Protein 1VQ0 (pdb70)

Structure (mmCIF, N/CA/C/O backbone):
data_1VQ0
#
_entry.id   1VQ0
#
_cell.length_a   76.213
_cell.length_b   101.673
_cell.length_c   113.686
_cell.angle_alpha   90.00
_cell.angle_beta   90.00
_cell.angle_gamma   90.00
#
_symmetry.space_group_name_H-M   'P 21 21 21'
#
loop_
_entity.id
_entity.type
_entity.pdbx_description
1 polymer '33 kDa chaperonin'
2 non-polymer 'ZINC ION'
3 non-polymer 'CHLORIDE ION'
4 non-polymer 'UNKNOWN LIGAND'
5 non-polymer 1,2-ETHANEDIOL
6 water water
#
loop_
_atom_site.group_PDB
_atom_site.id
_atom_site.type_symbol
_atom_site.label_atom_id
_atom_site.label_alt_id
_atom_site.label_comp_id
_atom_site.label_asym_id
_atom_site.label_entity_id
_atom_site.label_seq_id
_atom_site.pdbx_PDB_ins_code
_atom_site.Cartn_x
_atom_site.Cartn_y
_atom_site.Cartn_z
_atom_site.occupancy
_atom_site.B_iso_or_equiv
_atom_site.auth_seq_id
_atom_site.auth_comp_id
_atom_site.auth_asym_id
_atom_site.auth_atom_id
_atom_site.pdbx_PDB_model_num
ATOM 1 N N . HIS A 1 10 ? 2.822 -1.417 48.994 1.00 58.56 -2 HIS A N 1
ATOM 2 C CA . HIS A 1 10 ? 2.598 -0.195 48.136 1.00 58.50 -2 HIS A CA 1
ATOM 3 C C . HIS A 1 10 ? 3.886 0.383 47.527 1.00 57.73 -2 HIS A C 1
ATOM 4 O O . HIS A 1 10 ? 4.789 0.920 48.230 1.00 57.25 -2 HIS A O 1
ATOM 11 N N . HIS A 1 11 ? 3.932 0.295 46.196 1.00 56.20 -1 HIS A N 1
ATOM 12 C CA . HIS A 1 11 ? 5.092 0.684 45.409 1.00 54.52 -1 HIS A CA 1
ATOM 13 C C . HIS A 1 11 ? 4.871 2.034 44.711 1.00 52.18 -1 HIS A C 1
ATOM 14 O O . HIS A 1 11 ? 5.232 2.243 43.568 1.00 50.49 -1 HIS A O 1
ATOM 21 N N . HIS A 1 12 ? 4.199 2.956 45.377 1.00 57.31 0 HIS A N 1
ATOM 22 C CA . HIS A 1 12 ? 4.052 4.329 44.944 1.00 57.16 0 HIS A CA 1
ATOM 23 C C . HIS A 1 12 ? 3.608 5.106 46.197 1.00 55.92 0 HIS A C 1
ATOM 24 O O . HIS A 1 12 ? 2.602 5.793 46.231 1.00 54.97 0 HIS A O 1
ATOM 31 N N . MET A 1 13 ? 4.452 4.989 47.227 1.00 54.72 1 MET A N 1
ATOM 32 C CA . MET A 1 13 ? 4.193 5.550 48.542 1.00 52.85 1 MET A CA 1
ATOM 33 C C . MET A 1 13 ? 5.255 6.322 49.310 1.00 48.82 1 MET A C 1
ATOM 34 O O . MET A 1 13 ? 6.372 5.843 49.529 1.00 50.24 1 MET A O 1
ATOM 39 N N . ILE A 1 14 ? 4.819 7.501 49.820 1.00 37.87 2 ILE A N 1
ATOM 40 C CA . ILE A 1 14 ? 5.773 8.273 50.612 1.00 35.73 2 ILE A CA 1
ATOM 41 C C . ILE A 1 14 ? 5.307 8.335 52.069 1.00 35.33 2 ILE A C 1
ATOM 42 O O . ILE A 1 14 ? 4.089 8.431 52.353 1.00 34.69 2 ILE A O 1
ATOM 47 N N . TYR A 1 15 ? 6.280 8.279 52.984 1.00 34.59 3 TYR A N 1
ATOM 48 C CA . TYR A 1 15 ? 6.046 8.436 54.439 1.00 33.02 3 TYR A CA 1
ATOM 49 C C . TYR A 1 15 ? 6.828 9.633 54.936 1.00 32.43 3 TYR A C 1
ATOM 50 O O . TYR A 1 15 ? 7.977 9.795 54.558 1.00 30.90 3 TYR A O 1
ATOM 59 N N . TYR A 1 16 ? 6.250 10.441 55.820 1.00 30.90 4 TYR A N 1
ATOM 60 C CA . TYR A 1 16 ? 6.952 11.641 56.248 1.00 31.16 4 TYR A CA 1
ATOM 61 C C . TYR A 1 16 ? 6.528 12.183 57.626 1.00 30.85 4 TYR A C 1
ATOM 62 O O . TYR A 1 16 ? 5.434 11.896 58.146 1.00 30.71 4 TYR A O 1
ATOM 71 N N . GLY A 1 17 ? 7.439 12.950 58.225 1.00 30.95 5 GLY A N 1
ATOM 72 C CA . GLY A 1 17 ? 7.273 13.439 59.603 1.00 30.62 5 GLY A CA 1
ATOM 73 C C . GLY A 1 17 ? 8.510 14.222 59.980 1.00 31.45 5 GLY A C 1
ATOM 74 O O . GLY A 1 17 ? 9.329 14.578 59.122 1.00 29.75 5 GLY A O 1
ATOM 75 N N . THR A 1 18 ? 8.616 14.504 61.273 1.00 31.98 6 THR A N 1
ATOM 76 C CA . THR A 1 18 ? 9.712 15.230 61.877 1.00 32.41 6 THR A CA 1
ATOM 77 C C . THR A 1 18 ? 10.170 14.512 63.125 1.00 33.98 6 THR A C 1
ATOM 78 O O . THR A 1 18 ? 9.396 13.718 63.733 1.00 31.55 6 THR A O 1
ATOM 82 N N . MET A 1 19 ? 11.412 14.839 63.517 1.00 34.20 7 MET A N 1
ATOM 83 C CA . MET A 1 19 ? 12.002 14.343 64.750 1.00 33.66 7 MET A CA 1
ATOM 84 C C . MET A 1 19 ? 12.637 15.469 65.535 1.00 33.51 7 MET A C 1
ATOM 85 O O . MET A 1 19 ? 12.999 16.532 64.967 1.00 31.95 7 MET A O 1
ATOM 90 N N . PHE A 1 20 ? 12.727 15.220 66.847 1.00 32.83 8 PHE A N 1
ATOM 91 C CA . PHE A 1 20 ? 13.468 16.053 67.821 1.00 33.26 8 PHE A CA 1
ATOM 92 C C . PHE A 1 20 ? 12.930 17.468 67.858 1.00 34.84 8 PHE A C 1
ATOM 93 O O . PHE A 1 20 ? 13.578 18.393 67.382 1.00 34.66 8 PHE A O 1
ATOM 101 N N . ASP A 1 21 ? 11.717 17.584 68.417 1.00 36.90 9 ASP A N 1
ATOM 102 C CA . ASP A 1 21 ? 10.946 18.834 68.534 1.00 37.83 9 ASP A CA 1
ATOM 103 C C . ASP A 1 21 ? 10.929 19.591 67.242 1.00 36.21 9 ASP A C 1
ATOM 104 O O . ASP A 1 21 ? 11.200 20.787 67.241 1.00 35.42 9 ASP A O 1
ATOM 109 N N . HIS A 1 22 ? 10.648 18.873 66.149 1.00 35.70 10 HIS A N 1
ATOM 110 C CA . HIS A 1 22 ? 10.464 19.471 64.825 1.00 35.45 10 HIS A CA 1
ATOM 111 C C . HIS A 1 22 ? 11.694 20.137 64.228 1.00 34.36 10 HIS A C 1
ATOM 112 O O . HIS A 1 22 ? 11.565 20.925 63.288 1.00 35.01 10 HIS A O 1
ATOM 119 N N . LYS A 1 23 ? 12.881 19.836 64.750 1.00 33.58 11 LYS A N 1
ATOM 120 C CA . LYS A 1 23 ? 14.137 20.403 64.199 1.00 32.20 11 LYS A CA 1
ATOM 121 C C . LYS A 1 23 ? 14.662 19.641 62.994 1.00 32.45 11 LYS A C 1
ATOM 122 O O . LYS A 1 23 ? 15.483 20.162 62.247 1.00 31.88 11 LYS A O 1
ATOM 128 N N . VAL A 1 24 ? 14.199 18.395 62.824 1.00 33.40 12 VAL A N 1
ATOM 129 C CA . VAL A 1 24 ? 14.550 17.561 61.667 1.00 33.66 12 VAL A CA 1
ATOM 130 C C . VAL A 1 24 ? 13.258 17.065 61.029 1.00 33.26 12 VAL A C 1
ATOM 131 O O . VAL A 1 24 ? 12.304 16.739 61.713 1.00 34.32 12 VAL A O 1
ATOM 135 N N . ARG A 1 25 ? 13.257 17.025 59.715 1.00 32.38 13 ARG A N 1
ATOM 136 C CA . ARG A 1 25 ? 12.174 16.471 58.912 1.00 32.98 13 ARG A CA 1
ATOM 137 C C . ARG A 1 25 ? 12.715 15.310 58.074 1.00 32.40 13 ARG A C 1
ATOM 138 O O . ARG A 1 25 ? 13.888 15.269 57.737 1.00 30.32 13 ARG A O 1
ATOM 146 N N . PHE A 1 26 ? 11.852 14.330 57.812 1.00 32.61 14 PHE A N 1
ATOM 147 C CA . PHE A 1 26 ? 12.240 13.183 57.007 1.00 31.54 14 PHE A CA 1
ATOM 148 C C . PHE A 1 26 ? 11.107 12.802 56.061 1.00 32.63 14 PHE A C 1
ATOM 149 O O . PHE A 1 26 ? 9.918 13.052 56.361 1.00 33.83 14 PHE A O 1
ATOM 157 N N . SER A 1 27 ? 11.507 12.069 55.021 1.00 30.86 15 SER A N 1
ATOM 158 C CA . SER A 1 27 ? 10.748 11.662 53.842 1.00 32.35 15 SER A CA 1
ATOM 159 C C . SER A 1 27 ? 11.348 10.313 53.489 1.00 31.32 15 SER A C 1
ATOM 160 O O . SER A 1 27 ? 12.577 10.201 53.457 1.00 28.75 15 SER A O 1
ATOM 163 N N . ILE A 1 28 ? 10.529 9.314 53.184 1.00 31.58 16 ILE A N 1
ATOM 164 C CA . ILE A 1 28 ? 11.024 8.035 52.628 1.00 31.50 16 ILE A CA 1
ATOM 165 C C . ILE A 1 28 ? 9.968 7.487 51.659 1.00 30.93 16 ILE A C 1
ATOM 166 O O . ILE A 1 28 ? 8.759 7.558 51.902 1.00 29.45 16 ILE A O 1
ATOM 171 N N . VAL A 1 29 ? 10.426 6.993 50.535 1.00 30.92 17 VAL A N 1
ATOM 172 C CA . VAL A 1 29 ? 9.512 6.748 49.392 1.00 30.74 17 VAL A CA 1
ATOM 173 C C . VAL A 1 29 ? 9.864 5.408 48.764 1.00 30.53 17 VAL A C 1
ATOM 174 O O . VAL A 1 29 ? 11.032 5.046 48.668 1.00 29.91 17 VAL A O 1
ATOM 178 N N . ARG A 1 30 ? 8.833 4.650 48.444 1.00 29.71 18 ARG A N 1
ATOM 179 C CA . ARG A 1 30 ? 8.956 3.476 47.600 1.00 31.61 18 ARG A CA 1
ATOM 180 C C . ARG A 1 30 ? 8.077 3.725 46.380 1.00 30.12 18 ARG A C 1
ATOM 181 O O . ARG A 1 30 ? 6.846 3.852 46.494 1.00 27.54 18 ARG A O 1
ATOM 189 N N . MET A 1 31 ? 8.695 3.750 45.227 1.00 27.48 19 MET A N 1
ATOM 190 C CA . MET A 1 31 ? 7.980 4.144 44.051 1.00 30.03 19 MET A CA 1
ATOM 191 C C . MET A 1 31 ? 8.415 3.472 42.736 1.00 30.98 19 MET A C 1
ATOM 192 O O . MET A 1 31 ? 8.441 4.124 41.684 1.00 30.43 19 MET A O 1
ATOM 197 N N . ARG A 1 32 ? 8.689 2.176 42.800 1.00 33.28 20 ARG A N 1
ATOM 198 C CA . ARG A 1 32 ? 8.992 1.415 41.603 1.00 36.02 20 ARG A CA 1
ATOM 199 C C . ARG A 1 32 ? 7.942 1.543 40.504 1.00 35.92 20 ARG A C 1
ATOM 200 O O . ARG A 1 32 ? 8.310 1.657 39.314 1.00 37.26 20 ARG A O 1
ATOM 208 N N . GLU A 1 33 ? 6.671 1.576 40.881 1.00 34.18 21 GLU A N 1
ATOM 209 C CA . GLU A 1 33 ? 5.595 1.702 39.900 1.00 34.70 21 GLU A CA 1
ATOM 210 C C . GLU A 1 33 ? 5.672 3.003 39.100 1.00 32.67 21 GLU A C 1
ATOM 211 O O . GLU A 1 33 ? 5.453 3.023 37.902 1.00 33.00 21 GLU A O 1
ATOM 217 N N . VAL A 1 34 ? 6.030 4.082 39.784 1.00 30.41 22 VAL A N 1
ATOM 218 C CA . VAL A 1 34 ? 6.158 5.376 39.183 1.00 29.80 22 VAL A CA 1
ATOM 219 C C . VAL A 1 34 ? 7.334 5.399 38.177 1.00 30.54 22 VAL A C 1
ATOM 220 O O . VAL A 1 34 ? 7.189 5.857 37.048 1.00 31.61 22 VAL A O 1
ATOM 224 N N . VAL A 1 35 ? 8.484 4.880 38.615 1.00 30.36 23 VAL A N 1
ATOM 225 C CA . VAL A 1 35 ? 9.666 4.834 37.786 1.00 30.63 23 VAL A CA 1
ATOM 226 C C . VAL A 1 35 ? 9.457 3.815 36.637 1.00 30.06 23 VAL A C 1
ATOM 227 O O . VAL A 1 35 ? 9.918 4.032 35.500 1.00 29.95 23 VAL A O 1
ATOM 231 N N . GLU A 1 36 ? 8.744 2.723 36.922 1.00 30.06 24 GLU A N 1
ATOM 232 C CA . GLU A 1 36 ? 8.398 1.792 35.825 1.00 30.82 24 GLU A CA 1
ATOM 233 C C . GLU A 1 36 ? 7.569 2.470 34.720 1.00 30.88 24 GLU A C 1
ATOM 234 O O . GLU A 1 36 ? 7.803 2.244 33.552 1.00 31.49 24 GLU A O 1
ATOM 240 N N . GLU A 1 37 ? 6.604 3.291 35.098 1.00 31.26 25 GLU A N 1
ATOM 241 C CA . GLU A 1 37 ? 5.754 3.986 34.121 1.00 31.37 25 GLU A CA 1
ATOM 242 C C . GLU A 1 37 ? 6.538 5.005 33.270 1.00 30.60 25 GLU A C 1
ATOM 243 O O . GLU A 1 37 ? 6.315 5.122 32.090 1.00 31.24 25 GLU A O 1
ATOM 249 N N . ALA A 1 38 ? 7.470 5.728 33.887 1.00 30.89 26 ALA A N 1
ATOM 250 C CA . ALA A 1 38 ? 8.343 6.653 33.179 1.00 30.67 26 ALA A CA 1
ATOM 251 C C . ALA A 1 38 ? 9.145 5.890 32.121 1.00 31.62 26 ALA A C 1
ATOM 252 O O . ALA A 1 38 ? 9.319 6.385 30.992 1.00 32.86 26 ALA A O 1
ATOM 254 N N . ARG A 1 39 ? 9.643 4.713 32.518 1.00 30.16 27 ARG A N 1
ATOM 255 C CA . ARG A 1 39 ? 10.439 3.859 31.662 1.00 29.98 27 ARG A CA 1
ATOM 256 C C . ARG A 1 39 ? 9.628 3.382 30.445 1.00 30.45 27 ARG A C 1
ATOM 257 O O . ARG A 1 39 ? 10.118 3.415 29.339 1.00 30.24 27 ARG A O 1
ATOM 265 N N . ASN A 1 40 ? 8.385 2.937 30.658 1.00 30.19 28 ASN A N 1
ATOM 266 C CA . ASN A 1 40 ? 7.546 2.553 29.553 1.00 31.06 28 ASN A CA 1
ATOM 267 C C . ASN A 1 40 ? 7.047 3.699 28.675 1.00 31.25 28 ASN A C 1
ATOM 268 O O . ASN A 1 40 ? 7.051 3.585 27.460 1.00 32.61 28 ASN A O 1
ATOM 273 N N . ARG A 1 41 ? 6.609 4.798 29.272 1.00 30.89 29 ARG A N 1
ATOM 274 C CA . ARG A 1 41 ? 6.121 5.952 28.482 1.00 30.89 29 ARG A CA 1
ATOM 275 C C . ARG A 1 41 ? 7.202 6.464 27.535 1.00 30.98 29 ARG A C 1
ATOM 276 O O . ARG A 1 41 ? 6.996 6.624 26.328 1.00 31.57 29 ARG A O 1
ATOM 284 N N . HIS A 1 42 ? 8.398 6.616 28.086 1.00 31.19 30 HIS A N 1
ATOM 285 C CA . HIS A 1 42 ? 9.561 7.134 27.360 1.00 29.90 30 HIS A CA 1
ATOM 286 C C . HIS A 1 42 ? 10.433 6.089 26.703 1.00 30.25 30 HIS A C 1
ATOM 287 O O . HIS A 1 42 ? 11.396 6.456 26.077 1.00 30.65 30 HIS A O 1
ATOM 294 N N . ALA A 1 43 ? 10.117 4.810 26.878 1.00 30.20 31 ALA A N 1
ATOM 295 C CA . ALA A 1 43 ? 10.917 3.722 26.335 1.00 30.14 31 ALA A CA 1
ATOM 296 C C . ALA A 1 43 ? 12.393 3.919 26.698 1.00 30.15 31 ALA A C 1
ATOM 297 O O . ALA A 1 43 ? 13.288 3.865 25.832 1.00 29.98 31 ALA A O 1
ATOM 299 N N . LEU A 1 44 ? 12.623 4.147 27.994 1.00 30.12 32 LEU A N 1
ATOM 300 C CA . LEU A 1 44 ? 13.960 4.408 28.531 1.00 30.41 32 LEU A CA 1
ATOM 301 C C . LEU A 1 44 ? 14.858 3.188 28.443 1.00 30.56 32 LEU A C 1
ATOM 302 O O . LEU A 1 44 ? 14.443 2.082 28.681 1.00 33.00 32 LEU A O 1
ATOM 307 N N . SER A 1 45 ? 16.122 3.420 28.138 1.00 30.15 33 SER A N 1
ATOM 308 C CA . SER A 1 45 ? 17.163 2.423 28.281 1.00 28.17 33 SER A CA 1
ATOM 309 C C . SER A 1 45 ? 17.346 2.126 29.759 1.00 28.51 33 SER A C 1
ATOM 310 O O . SER A 1 45 ? 16.833 2.855 30.631 1.00 28.12 33 SER A O 1
ATOM 313 N N . TYR A 1 46 ? 18.103 1.087 30.070 1.00 29.06 34 TYR A N 1
ATOM 314 C CA . TYR A 1 46 ? 18.422 0.789 31.471 1.00 29.51 34 TYR A CA 1
ATOM 315 C C . TYR A 1 46 ? 19.110 1.983 32.161 1.00 30.15 34 TYR A C 1
ATOM 316 O O . TYR A 1 46 ? 18.732 2.422 33.218 1.00 29.79 34 TYR A O 1
ATOM 325 N N . LEU A 1 47 ? 20.114 2.534 31.518 1.00 31.03 35 LEU A N 1
ATOM 326 C CA . LEU A 1 47 ? 20.823 3.610 32.141 1.00 31.98 35 LEU A CA 1
ATOM 327 C C . LEU A 1 47 ? 19.927 4.865 32.371 1.00 31.75 35 LEU A C 1
ATOM 328 O O . LEU A 1 47 ? 19.993 5.490 33.395 1.00 31.71 35 LEU A O 1
ATOM 333 N N . ALA A 1 48 ? 19.118 5.218 31.366 1.00 31.38 36 ALA A N 1
ATOM 334 C CA . ALA A 1 48 ? 18.244 6.379 31.423 1.00 29.23 36 ALA A CA 1
ATOM 335 C C . ALA A 1 48 ? 17.133 6.156 32.437 1.00 30.24 36 ALA A C 1
ATOM 336 O O . ALA A 1 48 ? 16.696 7.096 33.075 1.00 31.80 36 ALA A O 1
ATOM 338 N N . THR A 1 49 ? 16.749 4.910 32.623 1.00 30.68 37 THR A N 1
ATOM 339 C CA . THR A 1 49 ? 15.820 4.531 33.719 1.00 31.23 37 THR A CA 1
ATOM 340 C C . THR A 1 49 ? 16.422 4.906 35.086 1.00 32.77 37 THR A C 1
ATOM 341 O O . THR A 1 49 ? 15.768 5.490 35.940 1.00 31.81 37 THR A O 1
ATOM 345 N N . VAL A 1 50 ? 17.705 4.602 35.285 1.00 34.26 38 VAL A N 1
ATOM 346 C CA . VAL A 1 50 ? 18.304 4.816 36.594 1.00 34.10 38 VAL A CA 1
ATOM 347 C C . VAL A 1 50 ? 18.514 6.331 36.817 1.00 34.68 38 VAL A C 1
ATOM 348 O O . VAL A 1 50 ? 18.271 6.850 37.892 1.00 35.79 38 VAL A O 1
ATOM 352 N N . VAL A 1 51 ? 18.964 7.032 35.775 1.00 34.66 39 VAL A N 1
ATOM 353 C CA . VAL A 1 51 ? 19.247 8.465 35.885 1.00 33.36 39 VAL A CA 1
ATOM 354 C C . VAL A 1 51 ? 17.965 9.269 36.158 1.00 33.01 39 VAL A C 1
ATOM 355 O O . VAL A 1 51 ? 17.881 10.028 37.119 1.00 33.84 39 VAL A O 1
ATOM 359 N N . LEU A 1 52 ? 16.978 9.102 35.289 1.00 32.80 40 LEU A N 1
ATOM 360 C CA . LEU A 1 52 ? 15.669 9.700 35.499 1.00 32.07 40 LEU A CA 1
ATOM 361 C C . LEU A 1 52 ? 14.979 9.242 36.797 1.00 32.64 40 LEU A C 1
ATOM 362 O O . LEU A 1 52 ? 14.372 10.039 37.467 1.00 33.62 40 LEU A O 1
ATOM 367 N N . GLY A 1 53 ? 15.070 7.952 37.114 1.00 32.36 41 GLY A N 1
ATOM 368 C CA . GLY A 1 53 ? 14.467 7.407 38.312 1.00 31.00 41 GLY A CA 1
ATOM 369 C C . GLY A 1 53 ? 15.004 8.087 39.567 1.00 31.62 41 GLY A C 1
ATOM 370 O O . GLY A 1 53 ? 14.259 8.467 40.456 1.00 33.63 41 GLY A O 1
ATOM 371 N N . ARG A 1 54 ? 16.300 8.274 39.630 1.00 30.83 42 ARG A N 1
ATOM 372 C CA . ARG A 1 54 ? 16.878 8.899 40.772 1.00 31.57 42 ARG A CA 1
ATOM 373 C C . ARG A 1 54 ? 16.387 10.328 40.933 1.00 32.50 42 ARG A C 1
ATOM 374 O O . ARG A 1 54 ? 16.132 10.787 42.074 1.00 32.97 42 ARG A O 1
ATOM 382 N N . ALA A 1 55 ? 16.253 11.002 39.789 1.00 32.03 43 ALA A N 1
ATOM 383 C CA . ALA A 1 55 ? 15.804 12.363 39.740 1.00 31.96 43 ALA A CA 1
ATOM 384 C C . ALA A 1 55 ? 14.314 12.488 40.168 1.00 33.08 43 ALA A C 1
ATOM 385 O O . ALA A 1 55 ? 14.005 13.356 41.007 1.00 31.51 43 ALA A O 1
ATOM 387 N N . LEU A 1 56 ? 13.459 11.578 39.638 1.00 30.65 44 LEU A N 1
ATOM 388 C CA . LEU A 1 56 ? 12.052 11.442 40.043 1.00 31.16 44 LEU A CA 1
ATOM 389 C C . LEU A 1 56 ? 11.927 11.151 41.540 1.00 31.56 44 LEU A C 1
ATOM 390 O O . LEU A 1 56 ? 11.102 11.722 42.204 1.00 30.41 44 LEU A O 1
ATOM 395 N N . ILE A 1 57 ? 12.753 10.256 42.058 1.00 30.78 45 ILE A N 1
ATOM 396 C CA . ILE A 1 57 ? 12.745 9.970 43.514 1.00 30.88 45 ILE A CA 1
ATOM 397 C C . ILE A 1 57 ? 13.056 11.269 44.294 1.00 32.26 45 ILE A C 1
ATOM 398 O O . ILE A 1 57 ? 12.323 11.645 45.193 1.00 31.77 45 ILE A O 1
ATOM 403 N N . GLY A 1 58 ? 14.139 11.934 43.907 1.00 33.43 46 GLY A N 1
ATOM 404 C CA . GLY A 1 58 ? 14.518 13.254 44.439 1.00 32.90 46 GLY A CA 1
ATOM 405 C C . GLY A 1 58 ? 13.351 14.203 44.519 1.00 33.82 46 GLY A C 1
ATOM 406 O O . GLY A 1 58 ? 13.015 14.671 45.589 1.00 33.95 46 GLY A O 1
ATOM 407 N N . ALA A 1 59 ? 12.741 14.489 43.376 1.00 35.07 47 ALA A N 1
ATOM 408 C CA . ALA A 1 59 ? 11.531 15.307 43.313 1.00 34.49 47 ALA A CA 1
ATOM 409 C C . ALA A 1 59 ? 10.373 14.830 44.276 1.00 34.80 47 ALA A C 1
ATOM 410 O O . ALA A 1 59 ? 9.740 15.645 44.970 1.00 36.42 47 ALA A O 1
ATOM 412 N N . ALA A 1 60 ? 10.121 13.526 44.300 1.00 32.03 48 ALA A N 1
ATOM 413 C CA . ALA A 1 60 ? 9.113 12.941 45.174 1.00 32.10 48 ALA A CA 1
ATOM 414 C C . ALA A 1 60 ? 9.397 13.169 46.631 1.00 32.01 48 ALA A C 1
ATOM 415 O O . ALA A 1 60 ? 8.496 13.428 47.392 1.00 30.03 48 ALA A O 1
ATOM 417 N N . LEU A 1 61 ? 10.663 13.044 47.010 1.00 31.97 49 LEU A N 1
ATOM 418 C CA . LEU A 1 61 ? 11.035 13.158 48.420 1.00 32.10 49 LEU A CA 1
ATOM 419 C C . LEU A 1 61 ? 10.741 14.516 49.038 1.00 31.61 49 LEU A C 1
ATOM 420 O O . LEU A 1 61 ? 10.541 14.613 50.268 1.00 32.56 49 LEU A O 1
ATOM 425 N N . VAL A 1 62 ? 10.708 15.570 48.207 1.00 31.80 50 VAL A N 1
ATOM 426 C CA . VAL A 1 62 ? 10.480 16.949 48.707 1.00 30.70 50 VAL A CA 1
ATOM 427 C C . VAL A 1 62 ? 8.995 17.286 48.663 1.00 31.35 50 VAL A C 1
ATOM 428 O O . VAL A 1 62 ? 8.602 18.275 49.251 1.00 32.62 50 VAL A O 1
ATOM 432 N N . THR A 1 63 ? 8.148 16.453 48.030 1.00 31.97 51 THR A N 1
ATOM 433 C CA . THR A 1 63 ? 6.680 16.795 47.944 1.00 30.92 51 THR A CA 1
ATOM 434 C C . THR A 1 63 ? 5.977 17.204 49.231 1.00 31.02 51 THR A C 1
ATOM 435 O O . THR A 1 63 ? 5.124 18.086 49.169 1.00 31.30 51 THR A O 1
ATOM 439 N N . PRO A 1 64 ? 6.257 16.560 50.371 1.00 30.95 52 PRO A N 1
ATOM 440 C CA . PRO A 1 64 ? 5.509 16.900 51.633 1.00 31.85 52 PRO A CA 1
ATOM 441 C C . PRO A 1 64 ? 5.746 18.311 52.088 1.00 30.63 52 PRO A C 1
ATOM 442 O O . PRO A 1 64 ? 5.028 18.801 52.922 1.00 29.53 52 PRO A O 1
ATOM 446 N N . TRP A 1 65 ? 6.761 18.954 51.505 1.00 31.01 53 TRP A N 1
ATOM 447 C CA . TRP A 1 65 ? 7.273 20.232 52.001 1.00 31.98 53 TRP A CA 1
ATOM 448 C C . TRP A 1 65 ? 7.062 21.347 51.026 1.00 32.64 53 TRP A C 1
ATOM 449 O O . TRP A 1 65 ? 7.428 22.470 51.293 1.00 32.27 53 TRP A O 1
ATOM 460 N N . LEU A 1 66 ? 6.400 21.064 49.913 1.00 34.39 54 LEU A N 1
ATOM 461 C CA . LEU A 1 66 ? 6.064 22.138 48.948 1.00 34.62 54 LEU A CA 1
ATOM 462 C C . LEU A 1 66 ? 4.947 23.083 49.443 1.00 34.99 54 LEU A C 1
ATOM 463 O O . LEU A 1 66 ? 4.143 22.705 50.295 1.00 34.78 54 LEU A O 1
ATOM 468 N N . ALA A 1 67 ? 4.932 24.331 48.942 1.00 34.04 55 ALA A N 1
ATOM 469 C CA . ALA A 1 67 ? 3.816 25.213 49.203 1.00 34.22 55 ALA A CA 1
ATOM 470 C C . ALA A 1 67 ? 2.548 24.711 48.487 1.00 35.51 55 ALA A C 1
ATOM 471 O O . ALA A 1 67 ? 2.591 23.770 47.742 1.00 33.63 55 ALA A O 1
ATOM 473 N N . GLU A 1 68 ? 1.398 25.327 48.743 1.00 38.41 56 GLU A N 1
ATOM 474 C CA . GLU A 1 68 ? 0.124 24.896 48.127 1.00 40.34 56 GLU A CA 1
ATOM 475 C C . GLU A 1 68 ? 0.161 25.219 46.628 1.00 39.76 56 GLU A C 1
ATOM 476 O O . GLU A 1 68 ? 0.468 26.323 46.247 1.00 40.29 56 GLU A O 1
ATOM 482 N N . LYS A 1 69 ? -0.146 24.265 45.776 1.00 40.52 57 LYS A N 1
ATOM 483 C CA . LYS A 1 69 ? -0.098 24.480 44.317 1.00 41.40 57 LYS A CA 1
ATOM 484 C C . LYS A 1 69 ? 1.311 24.727 43.774 1.00 40.35 57 LYS A C 1
ATOM 485 O O . LYS A 1 69 ? 1.472 25.224 42.660 1.00 44.05 57 LYS A O 1
ATOM 491 N N . GLU A 1 70 ? 2.346 24.346 44.507 1.00 37.00 58 GLU A N 1
ATOM 492 C CA . GLU A 1 70 ? 3.691 24.454 43.937 1.00 34.54 58 GLU A CA 1
ATOM 493 C C . GLU A 1 70 ? 4.004 23.374 42.918 1.00 33.29 58 GLU A C 1
ATOM 494 O O . GLU A 1 70 ? 3.660 22.206 43.110 1.00 30.78 58 GLU A O 1
ATOM 500 N N . ARG A 1 71 ? 4.657 23.751 41.824 1.00 33.09 59 ARG A N 1
ATOM 501 C CA . ARG A 1 71 ? 5.476 22.805 41.062 1.00 33.83 59 ARG A CA 1
ATOM 502 C C . ARG A 1 71 ? 6.963 23.063 41.333 1.00 32.76 59 ARG A C 1
ATOM 503 O O . ARG A 1 71 ? 7.441 24.175 41.167 1.00 32.10 59 ARG A O 1
ATOM 511 N N . TRP A 1 72 ? 7.673 21.992 41.694 1.00 33.08 60 TRP A N 1
ATOM 512 C CA . TRP A 1 72 ? 9.076 21.978 42.042 1.00 30.48 60 TRP A CA 1
ATOM 513 C C . TRP A 1 72 ? 9.778 21.181 40.986 1.00 30.47 60 TRP A C 1
ATOM 514 O O . TRP A 1 72 ? 9.435 20.040 40.794 1.00 31.90 60 TRP A O 1
ATOM 525 N N . THR A 1 73 ? 10.754 21.779 40.277 1.00 30.10 61 THR A N 1
ATOM 526 C CA . THR A 1 73 ? 11.437 21.110 39.164 1.00 30.23 61 THR A CA 1
ATOM 527 C C . THR A 1 73 ? 12.954 21.028 39.393 1.00 32.19 61 THR A C 1
ATOM 528 O O . THR A 1 73 ? 13.647 22.058 39.581 1.00 31.29 61 THR A O 1
ATOM 532 N N . LEU A 1 74 ? 13.478 19.804 39.305 1.00 32.89 62 LEU A N 1
ATOM 533 C CA . LEU A 1 74 ? 14.936 19.547 39.260 1.00 32.51 62 LEU A CA 1
ATOM 534 C C . LEU A 1 74 ? 15.370 19.435 37.818 1.00 33.36 62 LEU A C 1
ATOM 535 O O . LEU A 1 74 ? 14.910 18.595 37.105 1.00 32.34 62 LEU A O 1
ATOM 540 N N . ASP A 1 75 ? 16.269 20.318 37.427 1.00 32.92 63 ASP A N 1
ATOM 541 C CA . ASP A 1 75 ? 16.823 20.385 36.096 1.00 31.93 63 ASP A CA 1
ATOM 542 C C . ASP A 1 75 ? 18.386 20.291 36.184 1.00 31.06 63 ASP A C 1
ATOM 543 O O . ASP A 1 75 ? 19.069 21.222 36.581 1.00 29.91 63 ASP A O 1
ATOM 548 N N . ILE A 1 76 ? 18.885 19.106 35.915 1.00 30.50 64 ILE A N 1
ATOM 549 C CA . ILE A 1 76 ? 20.295 18.812 35.816 1.00 31.48 64 ILE A CA 1
ATOM 550 C C . ILE A 1 76 ? 20.741 18.827 34.322 1.00 31.81 64 ILE A C 1
ATOM 551 O O . ILE A 1 76 ? 20.199 18.174 33.477 1.00 29.01 64 ILE A O 1
ATOM 556 N N . GLU A 1 77 ? 21.700 19.676 34.042 1.00 31.42 65 GLU A N 1
ATOM 557 C CA . GLU A 1 77 ? 22.192 19.808 32.688 1.00 32.45 65 GLU A CA 1
ATOM 558 C C . GLU A 1 77 ? 23.728 19.638 32.654 1.00 30.99 65 GLU A C 1
ATOM 559 O O . GLU A 1 77 ? 24.453 20.227 33.449 1.00 31.02 65 GLU A O 1
ATOM 565 N N . GLY A 1 78 ? 24.214 18.786 31.768 1.00 31.76 66 GLY A N 1
ATOM 566 C CA . GLY A 1 78 ? 25.666 18.514 31.690 1.00 31.57 66 GLY A CA 1
ATOM 567 C C . GLY A 1 78 ? 26.132 18.057 30.364 1.00 32.64 66 GLY A C 1
ATOM 568 O O . GLY A 1 78 ? 25.335 17.981 29.439 1.00 33.82 66 GLY A O 1
ATOM 569 N N . ASN A 1 79 ? 27.461 17.854 30.238 1.00 32.50 67 ASN A N 1
ATOM 570 C CA . ASN A 1 79 ? 28.058 17.502 28.966 1.00 32.07 67 ASN A CA 1
ATOM 571 C C . ASN A 1 79 ? 28.214 15.971 28.691 1.00 31.46 67 ASN A C 1
ATOM 572 O O . ASN A 1 79 ? 28.791 15.604 27.705 1.00 31.45 67 ASN A O 1
ATOM 577 N N . GLY A 1 80 ? 27.740 15.114 29.580 1.00 31.09 68 GLY A N 1
ATOM 578 C CA . GLY A 1 80 ? 27.668 13.711 29.290 1.00 31.68 68 GLY A CA 1
ATOM 579 C C . GLY A 1 80 ? 26.605 13.407 28.249 1.00 31.08 68 GLY A C 1
ATOM 580 O O . GLY A 1 80 ? 25.856 14.293 27.883 1.00 29.30 68 GLY A O 1
ATOM 581 N N . PRO A 1 81 ? 26.547 12.151 27.803 1.00 31.12 69 PRO A N 1
ATOM 582 C CA . PRO A 1 81 ? 25.724 11.761 26.647 1.00 31.60 69 PRO A CA 1
ATOM 583 C C . PRO A 1 81 ? 24.221 11.750 26.904 1.00 32.62 69 PRO A C 1
ATOM 584 O O . PRO A 1 81 ? 23.457 11.741 25.933 1.00 31.31 69 PRO A O 1
ATOM 588 N N . ILE A 1 82 ? 23.788 11.735 28.188 1.00 31.93 70 ILE A N 1
ATOM 589 C CA . ILE A 1 82 ? 22.372 11.986 28.496 1.00 32.94 70 ILE A CA 1
ATOM 590 C C . ILE A 1 82 ? 21.884 13.456 28.353 1.00 33.38 70 ILE A C 1
ATOM 591 O O . ILE A 1 82 ? 20.713 13.671 28.081 1.00 32.61 70 ILE A O 1
ATOM 596 N N . ARG A 1 83 ? 22.801 14.410 28.570 1.00 34.14 71 ARG A N 1
ATOM 597 C CA . ARG A 1 83 ? 22.667 15.845 28.288 1.00 35.23 71 ARG A CA 1
ATOM 598 C C . ARG A 1 83 ? 21.846 16.626 29.296 1.00 36.71 71 ARG A C 1
ATOM 599 O O . ARG A 1 83 ? 22.279 17.667 29.807 1.00 36.48 71 ARG A O 1
ATOM 607 N N . ARG A 1 84 ? 20.646 16.126 29.567 1.00 36.72 72 ARG A N 1
ATOM 608 C CA . ARG A 1 84 ? 19.702 16.794 30.444 1.00 37.09 72 ARG A CA 1
ATOM 609 C C . ARG A 1 84 ? 18.749 15.815 31.129 1.00 35.59 72 ARG A C 1
ATOM 610 O O . ARG A 1 84 ? 18.288 14.862 30.513 1.00 33.65 72 ARG A O 1
ATOM 618 N N . VAL A 1 85 ? 18.512 16.080 32.415 1.00 34.54 73 VAL A N 1
ATOM 619 C CA . VAL A 1 85 ? 17.616 15.318 33.258 1.00 34.17 73 VAL A CA 1
ATOM 620 C C . VAL A 1 85 ? 16.718 16.278 34.022 1.00 35.19 73 VAL A C 1
ATOM 621 O O . VAL A 1 85 ? 17.213 17.124 34.788 1.00 33.75 73 VAL A O 1
ATOM 625 N N . VAL A 1 86 ? 15.401 16.114 33.839 1.00 34.29 74 VAL A N 1
ATOM 626 C CA . VAL A 1 86 ? 14.396 17.025 34.382 1.00 33.83 74 VAL A CA 1
ATOM 627 C C . VAL A 1 86 ? 13.311 16.226 35.143 1.00 34.00 74 VAL A C 1
ATOM 628 O O . VAL A 1 86 ? 12.711 15.281 34.614 1.00 33.56 74 VAL A O 1
ATOM 632 N N . ALA A 1 87 ? 13.114 16.550 36.405 1.00 32.84 75 ALA A N 1
ATOM 633 C CA . ALA A 1 87 ? 12.069 15.909 37.166 1.00 31.59 75 ALA A CA 1
ATOM 634 C C . ALA A 1 87 ? 11.280 16.919 37.916 1.00 32.54 75 ALA A C 1
ATOM 635 O O . ALA A 1 87 ? 11.861 17.711 38.654 1.00 34.38 75 ALA A O 1
ATOM 637 N N . GLN A 1 88 ? 9.955 16.903 37.698 1.00 33.43 76 GLN A N 1
ATOM 638 C CA . GLN A 1 88 ? 9.036 17.802 38.390 1.00 32.98 76 GLN A CA 1
ATOM 639 C C . GLN A 1 88 ? 8.116 17.041 39.347 1.00 33.03 76 GLN A C 1
ATOM 640 O O . GLN A 1 88 ? 7.620 16.000 38.999 1.00 33.91 76 GLN A O 1
ATOM 646 N N . SER A 1 89 ? 7.943 17.571 40.546 1.00 33.18 77 SER A N 1
ATOM 647 C CA . SER A 1 89 ? 6.946 17.154 41.523 1.00 32.24 77 SER A CA 1
ATOM 648 C C . SER A 1 89 ? 5.997 18.305 41.926 1.00 33.05 77 SER A C 1
ATOM 649 O O . SER A 1 89 ? 6.275 19.478 41.687 1.00 33.50 77 SER A O 1
ATOM 652 N N . THR A 1 90 ? 4.857 17.939 42.510 1.00 33.43 78 THR A N 1
ATOM 653 C CA . THR A 1 90 ? 3.829 18.883 42.870 1.00 33.32 78 THR A CA 1
ATOM 654 C C . THR A 1 90 ? 3.345 18.718 44.303 1.00 33.14 78 THR A C 1
ATOM 655 O O . THR A 1 90 ? 3.568 17.689 44.954 1.00 33.08 78 THR A O 1
ATOM 659 N N . SER A 1 91 ? 2.614 19.727 44.757 1.00 33.17 79 SER A N 1
ATOM 660 C CA . SER A 1 91 ? 2.011 19.665 46.069 1.00 36.20 79 SER A CA 1
ATOM 661 C C . SER A 1 91 ? 0.930 18.546 46.169 1.00 37.08 79 SER A C 1
ATOM 662 O O . SER A 1 91 ? 0.651 18.077 47.265 1.00 36.98 79 SER A O 1
ATOM 665 N N . GLU A 1 92 ? 0.399 18.089 45.023 1.00 37.52 80 GLU A N 1
ATOM 666 C CA . GLU A 1 92 ? -0.582 16.990 44.966 1.00 39.25 80 GLU A CA 1
ATOM 667 C C . GLU A 1 92 ? 0.086 15.610 44.878 1.00 37.35 80 GLU A C 1
ATOM 668 O O . GLU A 1 92 ? -0.546 14.625 44.489 1.00 36.65 80 GLU A O 1
ATOM 674 N N . PHE A 1 93 ? 1.376 15.560 45.208 1.00 36.35 81 PHE A N 1
ATOM 675 C CA . PHE A 1 93 ? 2.129 14.324 45.328 1.00 34.21 81 PHE A CA 1
ATOM 676 C C . PHE A 1 93 ? 2.245 13.581 43.986 1.00 34.00 81 PHE A C 1
ATOM 677 O O . PHE A 1 93 ? 2.345 12.337 43.940 1.00 33.88 81 PHE A O 1
ATOM 685 N N . THR A 1 94 ? 2.236 14.329 42.873 1.00 33.64 82 THR A N 1
ATOM 686 C CA . THR A 1 94 ? 2.502 13.719 41.585 1.00 32.26 82 THR A CA 1
ATOM 687 C C . THR A 1 94 ? 3.881 14.098 41.041 1.00 33.77 82 THR A C 1
ATOM 688 O O . THR A 1 94 ? 4.507 15.043 41.495 1.00 35.68 82 THR A O 1
ATOM 692 N N . VAL A 1 95 ? 4.343 13.331 40.068 1.00 32.18 83 VAL A N 1
ATOM 693 C CA . VAL A 1 95 ? 5.603 13.605 39.412 1.00 33.41 83 VAL A CA 1
ATOM 694 C C . VAL A 1 95 ? 5.510 13.415 37.885 1.00 32.51 83 VAL A C 1
ATOM 695 O O . VAL A 1 95 ? 4.642 12.743 37.377 1.00 28.90 83 VAL A O 1
ATOM 699 N N . ARG A 1 96 ? 6.448 14.025 37.197 1.00 31.62 84 ARG A N 1
ATOM 700 C CA . ARG A 1 96 ? 6.677 13.737 35.809 1.00 32.07 84 ARG A CA 1
ATOM 701 C C . ARG A 1 96 ? 8.103 14.171 35.496 1.00 31.46 84 ARG A C 1
ATOM 702 O O . ARG A 1 96 ? 8.715 14.881 36.267 1.00 32.11 84 ARG A O 1
ATOM 710 N N . GLY A 1 97 ? 8.600 13.754 34.357 1.00 29.02 85 GLY A N 1
ATOM 711 C CA . GLY A 1 97 ? 10.023 13.865 34.064 1.00 30.32 85 GLY A CA 1
ATOM 712 C C . GLY A 1 97 ? 10.428 13.343 32.702 1.00 30.03 85 GLY A C 1
ATOM 713 O O . GLY A 1 97 ? 9.637 12.695 32.030 1.00 32.06 85 GLY A O 1
ATOM 714 N N . TYR A 1 98 ? 11.648 13.657 32.289 1.00 31.15 86 TYR A N 1
ATOM 715 C CA . TYR A 1 98 ? 12.182 13.277 30.973 1.00 31.35 86 TYR A CA 1
ATOM 716 C C . TYR A 1 98 ? 13.713 13.490 30.947 1.00 32.34 86 TYR A C 1
ATOM 717 O O . TYR A 1 98 ? 14.276 14.197 31.806 1.00 32.28 86 TYR A O 1
ATOM 726 N N . VAL A 1 99 ? 14.367 12.859 29.970 1.00 30.96 87 VAL A N 1
ATOM 727 C CA . VAL A 1 99 ? 15.790 13.050 29.737 1.00 30.52 87 VAL A CA 1
ATOM 728 C C . VAL A 1 99 ? 15.944 13.428 28.297 1.00 31.75 87 VAL A C 1
ATOM 729 O O . VAL A 1 99 ? 15.082 13.103 27.481 1.00 31.89 87 VAL A O 1
ATOM 733 N N . ALA A 1 100 ? 17.039 14.121 27.971 1.00 32.24 88 ALA A N 1
ATOM 734 C CA . ALA A 1 100 ? 17.251 14.558 26.590 1.00 33.07 88 ALA A CA 1
ATOM 735 C C . ALA A 1 100 ? 17.553 13.371 25.671 1.00 33.37 88 ALA A C 1
ATOM 736 O O . ALA A 1 100 ? 17.092 13.356 24.522 1.00 33.61 88 ALA A O 1
ATOM 738 N N . ASN A 1 101 ? 18.231 12.348 26.218 1.00 32.51 89 ASN A N 1
ATOM 739 C CA . ASN A 1 101 ? 18.637 11.172 25.477 1.00 32.84 89 ASN A CA 1
ATOM 740 C C . ASN A 1 101 ? 18.167 9.878 26.119 1.00 31.89 89 ASN A C 1
ATOM 741 O O . ASN A 1 101 ? 18.912 9.249 26.839 1.00 29.93 89 ASN A O 1
ATOM 746 N N . PRO A 1 102 ? 16.917 9.495 25.845 1.00 31.74 90 PRO A N 1
ATOM 747 C CA . PRO A 1 102 ? 16.311 8.316 26.452 1.00 32.36 90 PRO A CA 1
ATOM 748 C C . PRO A 1 102 ? 16.987 6.974 26.145 1.00 31.44 90 PRO A C 1
ATOM 749 O O . PRO A 1 102 ? 16.751 6.017 26.859 1.00 31.61 90 PRO A O 1
ATOM 753 N N . LYS A 1 103 ? 17.773 6.903 25.071 1.00 30.62 91 LYS A N 1
ATOM 754 C CA . LYS A 1 103 ? 18.426 5.655 24.626 1.00 31.26 91 LYS A CA 1
ATOM 755 C C . LYS A 1 103 ? 19.904 5.560 25.060 1.00 31.69 91 LYS A C 1
ATOM 756 O O . LYS A 1 103 ? 20.618 4.676 24.629 1.00 32.73 91 LYS A O 1
ATOM 762 N N . VAL A 1 104 ? 20.357 6.488 25.886 1.00 31.93 92 VAL A N 1
ATOM 763 C CA . VAL A 1 104 ? 21.755 6.534 26.279 1.00 32.30 92 VAL A CA 1
ATOM 764 C C . VAL A 1 104 ? 22.216 5.192 26.891 1.00 31.84 92 VAL A C 1
ATOM 765 O O . VAL A 1 104 ? 21.495 4.572 27.698 1.00 30.52 92 VAL A O 1
ATOM 769 N N . GLU A 1 105 ? 23.415 4.765 26.485 1.00 31.65 93 GLU A N 1
ATOM 770 C CA . GLU A 1 105 ? 24.096 3.603 27.034 1.00 32.85 93 GLU A CA 1
ATOM 771 C C . GLU A 1 105 ? 25.550 3.961 27.306 1.00 32.21 93 GLU A C 1
ATOM 772 O O . GLU A 1 105 ? 26.149 4.741 26.592 1.00 32.90 93 GLU A O 1
ATOM 778 N N . LEU A 1 106 ? 26.131 3.322 28.298 1.00 31.37 94 LEU A N 1
ATOM 779 C CA . LEU A 1 106 ? 27.548 3.492 28.653 1.00 29.54 94 LEU A CA 1
ATOM 780 C C . LEU A 1 106 ? 27.990 2.175 29.313 1.00 29.04 94 LEU A C 1
ATOM 781 O O . LEU A 1 106 ? 27.127 1.417 29.792 1.00 28.95 94 LEU A O 1
ATOM 786 N N . PRO A 1 107 ? 29.290 1.889 29.366 1.00 27.08 95 PRO A N 1
ATOM 787 C CA . PRO A 1 107 ? 29.778 0.788 30.180 1.00 25.85 95 PRO A CA 1
ATOM 788 C C . PRO A 1 107 ? 29.391 1.011 31.645 1.00 25.11 95 PRO A C 1
ATOM 789 O O . PRO A 1 107 ? 29.150 2.150 32.083 1.00 24.39 95 PRO A O 1
ATOM 793 N N . LEU A 1 108 ? 29.295 -0.063 32.387 1.00 24.92 96 LEU A N 1
ATOM 794 C CA . LEU A 1 108 ? 29.165 0.068 33.834 1.00 25.08 96 LEU A CA 1
ATOM 795 C C . LEU A 1 108 ? 30.396 0.782 34.390 1.00 25.90 96 LEU A C 1
ATOM 796 O O . LEU A 1 108 ? 31.482 0.702 33.815 1.00 25.95 96 LEU A O 1
ATOM 801 N N . ASN A 1 109 ? 30.239 1.462 35.526 1.00 27.22 97 ASN A N 1
ATOM 802 C CA . ASN A 1 109 ? 31.418 2.007 36.233 1.00 27.93 97 ASN A CA 1
ATOM 803 C C . ASN A 1 109 ? 32.256 0.860 36.813 1.00 27.79 97 ASN A C 1
ATOM 804 O O . ASN A 1 109 ? 31.861 -0.298 36.695 1.00 27.61 97 ASN A O 1
ATOM 809 N N . GLU A 1 110 ? 33.383 1.194 37.423 1.00 28.01 98 GLU A N 1
ATOM 810 C CA . GLU A 1 110 ? 34.337 0.246 37.898 1.00 29.20 98 GLU A CA 1
ATOM 811 C C . GLU A 1 110 ? 33.750 -0.704 38.936 1.00 29.69 98 GLU A C 1
ATOM 812 O O . GLU A 1 110 ? 34.125 -1.844 38.981 1.00 28.59 98 GLU A O 1
ATOM 818 N N . LYS A 1 111 ? 32.822 -0.216 39.754 1.00 32.10 99 LYS A N 1
ATOM 819 C CA . LYS A 1 111 ? 32.134 -1.016 40.795 1.00 33.80 99 LYS A CA 1
ATOM 820 C C . LYS A 1 111 ? 30.913 -1.801 40.243 1.00 33.85 99 LYS A C 1
ATOM 821 O O . LYS A 1 111 ? 30.225 -2.482 40.984 1.00 35.17 99 LYS A O 1
ATOM 827 N N . GLY A 1 112 ? 30.673 -1.704 38.939 1.00 32.99 100 GLY A N 1
ATOM 828 C CA . GLY A 1 112 ? 29.679 -2.513 38.270 1.00 31.53 100 GLY A CA 1
ATOM 829 C C . GLY A 1 112 ? 28.284 -1.967 38.319 1.00 31.75 100 GLY A C 1
ATOM 830 O O . GLY A 1 112 ? 27.344 -2.679 38.010 1.00 31.82 100 GLY A O 1
ATOM 831 N N . LYS A 1 113 ? 28.164 -0.692 38.700 1.00 31.67 101 LYS A N 1
ATOM 832 C CA . LYS A 1 113 ? 26.926 0.030 38.759 1.00 31.81 101 LYS A CA 1
ATOM 833 C C . LYS A 1 113 ? 26.668 0.812 37.422 1.00 32.30 101 LYS A C 1
ATOM 834 O O . LYS A 1 113 ? 27.599 1.065 36.662 1.00 29.81 101 LYS A O 1
ATOM 840 N N . PHE A 1 114 ? 25.408 1.170 37.156 1.00 31.80 102 PHE A N 1
ATOM 841 C CA . PHE A 1 114 ? 25.104 2.142 36.100 1.00 32.61 102 PHE A CA 1
ATOM 842 C C . PHE A 1 114 ? 25.823 3.491 36.344 1.00 31.84 102 PHE A C 1
ATOM 843 O O . PHE A 1 114 ? 25.858 4.029 37.472 1.00 31.72 102 PHE A O 1
ATOM 851 N N . ASP A 1 115 ? 26.427 4.000 35.273 1.00 29.78 103 ASP A N 1
ATOM 852 C CA . ASP A 1 115 ? 27.292 5.175 35.330 1.00 30.78 103 ASP A CA 1
ATOM 853 C C . ASP A 1 115 ? 26.501 6.443 35.178 1.00 30.30 103 ASP A C 1
ATOM 854 O O . ASP A 1 115 ? 26.574 7.154 34.168 1.00 28.96 103 ASP A O 1
ATOM 859 N N . VAL A 1 116 ? 25.726 6.725 36.224 1.00 30.89 104 VAL A N 1
ATOM 860 C CA . VAL A 1 116 ? 24.922 7.952 36.287 1.00 30.54 104 VAL A CA 1
ATOM 861 C C . VAL A 1 116 ? 25.793 9.200 36.125 1.00 30.53 104 VAL A C 1
ATOM 862 O O . VAL A 1 116 ? 25.505 10.065 35.284 1.00 31.33 104 VAL A O 1
ATOM 866 N N . ALA A 1 117 ? 26.909 9.267 36.872 1.00 30.87 105 ALA A N 1
ATOM 867 C CA . ALA A 1 117 ? 27.821 10.408 36.841 1.00 29.47 105 ALA A CA 1
ATOM 868 C C . ALA A 1 117 ? 28.370 10.603 35.413 1.00 30.20 105 ALA A C 1
ATOM 869 O O . ALA A 1 117 ? 28.419 11.707 34.884 1.00 32.10 105 ALA A O 1
ATOM 871 N N . GLY A 1 118 ? 28.773 9.515 34.788 1.00 30.58 106 GLY A N 1
ATOM 872 C CA . GLY A 1 118 ? 29.266 9.546 33.409 1.00 30.31 106 GLY A CA 1
ATOM 873 C C . GLY A 1 118 ? 28.157 9.976 32.457 1.00 31.01 106 GLY A C 1
ATOM 874 O O . GLY A 1 118 ? 28.369 10.727 31.521 1.00 32.84 106 GLY A O 1
ATOM 875 N N . ALA A 1 119 ? 26.934 9.500 32.689 1.00 31.57 107 ALA A N 1
ATOM 876 C CA . ALA A 1 119 ? 25.848 9.883 31.775 1.00 31.10 107 ALA A CA 1
ATOM 877 C C . ALA A 1 119 ? 25.643 11.397 31.805 1.00 30.94 107 ALA A C 1
ATOM 878 O O . ALA A 1 119 ? 25.370 12.014 30.802 1.00 28.64 107 ALA A O 1
ATOM 880 N N . ILE A 1 120 ? 25.732 11.993 33.005 1.00 31.45 108 ILE A N 1
ATOM 881 C CA . ILE A 1 120 ? 25.482 13.438 33.167 1.00 29.64 108 ILE A CA 1
ATOM 882 C C . ILE A 1 120 ? 26.693 14.292 32.792 1.00 30.26 108 ILE A C 1
ATOM 883 O O . ILE A 1 120 ? 26.573 15.371 32.183 1.00 30.08 108 ILE A O 1
ATOM 888 N N . GLY A 1 121 ? 27.860 13.829 33.178 1.00 31.45 109 GLY A N 1
ATOM 889 C CA . GLY A 1 121 ? 29.078 14.588 32.929 1.00 32.14 109 GLY A CA 1
ATOM 890 C C . GLY A 1 121 ? 29.177 15.841 33.785 1.00 32.11 109 GLY A C 1
ATOM 891 O O . GLY A 1 121 ? 28.557 15.937 34.858 1.00 34.79 109 GLY A O 1
ATOM 892 N N . GLN A 1 122 ? 29.939 16.782 33.282 1.00 32.40 110 GLN A N 1
ATOM 893 C CA . GLN A 1 122 ? 30.238 18.061 33.907 1.00 33.57 110 GLN A CA 1
ATOM 894 C C . GLN A 1 122 ? 29.066 18.970 33.673 1.00 32.24 110 GLN A C 1
ATOM 895 O O . GLN A 1 122 ? 28.633 19.131 32.536 1.00 32.30 110 GLN A O 1
ATOM 901 N N . GLY A 1 123 ? 28.601 19.613 34.722 1.00 29.79 111 GLY A N 1
ATOM 902 C CA . GLY A 1 123 ? 27.471 20.487 34.604 1.00 32.08 111 GLY A CA 1
ATOM 903 C C . GLY A 1 123 ? 26.904 21.012 35.903 1.00 32.17 111 GLY A C 1
ATOM 904 O O . GLY A 1 123 ? 27.615 21.165 36.889 1.00 31.70 111 GLY A O 1
ATOM 905 N N . VAL A 1 124 ? 25.612 21.318 35.869 1.00 32.21 112 VAL A N 1
ATOM 906 C CA . VAL A 1 124 ? 24.964 22.122 36.911 1.00 32.45 112 VAL A CA 1
ATOM 907 C C . VAL A 1 124 ? 23.609 21.498 37.325 1.00 32.62 112 VAL A C 1
ATOM 908 O O . VAL A 1 124 ? 22.994 20.722 36.597 1.00 33.05 112 VAL A O 1
ATOM 912 N N . LEU A 1 125 ? 23.168 21.875 38.513 1.00 32.50 113 LEU A N 1
ATOM 913 C CA . LEU A 1 125 ? 21.856 21.520 38.984 1.00 33.10 113 LEU A CA 1
ATOM 914 C C . LEU A 1 125 ? 21.047 22.785 39.292 1.00 32.64 113 LEU A C 1
ATOM 915 O O . LEU A 1 125 ? 21.528 23.669 39.942 1.00 32.15 113 LEU A O 1
ATOM 920 N N . ARG A 1 126 ? 19.837 22.825 38.745 1.00 34.50 114 ARG A N 1
ATOM 921 C CA . ARG A 1 126 ? 18.827 23.861 38.915 1.00 34.57 114 ARG A CA 1
ATOM 922 C C . ARG A 1 126 ? 17.605 23.328 39.634 1.00 33.67 114 ARG A C 1
ATOM 923 O O . ARG A 1 126 ? 17.189 22.226 39.372 1.00 33.08 114 ARG A O 1
ATOM 931 N N . VAL A 1 127 ? 17.067 24.143 40.536 1.00 32.35 115 VAL A N 1
ATOM 932 C CA . VAL A 1 127 ? 15.757 23.931 41.156 1.00 32.40 115 VAL A CA 1
ATOM 933 C C . VAL A 1 127 ? 14.874 25.144 40.892 1.00 32.29 115 VAL A C 1
ATOM 934 O O . VAL A 1 127 ? 15.221 26.287 41.249 1.00 31.74 115 VAL A O 1
ATOM 938 N N . VAL A 1 128 ? 13.760 24.865 40.220 1.00 32.96 116 VAL A N 1
ATOM 939 C CA . VAL A 1 128 ? 12.700 25.847 39.888 1.00 32.73 116 VAL A CA 1
ATOM 940 C C . VAL A 1 128 ? 11.536 25.655 40.843 1.00 32.78 116 VAL A C 1
ATOM 941 O O . VAL A 1 128 ? 11.010 24.558 40.980 1.00 31.89 116 VAL A O 1
ATOM 945 N N . ARG A 1 129 ? 11.189 26.723 41.545 1.00 33.04 117 ARG A N 1
ATOM 946 C CA . ARG A 1 129 ? 10.072 26.714 42.463 1.00 33.24 117 ARG A CA 1
ATOM 947 C C . ARG A 1 129 ? 8.974 27.619 41.911 1.00 33.67 117 ARG A C 1
ATOM 948 O O . ARG A 1 129 ? 9.071 28.827 41.886 1.00 30.82 117 ARG A O 1
ATOM 956 N N . ASP A 1 130 ? 7.940 26.988 41.433 1.00 35.09 118 ASP A N 1
ATOM 957 C CA . ASP A 1 130 ? 6.850 27.690 40.777 1.00 38.36 118 ASP A CA 1
ATOM 958 C C . ASP A 1 130 ? 5.639 27.740 41.773 1.00 38.46 118 ASP A C 1
ATOM 959 O O . ASP A 1 130 ? 4.915 26.771 41.962 1.00 38.03 118 ASP A O 1
ATOM 964 N N . LEU A 1 131 ? 5.508 28.877 42.436 1.00 40.47 119 LEU A N 1
ATOM 965 C CA . LEU A 1 131 ? 4.638 29.050 43.601 1.00 43.89 119 LEU A CA 1
ATOM 966 C C . LEU A 1 131 ? 3.528 30.057 43.319 1.00 43.98 119 LEU A C 1
ATOM 967 O O . LEU A 1 131 ? 3.111 30.760 44.216 1.00 44.94 119 LEU A O 1
ATOM 972 N N . GLY A 1 132 ? 3.086 30.174 42.075 1.00 44.55 120 GLY A N 1
ATOM 973 C CA . GLY A 1 132 ? 2.017 31.140 41.760 1.00 44.72 120 GLY A CA 1
ATOM 974 C C . GLY A 1 132 ? 2.377 32.625 41.749 1.00 44.74 120 GLY A C 1
ATOM 975 O O . GLY A 1 132 ? 1.477 33.492 41.862 1.00 45.27 120 GLY A O 1
ATOM 976 N N . LEU A 1 133 ? 3.671 32.946 41.617 1.00 42.70 121 LEU A N 1
ATOM 977 C CA . LEU A 1 133 ? 4.083 34.336 41.364 1.00 40.99 121 LEU A CA 1
ATOM 978 C C . LEU A 1 133 ? 4.286 34.471 39.869 1.00 39.04 121 LEU A C 1
ATOM 979 O O . LEU A 1 133 ? 4.191 33.478 39.180 1.00 39.18 121 LEU A O 1
ATOM 984 N N . LYS A 1 134 ? 4.556 35.673 39.360 1.00 38.36 122 LYS A N 1
ATOM 985 C CA . LYS A 1 134 ? 4.602 35.920 37.886 1.00 38.00 122 LYS A CA 1
ATOM 986 C C . LYS A 1 134 ? 5.626 35.068 37.170 1.00 36.97 122 LYS A C 1
ATOM 987 O O . LYS A 1 134 ? 5.425 34.665 36.061 1.00 38.67 122 LYS A O 1
ATOM 993 N N . THR A 1 135 ? 6.761 34.830 37.812 1.00 35.61 123 THR A N 1
ATOM 994 C CA . THR A 1 135 ? 7.779 33.896 37.333 1.00 33.50 123 THR A CA 1
ATOM 995 C C . THR A 1 135 ? 8.265 33.175 38.554 1.00 32.75 123 THR A C 1
ATOM 996 O O . THR A 1 135 ? 8.036 33.654 39.656 1.00 33.61 123 THR A O 1
ATOM 1000 N N . PRO A 1 136 ? 8.895 32.013 38.372 1.00 32.83 124 PRO A N 1
ATOM 1001 C CA . PRO A 1 136 ? 9.323 31.149 39.472 1.00 32.23 124 PRO A CA 1
ATOM 1002 C C . PRO A 1 136 ? 10.654 31.573 40.097 1.00 31.76 124 PRO A C 1
ATOM 1003 O O . PRO A 1 136 ? 11.371 32.398 39.528 1.00 30.54 124 PRO A O 1
ATOM 1007 N N . PHE A 1 137 ? 10.918 31.064 41.297 1.00 31.03 125 PHE A N 1
ATOM 1008 C CA . PHE A 1 137 ? 12.243 31.093 41.889 1.00 30.89 125 PHE A CA 1
ATOM 1009 C C . PHE A 1 137 ? 13.101 30.054 41.212 1.00 31.41 125 PHE A C 1
ATOM 1010 O O . PHE A 1 137 ? 12.646 28.931 40.913 1.00 33.06 125 PHE A O 1
ATOM 1018 N N . VAL A 1 138 ? 14.311 30.445 40.881 1.00 31.76 126 VAL A N 1
ATOM 1019 C CA . VAL A 1 138 ? 15.267 29.497 40.280 1.00 33.15 126 VAL A CA 1
ATOM 1020 C C . VAL A 1 138 ? 16.623 29.632 40.981 1.00 34.59 126 VAL A C 1
ATOM 1021 O O . VAL A 1 138 ? 17.129 30.739 41.192 1.00 33.98 126 VAL A O 1
ATOM 1025 N N . SER A 1 139 ? 17.220 28.493 41.298 1.00 35.00 127 SER A N 1
ATOM 1026 C CA . SER A 1 139 ? 18.490 28.473 41.954 1.00 35.92 127 SER A CA 1
ATOM 1027 C C . SER A 1 139 ? 19.347 27.440 41.270 1.00 34.26 127 SER A C 1
ATOM 1028 O O . SER A 1 139 ? 18.904 26.346 41.051 1.00 36.75 127 SER A O 1
ATOM 1031 N N . GLN A 1 140 ? 20.574 27.825 40.895 1.00 33.44 128 GLN A N 1
ATOM 1032 C CA . GLN A 1 140 ? 21.551 26.996 40.185 1.00 31.02 128 GLN A CA 1
ATOM 1033 C C . GLN A 1 140 ? 22.868 26.845 40.943 1.00 31.58 128 GLN A C 1
ATOM 1034 O O . GLN A 1 140 ? 23.439 27.791 41.438 1.00 30.78 128 GLN A O 1
ATOM 1040 N N . VAL A 1 141 ? 23.315 25.604 41.063 1.00 31.55 129 VAL A N 1
ATOM 1041 C CA . VAL A 1 141 ? 24.561 25.278 41.739 1.00 31.20 129 VAL A CA 1
ATOM 1042 C C . VAL A 1 141 ? 25.382 24.332 40.846 1.00 29.95 129 VAL A C 1
ATOM 1043 O O . VAL A 1 141 ? 24.804 23.586 40.074 1.00 28.51 129 VAL A O 1
ATOM 1047 N N . PRO A 1 142 ? 26.704 24.326 40.987 1.00 28.56 130 PRO A N 1
ATOM 1048 C CA . PRO A 1 142 ? 27.498 23.381 40.283 1.00 29.37 130 PRO A CA 1
ATOM 1049 C C . PRO A 1 142 ? 27.270 21.985 40.839 1.00 29.97 130 PRO A C 1
ATOM 1050 O O . PRO A 1 142 ? 26.890 21.859 41.996 1.00 29.33 130 PRO A O 1
ATOM 1054 N N . LEU A 1 143 ? 27.420 20.964 39.981 1.00 30.82 131 LEU A N 1
ATOM 1055 C CA . LEU A 1 143 ? 27.243 19.582 40.444 1.00 31.62 131 LEU A CA 1
ATOM 1056 C C . LEU A 1 143 ? 28.412 19.282 41.356 1.00 31.99 131 LEU A C 1
ATOM 1057 O O . LEU A 1 143 ? 29.476 19.818 41.191 1.00 30.91 131 LEU A O 1
ATOM 1062 N N . VAL A 1 144 ? 28.151 18.476 42.357 1.00 36.29 132 VAL A N 1
ATOM 1063 C CA . VAL A 1 144 ? 29.122 17.986 43.272 1.00 38.30 132 VAL A CA 1
ATOM 1064 C C . VAL A 1 144 ? 29.743 16.652 42.810 1.00 38.75 132 VAL A C 1
ATOM 1065 O O . VAL A 1 144 ? 30.925 16.437 42.994 1.00 41.32 132 VAL A O 1
ATOM 1069 N N . SER A 1 145 ? 28.912 15.713 42.369 1.00 38.86 133 SER A N 1
ATOM 1070 C CA . SER A 1 145 ? 29.361 14.356 41.959 1.00 38.91 133 SER A CA 1
ATOM 1071 C C . SER A 1 145 ? 28.610 13.818 40.761 1.00 38.75 133 SER A C 1
ATOM 1072 O O . SER A 1 145 ? 29.123 12.944 40.094 1.00 41.64 133 SER A O 1
ATOM 1075 N N . GLY A 1 146 ? 27.406 14.289 40.494 1.00 36.07 134 GLY A N 1
ATOM 1076 C CA . GLY A 1 146 ? 26.647 13.769 39.324 1.00 36.08 134 GLY A CA 1
ATOM 1077 C C . GLY A 1 146 ? 25.900 12.461 39.557 1.00 35.59 134 GLY A C 1
ATOM 1078 O O . GLY A 1 146 ? 25.386 11.907 38.612 1.00 36.20 134 GLY A O 1
ATOM 1079 N N . GLU A 1 147 ? 25.836 12.002 40.821 1.00 34.36 135 GLU A N 1
ATOM 1080 C CA . GLU A 1 147 ? 25.061 10.878 41.268 1.00 35.69 135 GLU A CA 1
ATOM 1081 C C . GLU A 1 147 ? 23.640 11.277 41.630 1.00 35.51 135 GLU A C 1
ATOM 1082 O O . GLU A 1 147 ? 22.859 10.416 41.995 1.00 35.87 135 GLU A O 1
ATOM 1088 N N . ILE A 1 148 ? 23.344 12.582 41.638 1.00 35.12 136 ILE A N 1
ATOM 1089 C CA . ILE A 1 148 ? 22.001 13.153 41.936 1.00 34.37 136 ILE A CA 1
ATOM 1090 C C . ILE A 1 148 ? 21.691 13.344 43.442 1.00 35.00 136 ILE A C 1
ATOM 1091 O O . ILE A 1 148 ? 21.386 14.451 43.861 1.00 34.68 136 ILE A O 1
ATOM 1096 N N . ALA A 1 149 ? 21.765 12.281 44.245 1.00 33.79 137 ALA A N 1
ATOM 1097 C CA . ALA A 1 149 ? 21.460 12.383 45.674 1.00 34.14 137 ALA A CA 1
ATOM 1098 C C . ALA A 1 149 ? 22.272 13.517 46.259 1.00 33.61 137 ALA A C 1
ATOM 1099 O O . ALA A 1 149 ? 21.724 14.515 46.763 1.00 34.31 137 ALA A O 1
ATOM 1101 N N . GLU A 1 150 ? 23.573 13.381 46.111 1.00 33.91 138 GLU A N 1
ATOM 1102 C CA . GLU A 1 150 ? 24.511 14.313 46.772 1.00 35.85 138 GLU A CA 1
ATOM 1103 C C . GLU A 1 150 ? 24.447 15.733 46.210 1.00 32.96 138 GLU A C 1
ATOM 1104 O O . GLU A 1 150 ? 24.681 16.685 46.928 1.00 33.11 138 GLU A O 1
ATOM 1110 N N . ASP A 1 151 ? 24.255 15.815 44.897 1.00 32.54 139 ASP A N 1
ATOM 1111 C CA . ASP A 1 151 ? 24.051 17.072 44.211 1.00 32.51 139 ASP A CA 1
ATOM 1112 C C . ASP A 1 151 ? 22.839 17.835 44.805 1.00 32.37 139 ASP A C 1
ATOM 1113 O O . ASP A 1 151 ? 22.949 19.011 45.066 1.00 30.66 139 ASP A O 1
ATOM 1118 N N . LEU A 1 152 ? 21.762 17.112 45.090 1.00 33.04 140 LEU A N 1
ATOM 1119 C CA . LEU A 1 152 ? 20.530 17.667 45.642 1.00 33.98 140 LEU A CA 1
ATOM 1120 C C . LEU A 1 152 ? 20.703 18.038 47.078 1.00 33.19 140 LEU A C 1
ATOM 1121 O O . LEU A 1 152 ? 20.268 19.104 47.496 1.00 34.21 140 LEU A O 1
ATOM 1126 N N . ALA A 1 153 ? 21.394 17.190 47.827 1.00 32.79 141 ALA A N 1
ATOM 1127 C CA . ALA A 1 153 ? 21.790 17.557 49.220 1.00 34.50 141 ALA A CA 1
ATOM 1128 C C . ALA A 1 153 ? 22.582 18.864 49.285 1.00 35.45 141 ALA A C 1
ATOM 1129 O O . ALA A 1 153 ? 22.316 19.681 50.102 1.00 35.76 141 ALA A O 1
ATOM 1131 N N . TYR A 1 154 ? 23.506 19.069 48.341 1.00 36.43 142 TYR A N 1
ATOM 1132 C CA . TYR A 1 154 ? 24.289 20.304 48.272 1.00 36.17 142 TYR A CA 1
ATOM 1133 C C . TYR A 1 154 ? 23.460 21.539 47.889 1.00 35.69 142 TYR A C 1
ATOM 1134 O O . TYR A 1 154 ? 23.658 22.621 48.446 1.00 38.01 142 TYR A O 1
ATOM 1143 N N . TYR A 1 155 ? 22.546 21.385 46.953 1.00 34.48 143 TYR A N 1
ATOM 1144 C CA . TYR A 1 155 ? 21.558 22.429 46.653 1.00 33.60 143 TYR A CA 1
ATOM 1145 C C . TYR A 1 155 ? 20.888 22.862 47.995 1.00 34.80 143 TYR A C 1
ATOM 1146 O O . TYR A 1 155 ? 20.899 24.072 48.401 1.00 36.52 143 TYR A O 1
ATOM 1155 N N . PHE A 1 156 ? 20.378 21.877 48.729 1.00 32.26 144 PHE A N 1
ATOM 1156 C CA . PHE A 1 156 ? 19.657 22.223 49.965 1.00 32.75 144 PHE A CA 1
ATOM 1157 C C . PHE A 1 156 ? 20.563 22.936 50.974 1.00 32.29 144 PHE A C 1
ATOM 1158 O O . PHE A 1 156 ? 20.199 24.024 51.454 1.00 33.17 144 PHE A O 1
ATOM 1166 N N . ALA A 1 157 ? 21.750 22.375 51.253 1.00 31.80 145 ALA A N 1
ATOM 1167 C CA . ALA A 1 157 ? 22.698 23.003 52.176 1.00 33.17 145 ALA A CA 1
ATOM 1168 C C . ALA A 1 157 ? 23.050 24.470 51.767 1.00 35.52 145 ALA A C 1
ATOM 1169 O O . ALA A 1 157 ? 23.014 25.390 52.584 1.00 37.17 145 ALA A O 1
ATOM 1171 N N . VAL A 1 158 ? 23.304 24.700 50.498 1.00 37.76 146 VAL A N 1
ATOM 1172 C CA . VAL A 1 158 ? 23.812 25.990 50.081 1.00 39.67 146 VAL A CA 1
ATOM 1173 C C . VAL A 1 158 ? 22.706 26.970 49.710 1.00 40.09 146 VAL A C 1
ATOM 1174 O O . VAL A 1 158 ? 22.777 28.071 50.183 1.00 40.90 146 VAL A O 1
ATOM 1178 N N . SER A 1 159 ? 21.728 26.620 48.849 1.00 38.96 147 SER A N 1
ATOM 1179 C CA . SER A 1 159 ? 20.697 27.585 48.501 1.00 38.75 147 SER A CA 1
ATOM 1180 C C . SER A 1 159 ? 19.604 27.744 49.549 1.00 37.94 147 SER A C 1
ATOM 1181 O O . SER A 1 159 ? 19.052 28.815 49.705 1.00 39.57 147 SER A O 1
ATOM 1184 N N . GLU A 1 160 ? 19.225 26.681 50.217 1.00 36.86 148 GLU A N 1
ATOM 1185 C CA . GLU A 1 160 ? 18.111 26.786 51.164 1.00 35.18 148 GLU A CA 1
ATOM 1186 C C . GLU A 1 160 ? 18.550 26.798 52.606 1.00 34.10 148 GLU A C 1
ATOM 1187 O O . GLU A 1 160 ? 17.716 26.921 53.508 1.00 32.75 148 GLU A O 1
ATOM 1193 N N . GLN A 1 161 ? 19.847 26.627 52.816 1.00 33.12 149 GLN A N 1
ATOM 1194 C CA . GLN A 1 161 ? 20.438 26.563 54.141 1.00 34.12 149 GLN A CA 1
ATOM 1195 C C . GLN A 1 161 ? 19.814 25.491 55.012 1.00 32.89 149 GLN A C 1
ATOM 1196 O O . GLN A 1 161 ? 19.611 25.680 56.196 1.00 33.91 149 GLN A O 1
ATOM 1202 N N . ILE A 1 162 ? 19.544 24.351 54.390 1.00 32.26 150 ILE A N 1
ATOM 1203 C CA . ILE A 1 162 ? 18.942 23.203 55.033 1.00 31.60 150 ILE A CA 1
ATOM 1204 C C . ILE A 1 162 ? 19.931 22.063 54.855 1.00 32.93 150 ILE A C 1
ATOM 1205 O O . ILE A 1 162 ? 19.987 21.407 53.749 1.00 33.84 150 ILE A O 1
ATOM 1210 N N . PRO A 1 163 ? 20.732 21.816 55.889 1.00 32.27 151 PRO A N 1
ATOM 1211 C CA . PRO A 1 163 ? 21.612 20.666 55.837 1.00 33.67 151 PRO A CA 1
ATOM 1212 C C . PRO A 1 163 ? 20.781 19.403 55.598 1.00 33.46 151 PRO A C 1
ATOM 1213 O O . PRO A 1 163 ? 19.732 19.198 56.244 1.00 35.42 151 PRO A O 1
ATOM 1217 N N . SER A 1 164 ? 21.266 18.555 54.715 1.00 32.49 152 SER A N 1
ATOM 1218 C CA . SER A 1 164 ? 20.480 17.492 54.146 1.00 34.22 152 SER A CA 1
ATOM 1219 C C . SER A 1 164 ? 21.308 16.263 53.857 1.00 35.08 152 SER A C 1
ATOM 1220 O O . S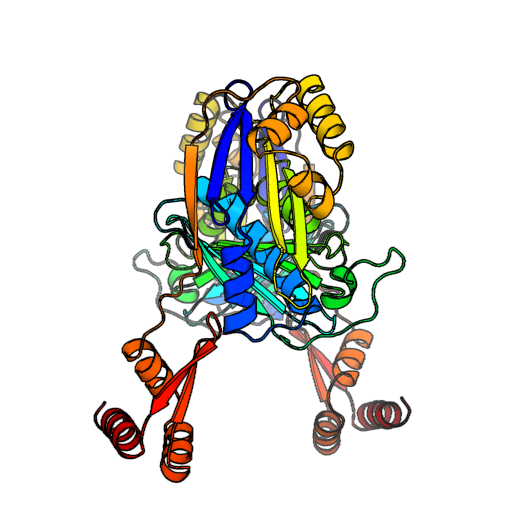ER A 1 164 ? 22.514 16.341 53.572 1.00 34.22 152 SER A O 1
ATOM 1223 N N . ALA A 1 165 ? 20.608 15.122 53.880 1.00 36.45 153 ALA A N 1
ATOM 1224 C CA . ALA A 1 165 ? 21.104 13.833 53.379 1.00 35.11 153 ALA A CA 1
ATOM 1225 C C . ALA A 1 165 ? 20.009 13.216 52.562 1.00 35.04 153 ALA A C 1
ATOM 1226 O O . ALA A 1 165 ? 18.860 13.127 53.023 1.00 36.15 153 ALA A O 1
ATOM 1228 N N . PHE A 1 166 ? 20.349 12.853 51.334 1.00 34.67 154 PHE A N 1
ATOM 1229 C CA . PHE A 1 166 ? 19.485 12.061 50.434 1.00 35.62 154 PHE A CA 1
ATOM 1230 C C . PHE A 1 166 ? 20.161 10.732 50.122 1.00 35.88 154 PHE A C 1
ATOM 1231 O O . PHE A 1 166 ? 21.355 10.677 49.859 1.00 36.84 154 PHE A O 1
ATOM 1239 N N . SER A 1 167 ? 19.425 9.641 50.235 1.00 36.61 155 SER A N 1
ATOM 1240 C CA . SER A 1 167 ? 19.902 8.358 49.731 1.00 35.03 155 SER A CA 1
ATOM 1241 C C . SER A 1 167 ? 18.891 7.790 48.790 1.00 34.56 155 SER A C 1
ATOM 1242 O O . SER A 1 167 ? 17.738 7.663 49.154 1.00 32.89 155 SER A O 1
ATOM 1245 N N . ILE A 1 168 ? 19.350 7.451 47.573 1.00 35.80 156 ILE A N 1
ATOM 1246 C CA . ILE A 1 168 ? 18.480 7.156 46.427 1.00 35.93 156 ILE A CA 1
ATOM 1247 C C . ILE A 1 168 ? 19.034 5.994 45.618 1.00 36.98 156 ILE A C 1
ATOM 1248 O O . ILE A 1 168 ? 20.239 5.922 45.382 1.00 38.46 156 ILE A O 1
ATOM 1253 N N . GLY A 1 169 ? 18.153 5.095 45.174 1.00 36.45 157 GLY A N 1
ATOM 1254 C CA . GLY A 1 169 ? 18.565 3.880 44.449 1.00 34.12 157 GLY A CA 1
ATOM 1255 C C . GLY A 1 169 ? 17.460 3.416 43.525 1.00 34.61 157 GLY A C 1
ATOM 1256 O O . GLY A 1 169 ? 16.262 3.492 43.859 1.00 33.80 157 GLY A O 1
ATOM 1257 N N . VAL A 1 170 ? 17.851 2.973 42.335 1.00 34.62 158 VAL A N 1
ATOM 1258 C CA . VAL A 1 170 ? 16.946 2.373 41.368 1.00 34.87 158 VAL A CA 1
ATOM 1259 C C . VAL A 1 170 ? 17.580 1.045 40.884 1.00 34.89 158 VAL A C 1
ATOM 1260 O O . VAL A 1 170 ? 18.669 1.061 40.374 1.00 35.30 158 VAL A O 1
ATOM 1264 N N . LEU A 1 171 ? 16.889 -0.069 41.101 1.00 34.55 159 LEU A N 1
ATOM 1265 C CA . LEU A 1 171 ? 17.243 -1.394 40.551 1.00 34.30 159 LEU A CA 1
ATOM 1266 C C . LEU A 1 171 ? 16.221 -1.784 39.473 1.00 34.93 159 LEU A C 1
ATOM 1267 O O . LEU A 1 171 ? 15.019 -1.884 39.694 1.00 33.39 159 LEU A O 1
ATOM 1272 N N . VAL A 1 172 ? 16.764 -1.985 38.290 1.00 35.86 160 VAL A N 1
ATOM 1273 C CA . VAL A 1 172 ? 16.045 -2.310 37.077 1.00 36.64 160 VAL A CA 1
ATOM 1274 C C . VAL A 1 172 ? 16.722 -3.557 36.383 1.00 38.26 160 VAL A C 1
ATOM 1275 O O . VAL A 1 172 ? 17.954 -3.643 36.340 1.00 38.48 160 VAL A O 1
ATOM 1279 N N . ASP A 1 173 ? 15.922 -4.507 35.875 1.00 39.43 161 ASP A N 1
ATOM 1280 C CA . ASP A 1 173 ? 16.404 -5.599 34.966 1.00 39.25 161 ASP A CA 1
ATOM 1281 C C . ASP A 1 173 ? 15.434 -5.776 33.812 1.00 38.46 161 ASP A C 1
ATOM 1282 O O . ASP A 1 173 ? 14.649 -4.871 33.559 1.00 37.94 161 ASP A O 1
ATOM 1287 N N . SER A 1 174 ? 15.462 -6.941 33.139 1.00 38.62 162 SER A N 1
ATOM 1288 C CA . SER A 1 174 ? 14.750 -7.151 31.879 1.00 37.86 162 SER A CA 1
ATOM 1289 C C . SER A 1 174 ? 13.250 -7.298 32.057 1.00 38.82 162 SER A C 1
ATOM 1290 O O . SER A 1 174 ? 12.499 -7.167 31.104 1.00 38.71 162 SER A O 1
ATOM 1293 N N . ASP A 1 175 ? 12.816 -7.595 33.281 1.00 39.82 163 ASP A N 1
ATOM 1294 C CA . ASP A 1 175 ? 11.391 -7.550 33.653 1.00 40.42 163 ASP A CA 1
ATOM 1295 C C . ASP A 1 175 ? 10.976 -6.156 34.152 1.00 39.84 163 ASP A C 1
ATOM 1296 O O . ASP A 1 175 ? 9.825 -5.955 34.532 1.00 41.32 163 ASP A O 1
ATOM 1301 N N . GLY A 1 176 ? 11.927 -5.229 34.221 1.00 38.26 164 GLY A N 1
ATOM 1302 C CA . GLY A 1 176 ? 11.627 -3.829 34.528 1.00 37.10 164 GLY A CA 1
ATOM 1303 C C . GLY A 1 176 ? 12.157 -3.417 35.888 1.00 35.33 164 GLY A C 1
ATOM 1304 O O . GLY A 1 176 ? 13.048 -4.080 36.465 1.00 34.05 164 GLY A O 1
ATOM 1305 N N . VAL A 1 177 ? 11.589 -2.313 36.381 1.00 33.33 165 VAL A N 1
ATOM 1306 C CA . VAL A 1 177 ? 12.027 -1.719 37.610 1.00 32.38 165 VAL A CA 1
ATOM 1307 C C . VAL A 1 177 ? 11.613 -2.572 38.799 1.00 31.88 165 VAL A C 1
ATOM 1308 O O . VAL A 1 177 ? 10.427 -2.866 38.981 1.00 32.22 165 VAL A O 1
ATOM 1312 N N . LYS A 1 178 ? 12.607 -2.910 39.609 1.00 32.14 166 LYS A N 1
ATOM 1313 C CA . LYS A 1 178 ? 12.438 -3.727 40.808 1.00 33.42 166 LYS A CA 1
ATOM 1314 C C . LYS A 1 178 ? 12.430 -2.933 42.123 1.00 33.23 166 LYS A C 1
ATOM 1315 O O . LYS A 1 178 ? 11.702 -3.251 43.063 1.00 34.19 166 LYS A O 1
ATOM 1321 N N . ILE A 1 179 ? 13.231 -1.905 42.186 1.00 33.52 167 ILE A N 1
ATOM 1322 C CA . ILE A 1 179 ? 13.257 -0.996 43.332 1.00 34.66 167 ILE A CA 1
ATOM 1323 C C . ILE A 1 179 ? 13.528 0.384 42.755 1.00 33.91 167 ILE A C 1
ATOM 1324 O O . ILE A 1 179 ? 14.372 0.517 41.915 1.00 34.37 167 ILE A O 1
ATOM 1329 N N . ALA A 1 180 ? 12.793 1.375 43.232 1.00 33.83 168 ALA A N 1
ATOM 1330 C CA . ALA A 1 180 ? 12.986 2.767 42.944 1.00 33.45 168 ALA A CA 1
ATOM 1331 C C . ALA A 1 180 ? 12.513 3.528 44.205 1.00 35.35 168 ALA A C 1
ATOM 1332 O O . ALA A 1 180 ? 11.318 3.813 44.387 1.00 34.66 168 ALA A O 1
ATOM 1334 N N . GLY A 1 181 ? 13.455 3.789 45.104 1.00 35.31 169 GLY A N 1
ATOM 1335 C CA . GLY A 1 181 ? 13.136 4.386 46.377 1.00 35.47 169 GLY A CA 1
ATOM 1336 C C . GLY A 1 181 ? 14.258 5.186 46.971 1.00 34.74 169 GLY A C 1
ATOM 1337 O O . GLY A 1 181 ? 15.356 5.269 46.430 1.00 33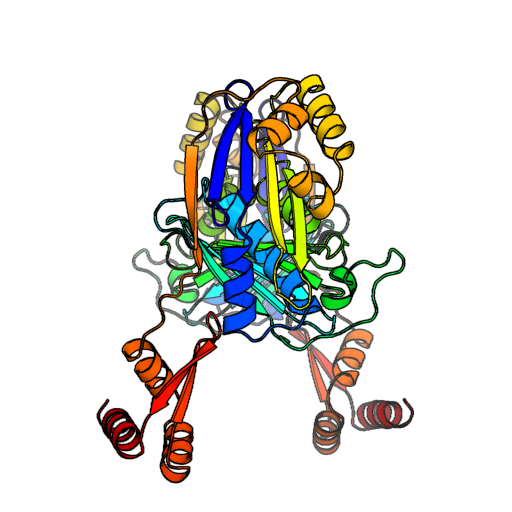.80 169 GLY A O 1
ATOM 1338 N N . GLY A 1 182 ? 13.951 5.844 48.080 1.00 34.04 170 GLY A N 1
ATOM 1339 C CA . GLY A 1 182 ? 15.001 6.530 48.800 1.00 33.57 170 GLY A CA 1
ATOM 1340 C C . GLY A 1 182 ? 14.507 7.295 49.988 1.00 33.19 170 GLY A C 1
ATOM 1341 O O . GLY A 1 182 ? 13.325 7.245 50.344 1.00 32.23 170 GLY A O 1
ATOM 1342 N N . PHE A 1 183 ? 15.421 7.997 50.629 1.00 33.40 171 PHE A N 1
ATOM 1343 C CA . PHE A 1 183 ? 14.991 8.864 51.732 1.00 34.05 171 PHE A CA 1
ATOM 1344 C C . PHE A 1 183 ? 15.735 10.167 51.720 1.00 34.18 171 PHE A C 1
ATOM 1345 O O . PHE A 1 183 ? 16.787 10.288 51.063 1.00 33.66 171 PHE A O 1
ATOM 1353 N N . ALA A 1 184 ? 15.174 11.119 52.459 1.00 35.28 172 ALA A N 1
ATOM 1354 C CA . ALA A 1 184 ? 15.738 12.449 52.711 1.00 36.28 172 ALA A CA 1
ATOM 1355 C C . ALA A 1 184 ? 15.625 12.768 54.194 1.00 37.28 172 ALA A C 1
ATOM 1356 O O . ALA A 1 184 ? 14.558 12.603 54.800 1.00 38.48 172 ALA A O 1
ATOM 1358 N N . VAL A 1 185 ? 16.742 13.198 54.788 1.00 37.21 173 VAL A N 1
ATOM 1359 C CA . VAL A 1 185 ? 16.755 13.733 56.167 1.00 35.84 173 VAL A CA 1
ATOM 1360 C C . VAL A 1 185 ? 17.370 15.146 56.110 1.00 35.11 173 VAL A C 1
ATOM 1361 O O . VAL A 1 185 ? 18.439 15.323 55.516 1.00 36.89 173 VAL A O 1
ATOM 1365 N N . GLN A 1 186 ? 16.660 16.120 56.710 1.00 33.43 174 GLN A N 1
ATOM 1366 C CA . GLN A 1 186 ? 16.959 17.553 56.623 1.00 32.56 174 GLN A CA 1
ATOM 1367 C C . GLN A 1 186 ? 16.825 18.258 57.940 1.00 33.90 174 GLN A C 1
ATOM 1368 O O . GLN A 1 186 ? 15.854 18.066 58.698 1.00 33.43 174 GLN A O 1
ATOM 1374 N N . ILE A 1 187 ? 17.822 19.079 58.229 1.00 34.47 175 ILE A N 1
ATOM 1375 C CA . ILE A 1 187 ? 17.840 19.845 59.459 1.00 34.68 175 ILE A CA 1
ATOM 1376 C C . ILE A 1 187 ? 17.234 21.201 59.191 1.00 34.54 175 ILE A C 1
ATOM 1377 O O . ILE A 1 187 ? 17.843 22.053 58.552 1.00 35.90 175 ILE A O 1
ATOM 1382 N N . ILE A 1 188 ? 16.006 21.383 59.653 1.00 33.10 176 ILE A N 1
ATOM 1383 C CA . ILE A 1 188 ? 15.302 22.626 59.375 1.00 33.48 176 ILE A CA 1
ATOM 1384 C C . ILE A 1 188 ? 15.490 23.630 60.512 1.00 33.21 176 ILE A C 1
ATOM 1385 O O . ILE A 1 188 ? 15.105 24.775 60.372 1.00 32.92 176 ILE A O 1
ATOM 1390 N N . ASP A 1 189 ? 16.105 23.195 61.608 1.00 33.37 177 ASP A N 1
ATOM 1391 C CA . ASP A 1 189 ? 16.430 24.092 62.729 1.00 33.55 177 ASP A CA 1
ATOM 1392 C C . ASP A 1 189 ? 17.831 23.745 63.247 1.00 34.80 177 ASP A C 1
ATOM 1393 O O . ASP A 1 189 ? 18.042 22.857 64.111 1.00 35.12 177 ASP A O 1
ATOM 1398 N N . ARG A 1 190 ? 18.789 24.490 62.718 1.00 35.88 178 ARG A N 1
ATOM 1399 C CA . ARG A 1 190 ? 20.193 24.277 63.014 1.00 36.21 178 ARG A CA 1
ATOM 1400 C C . ARG A 1 190 ? 20.649 24.502 64.452 1.00 37.67 178 ARG A C 1
ATOM 1401 O O . ARG A 1 190 ? 21.829 24.319 64.734 1.00 38.82 178 ARG A O 1
ATOM 1409 N N . THR A 1 191 ? 19.754 24.892 65.364 1.00 38.44 179 THR A N 1
ATOM 1410 C CA . THR A 1 191 ? 20.064 24.819 66.798 1.00 38.45 179 THR A CA 1
ATOM 1411 C C . THR A 1 191 ? 20.025 23.382 67.367 1.00 38.96 179 THR A C 1
ATOM 1412 O O . THR A 1 191 ? 20.327 23.171 68.541 1.00 38.97 179 THR A O 1
ATOM 1416 N N . LEU A 1 192 ? 19.674 22.406 66.542 1.00 39.48 180 LEU A N 1
ATOM 1417 C CA . LEU A 1 192 ? 19.676 20.997 66.931 1.00 39.71 180 LEU A CA 1
ATOM 1418 C C . LEU A 1 192 ? 21.020 20.530 67.512 1.00 41.82 180 LEU A C 1
ATOM 1419 O O . LEU A 1 192 ? 22.062 20.638 66.867 1.00 42.75 180 LEU A O 1
ATOM 1424 N N . GLU A 1 193 ? 20.978 19.933 68.703 1.00 44.32 181 GLU A N 1
ATOM 1425 C CA . GLU A 1 193 ? 22.175 19.444 69.410 1.00 45.57 181 GLU A CA 1
ATOM 1426 C C . GLU A 1 193 ? 23.134 18.666 68.503 1.00 45.42 181 GLU A C 1
ATOM 1427 O O . GLU A 1 193 ? 22.683 17.816 67.732 1.00 45.14 181 GLU A O 1
ATOM 1433 N N . GLN A 1 194 ? 24.436 18.977 68.620 1.00 45.55 182 GLN A N 1
ATOM 1434 C CA . GLN A 1 194 ? 25.503 18.431 67.744 1.00 46.33 182 GLN A CA 1
ATOM 1435 C C . GLN A 1 194 ? 25.632 16.913 67.805 1.00 45.88 182 GLN A C 1
ATOM 1436 O O . GLN A 1 194 ? 25.984 16.278 66.794 1.00 45.34 182 GLN A O 1
ATOM 1442 N N . GLU A 1 195 ? 25.324 16.345 68.970 1.00 45.36 183 GLU A N 1
ATOM 1443 C CA . GLU A 1 195 ? 25.303 14.889 69.163 1.00 45.62 183 GLU A CA 1
ATOM 1444 C C . GLU A 1 195 ? 24.166 14.170 68.405 1.00 44.72 183 GLU A C 1
ATOM 1445 O O . GLU A 1 195 ? 24.376 13.058 67.905 1.00 45.05 183 GLU A O 1
ATOM 1447 N N . LYS A 1 196 ? 22.978 14.784 68.327 1.00 43.14 184 LYS A N 1
ATOM 1448 C CA . LYS A 1 196 ? 21.931 14.276 67.428 1.00 42.36 184 LYS A CA 1
ATOM 1449 C C . LYS A 1 196 ? 22.408 14.393 65.958 1.00 41.36 184 LYS A C 1
ATOM 1450 O O . LYS A 1 196 ? 22.240 13.453 65.189 1.00 39.86 184 LYS A O 1
ATOM 1456 N N . VAL A 1 197 ? 23.008 15.532 65.602 1.00 40.50 185 VAL A N 1
ATOM 1457 C CA . VAL A 1 197 ? 23.540 15.755 64.247 1.00 41.45 185 VAL A CA 1
ATOM 1458 C C . VAL A 1 197 ? 24.526 14.619 63.904 1.00 41.57 185 VAL A C 1
ATOM 1459 O O . VAL A 1 197 ? 24.392 13.940 62.870 1.00 38.30 185 VAL A O 1
ATOM 1463 N N . GLU A 1 198 ? 25.469 14.392 64.829 1.00 42.43 186 GLU A N 1
ATOM 1464 C CA . GLU A 1 198 ? 26.550 13.398 64.669 1.00 43.37 186 GLU A CA 1
ATOM 1465 C C . GLU A 1 198 ? 26.047 11.966 64.547 1.00 42.97 186 GLU A C 1
ATOM 1466 O O . GLU A 1 198 ? 26.552 11.197 63.729 1.00 43.31 186 GLU A O 1
ATOM 1472 N N . MET A 1 199 ? 25.068 11.625 65.385 1.00 42.81 187 MET A N 1
ATOM 1473 C CA . MET A 1 199 ? 24.448 10.294 65.406 1.00 42.28 187 MET A CA 1
ATOM 1474 C C . MET A 1 199 ? 23.649 10.000 64.137 1.00 42.55 187 MET A C 1
ATOM 1475 O O . MET A 1 199 ? 23.753 8.910 63.570 1.00 42.30 187 MET A O 1
ATOM 1480 N N . ILE A 1 200 ? 22.838 10.969 63.717 1.00 42.93 188 ILE A N 1
ATOM 1481 C CA . ILE A 1 200 ? 22.127 10.909 62.440 1.00 43.19 188 ILE A CA 1
ATOM 1482 C C . ILE A 1 200 ? 23.103 10.667 61.276 1.00 42.97 188 ILE A C 1
ATOM 1483 O O . ILE A 1 200 ? 22.948 9.719 60.525 1.00 42.06 188 ILE A O 1
ATOM 1488 N N . GLU A 1 201 ? 24.094 11.543 61.150 1.00 43.39 189 GLU A N 1
ATOM 1489 C CA . GLU A 1 201 ? 25.169 11.410 60.168 1.00 43.84 189 GLU A CA 1
ATOM 1490 C C . GLU A 1 201 ? 25.764 10.004 60.176 1.00 42.64 189 GLU A C 1
ATOM 1491 O O . GLU A 1 201 ? 25.863 9.366 59.140 1.00 42.35 189 GLU A O 1
ATOM 1497 N N . LYS A 1 202 ? 26.167 9.537 61.360 1.00 41.61 190 LYS A N 1
ATOM 1498 C CA . LYS A 1 202 ? 26.809 8.224 61.512 1.00 40.32 190 LYS A CA 1
ATOM 1499 C C . LYS A 1 202 ? 25.907 7.072 61.108 1.00 39.34 190 LYS A C 1
ATOM 1500 O O . LYS A 1 202 ? 26.345 6.153 60.419 1.00 39.50 190 LYS A O 1
ATOM 1506 N N . ASN A 1 203 ? 24.658 7.128 61.575 1.00 38.49 191 ASN A N 1
ATOM 1507 C CA . ASN A 1 203 ? 23.631 6.147 61.252 1.00 37.66 191 ASN A CA 1
ATOM 1508 C C . ASN A 1 203 ? 23.326 6.062 59.746 1.00 37.30 191 ASN A C 1
ATOM 1509 O O . ASN A 1 203 ? 23.227 4.969 59.190 1.00 37.53 191 ASN A O 1
ATOM 1514 N N . ILE A 1 204 ? 23.196 7.197 59.079 1.00 37.88 192 ILE A N 1
ATOM 1515 C CA . ILE A 1 204 ? 22.967 7.185 57.634 1.00 38.96 192 ILE A CA 1
ATOM 1516 C C . ILE A 1 204 ? 24.202 6.635 56.878 1.00 41.29 192 ILE A C 1
ATOM 1517 O O . ILE A 1 204 ? 24.082 5.781 55.985 1.00 41.83 192 ILE A O 1
ATOM 1522 N N . LYS A 1 205 ? 25.379 7.137 57.224 1.00 43.17 193 LYS A N 1
ATOM 1523 C CA . LYS A 1 205 ? 26.619 6.685 56.584 1.00 45.52 193 LYS A CA 1
ATOM 1524 C C . LYS A 1 205 ? 26.782 5.164 56.717 1.00 44.56 193 LYS A C 1
ATOM 1525 O O . LYS A 1 205 ? 27.344 4.513 55.833 1.00 45.15 193 LYS A O 1
ATOM 1531 N N . ASN A 1 206 ? 26.291 4.607 57.816 1.00 43.41 194 ASN A N 1
ATOM 1532 C CA . ASN A 1 206 ? 26.398 3.186 58.037 1.00 42.74 194 ASN A CA 1
ATOM 1533 C C . ASN A 1 206 ? 25.432 2.341 57.228 1.00 42.05 194 ASN A C 1
ATOM 1534 O O . ASN A 1 206 ? 25.572 1.125 57.198 1.00 41.18 194 ASN A O 1
ATOM 1539 N N . LEU A 1 207 ? 24.419 2.959 56.622 1.00 41.44 195 LEU A N 1
ATOM 1540 C CA . LEU A 1 207 ? 23.379 2.182 55.932 1.00 40.46 195 LEU A CA 1
ATOM 1541 C C . LEU A 1 207 ? 23.934 1.571 54.649 1.00 40.26 195 LEU A C 1
ATOM 1542 O O . LEU A 1 207 ? 24.845 2.132 54.031 1.00 41.21 195 LEU A O 1
ATOM 1547 N N . PRO A 1 208 ? 23.382 0.427 54.239 1.00 39.22 196 PRO A N 1
ATOM 1548 C CA . PRO A 1 208 ? 23.606 -0.057 52.879 1.00 38.03 196 PRO A CA 1
ATOM 1549 C C . PRO A 1 208 ? 22.960 0.850 51.855 1.00 38.13 196 PRO A C 1
ATOM 1550 O O . PRO A 1 208 ? 22.045 1.634 52.168 1.00 38.45 196 PRO A O 1
ATOM 1554 N N . SER A 1 209 ? 23.400 0.739 50.618 1.00 38.18 197 SER A N 1
ATOM 1555 C CA . SER A 1 209 ? 22.745 1.481 49.536 1.00 38.99 197 SER A CA 1
ATOM 1556 C C . SER A 1 209 ? 21.255 1.044 49.442 1.00 38.93 197 SER A C 1
ATOM 1557 O O . SER A 1 209 ? 20.864 -0.010 49.952 1.00 38.30 197 SER A O 1
ATOM 1560 N N . ILE A 1 210 ? 20.452 1.866 48.786 1.00 39.61 198 ILE A N 1
ATOM 1561 C CA . ILE A 1 210 ? 18.989 1.670 48.782 1.00 40.57 198 ILE A CA 1
ATOM 1562 C C . ILE A 1 210 ? 18.586 0.286 48.182 1.00 41.63 198 ILE A C 1
ATOM 1563 O O . ILE A 1 210 ? 17.757 -0.442 48.770 1.00 40.43 198 ILE A O 1
ATOM 1568 N N . SER A 1 211 ? 19.212 -0.050 47.043 1.00 43.25 199 SER A N 1
ATOM 1569 C CA . SER A 1 211 ? 19.005 -1.326 46.298 1.00 44.83 199 SER A CA 1
ATOM 1570 C C . SER A 1 211 ? 19.113 -2.531 47.180 1.00 44.13 199 SER A C 1
ATOM 1571 O O . SER A 1 211 ? 18.319 -3.458 47.071 1.00 45.11 199 SER A O 1
ATOM 1574 N N . LYS A 1 212 ? 20.094 -2.492 48.062 1.00 43.27 200 LYS A N 1
ATOM 1575 C CA . LYS A 1 212 ? 20.246 -3.511 49.077 1.00 43.58 200 LYS A CA 1
ATOM 1576 C C . LYS A 1 212 ? 19.286 -3.299 50.302 1.00 43.13 200 LYS A C 1
ATOM 1577 O O . LYS A 1 212 ? 18.537 -4.214 50.658 1.00 43.03 200 LYS A O 1
ATOM 1583 N N . LEU A 1 213 ? 19.299 -2.100 50.906 1.00 42.66 201 LEU A N 1
ATOM 1584 C CA . LEU A 1 213 ? 18.535 -1.805 52.137 1.00 42.23 201 LEU A CA 1
ATOM 1585 C C . LEU A 1 213 ? 17.006 -2.048 51.971 1.00 41.99 201 LEU A C 1
ATOM 1586 O O . LEU A 1 213 ? 16.327 -2.587 52.849 1.00 40.98 201 LEU A O 1
ATOM 1591 N N . PHE A 1 214 ? 16.469 -1.628 50.836 1.00 42.68 202 PHE A N 1
ATOM 1592 C CA . PHE A 1 214 ? 15.025 -1.722 50.611 1.00 42.93 202 PHE A CA 1
ATOM 1593 C C . PHE A 1 214 ? 14.551 -3.161 50.349 1.00 44.94 202 PHE A C 1
ATOM 1594 O O . PHE A 1 214 ? 13.354 -3.445 50.505 1.00 45.76 202 PHE A O 1
ATOM 1602 N N . GLN A 1 215 ? 15.473 -4.066 49.979 1.00 46.68 203 GLN A N 1
ATOM 1603 C CA . GLN A 1 215 ? 15.190 -5.528 49.981 1.00 48.06 203 GLN A CA 1
ATOM 1604 C C . GLN A 1 215 ? 15.182 -6.171 51.388 1.00 48.21 203 GLN A C 1
ATOM 1605 O O . GLN A 1 215 ? 14.743 -7.299 51.558 1.00 47.97 203 GLN A O 1
ATOM 1611 N N . GLU A 1 216 ? 15.682 -5.445 52.383 1.00 48.88 204 GLU A N 1
ATOM 1612 C CA . GLU A 1 216 ? 15.928 -5.994 53.728 1.00 48.97 204 GLU A CA 1
ATOM 1613 C C . GLU A 1 216 ? 15.120 -5.315 54.812 1.00 47.58 204 GLU A C 1
ATOM 1614 O O . GLU A 1 216 ? 15.002 -5.877 55.893 1.00 47.89 204 GLU A O 1
ATOM 1620 N N . ALA A 1 217 ? 14.654 -4.081 54.578 1.00 45.59 205 ALA A N 1
ATOM 1621 C CA . ALA A 1 217 ? 14.001 -3.315 55.646 1.00 43.88 205 ALA A CA 1
ATOM 1622 C C . ALA A 1 217 ? 12.767 -2.553 55.178 1.00 42.57 205 ALA A C 1
ATOM 1623 O O . ALA A 1 217 ? 12.779 -1.946 54.108 1.00 41.37 205 ALA A O 1
ATOM 1625 N N . GLU A 1 218 ? 11.717 -2.590 55.991 1.00 41.06 206 GLU A N 1
ATOM 1626 C CA . GLU A 1 218 ? 10.542 -1.779 55.769 1.00 41.29 206 GLU A CA 1
ATOM 1627 C C . GLU A 1 218 ? 10.922 -0.308 55.955 1.00 39.63 206 GLU A C 1
ATOM 1628 O O . GLU A 1 218 ? 11.888 -0.019 56.649 1.00 39.13 206 GLU A O 1
ATOM 1634 N N . PRO A 1 219 ? 10.210 0.618 55.314 1.00 38.54 207 PRO A N 1
ATOM 1635 C CA . PRO A 1 219 ? 10.505 2.046 55.449 1.00 37.90 207 PRO A CA 1
ATOM 1636 C C . PRO A 1 219 ? 10.595 2.558 56.894 1.00 37.00 207 PRO A C 1
ATOM 1637 O O . PRO A 1 219 ? 11.472 3.340 57.215 1.00 36.37 207 PRO A O 1
ATOM 1641 N N . LEU A 1 220 ? 9.722 2.089 57.769 1.00 36.25 208 LEU A N 1
ATOM 1642 C CA . LEU A 1 220 ? 9.724 2.601 59.144 1.00 37.14 208 LEU A CA 1
ATOM 1643 C C . LEU A 1 220 ? 10.902 2.097 59.970 1.00 36.22 208 LEU A C 1
ATOM 1644 O O . LEU A 1 220 ? 11.331 2.759 60.918 1.00 34.43 208 LEU A O 1
ATOM 1649 N N . ASP A 1 221 ? 11.357 0.886 59.648 1.00 36.25 209 ASP A N 1
ATOM 1650 C CA . ASP A 1 221 ? 12.505 0.275 60.297 1.00 35.88 209 ASP A CA 1
ATOM 1651 C C . ASP A 1 221 ? 13.762 0.973 59.771 1.00 35.44 209 ASP A C 1
ATOM 1652 O O . ASP A 1 221 ? 14.648 1.318 60.543 1.00 36.43 209 ASP A O 1
ATOM 1657 N N . VAL A 1 222 ? 13.818 1.235 58.472 1.00 33.41 210 VAL A N 1
ATOM 1658 C CA . VAL A 1 222 ? 14.905 2.084 57.952 1.00 33.77 210 VAL A CA 1
ATOM 1659 C C . VAL A 1 222 ? 15.022 3.426 58.720 1.00 33.07 210 VAL A C 1
ATOM 1660 O O . VAL A 1 222 ? 16.102 3.890 59.017 1.00 33.81 210 VAL A O 1
ATOM 1664 N N . LEU A 1 223 ? 13.899 4.061 59.008 1.00 32.47 211 LEU A N 1
ATOM 1665 C CA . LEU A 1 223 ? 13.925 5.342 59.716 1.00 31.78 211 LEU A CA 1
ATOM 1666 C C . LEU A 1 223 ? 14.391 5.155 61.198 1.00 32.83 211 LEU A C 1
ATOM 1667 O O . LEU A 1 223 ? 15.059 6.043 61.777 1.00 31.70 211 LEU A O 1
ATOM 1672 N N . GLU A 1 224 ? 13.998 4.021 61.802 1.00 32.74 212 GLU A N 1
ATOM 1673 C CA . GLU A 1 224 ? 14.436 3.693 63.174 1.00 33.69 212 GLU A CA 1
ATOM 1674 C C . GLU A 1 224 ? 15.950 3.610 63.245 1.00 34.38 212 GLU A C 1
ATOM 1675 O O . GLU A 1 224 ? 16.571 4.172 64.136 1.00 34.82 212 GLU A O 1
ATOM 1681 N N . ARG A 1 225 ? 16.512 2.920 62.268 1.00 36.84 213 ARG A N 1
ATOM 1682 C CA . ARG A 1 225 ? 17.958 2.876 62.071 1.00 37.88 213 ARG A CA 1
ATOM 1683 C C . ARG A 1 225 ? 18.617 4.247 61.924 1.00 36.89 213 ARG A C 1
ATOM 1684 O O . ARG A 1 225 ? 19.642 4.482 62.565 1.00 37.38 213 ARG A O 1
ATOM 1692 N N . ILE A 1 226 ? 18.060 5.139 61.091 1.00 34.29 214 ILE A N 1
ATOM 1693 C CA . ILE A 1 226 ? 18.577 6.518 61.032 1.00 33.49 214 ILE A CA 1
ATOM 1694 C C . ILE A 1 226 ? 18.583 7.295 62.387 1.00 33.82 214 ILE A C 1
ATOM 1695 O O . ILE A 1 226 ? 19.581 7.941 62.741 1.00 34.60 214 ILE A O 1
ATOM 1700 N N . PHE A 1 227 ? 17.473 7.259 63.119 1.00 32.71 215 PHE A N 1
ATOM 1701 C CA . PHE A 1 227 ? 17.289 8.168 64.239 1.00 32.98 215 PHE A CA 1
ATOM 1702 C C . PHE A 1 227 ? 17.690 7.584 65.555 1.00 33.24 215 PHE A C 1
ATOM 1703 O O . PHE A 1 227 ? 17.637 8.281 66.574 1.00 34.22 215 PHE A O 1
ATOM 1711 N N . GLY A 1 228 ? 18.072 6.304 65.546 1.00 33.92 216 GLY A N 1
ATOM 1712 C CA . GLY A 1 228 ? 18.530 5.611 66.785 1.00 34.42 216 GLY A CA 1
ATOM 1713 C C . GLY A 1 228 ? 17.410 5.127 67.682 1.00 34.51 216 GLY A C 1
ATOM 1714 O O . GLY A 1 228 ? 17.650 4.345 68.536 1.00 35.53 216 GLY A O 1
ATOM 1715 N N . GLU A 1 229 ? 16.196 5.612 67.444 1.00 35.37 217 GLU A N 1
ATOM 1716 C CA . GLU A 1 229 ? 14.956 5.186 68.073 1.00 35.18 217 GLU A CA 1
ATOM 1717 C C . GLU A 1 229 ? 13.864 5.140 66.986 1.00 34.84 217 GLU A C 1
ATOM 1718 O O . GLU A 1 229 ? 14.058 5.672 65.897 1.00 35.53 217 GLU A O 1
ATOM 1724 N N . LYS A 1 230 ? 12.727 4.528 67.280 1.00 34.14 218 LYS A N 1
ATOM 1725 C CA . LYS A 1 230 ? 11.572 4.558 66.393 1.00 34.44 218 LYS A CA 1
ATOM 1726 C C . LYS A 1 230 ? 11.041 5.986 66.214 1.00 34.16 218 LYS A C 1
ATOM 1727 O O . LYS A 1 230 ? 11.116 6.822 67.106 1.00 33.33 218 LYS A O 1
ATOM 1733 N N . VAL A 1 231 ? 10.505 6.267 65.036 1.00 34.30 219 VAL A N 1
ATOM 1734 C CA . VAL A 1 231 ? 9.941 7.595 64.807 1.00 34.21 219 VAL A CA 1
ATOM 1735 C C . VAL A 1 231 ? 8.584 7.669 65.503 1.00 33.82 219 VAL A C 1
ATOM 1736 O O . VAL A 1 231 ? 8.085 6.671 65.985 1.00 31.35 219 VAL A O 1
ATOM 1740 N N . GLY A 1 232 ? 8.032 8.866 65.543 1.00 33.99 220 GLY A N 1
ATOM 1741 C CA . GLY A 1 232 ? 6.752 9.111 66.131 1.00 34.98 220 GLY A CA 1
ATOM 1742 C C . GLY A 1 232 ? 5.682 9.157 65.065 1.00 35.68 220 GLY A C 1
ATOM 1743 O O . GLY A 1 232 ? 5.538 8.212 64.285 1.00 35.94 220 GLY A O 1
ATOM 1744 N N . PHE A 1 233 ? 4.945 10.266 65.039 1.00 36.23 221 PHE A N 1
ATOM 1745 C CA . PHE A 1 233 ? 3.884 10.488 64.063 1.00 37.61 221 PHE A CA 1
ATOM 1746 C C . PHE A 1 233 ? 4.449 10.523 62.654 1.00 37.13 221 PHE A C 1
ATOM 1747 O O . PHE A 1 233 ? 5.451 11.183 62.393 1.00 38.12 221 PHE A O 1
ATOM 1755 N N . VAL A 1 234 ? 3.792 9.772 61.779 1.00 36.64 222 VAL A N 1
ATOM 1756 C CA . VAL A 1 234 ? 4.120 9.653 60.373 1.00 35.41 222 VAL A CA 1
ATOM 1757 C C . VAL A 1 234 ? 2.878 9.821 59.519 1.00 34.00 222 VAL A C 1
ATOM 1758 O O . VAL A 1 234 ? 1.842 9.198 59.764 1.00 33.82 222 VAL A O 1
ATOM 1762 N N . GLU A 1 235 ? 3.004 10.634 58.478 1.00 33.06 223 GLU A N 1
ATOM 1763 C CA . GLU A 1 235 ? 1.997 10.766 57.427 1.00 31.99 223 GLU A CA 1
ATOM 1764 C C . GLU A 1 235 ? 2.439 10.045 56.131 1.00 30.94 223 GLU A C 1
ATOM 1765 O O . GLU A 1 235 ? 3.619 9.872 55.858 1.00 29.01 223 GLU A O 1
ATOM 1771 N N . THR A 1 236 ? 1.455 9.621 55.354 1.00 31.22 224 THR A N 1
ATOM 1772 C CA . THR A 1 236 ? 1.664 8.919 54.089 1.00 33.08 224 THR A CA 1
ATOM 1773 C C . THR A 1 236 ? 0.926 9.563 52.921 1.00 32.61 224 THR A C 1
ATOM 1774 O O . THR A 1 236 ? -0.098 10.204 53.082 1.00 32.80 224 THR A O 1
ATOM 1778 N N . ALA A 1 237 ? 1.455 9.416 51.729 1.00 32.79 225 ALA A N 1
ATOM 1779 C CA . ALA A 1 237 ? 0.685 9.795 50.560 1.00 33.17 225 ALA A CA 1
ATOM 1780 C C . ALA A 1 237 ? 1.069 8.911 49.373 1.00 34.41 225 ALA A C 1
ATOM 1781 O O . ALA A 1 237 ? 2.122 8.313 49.330 1.00 35.50 225 ALA A O 1
ATOM 1783 N N . GLU A 1 238 ? 0.217 8.901 48.378 1.00 36.56 226 GLU A N 1
ATOM 1784 C CA . GLU A 1 238 ? 0.448 8.144 47.145 1.00 37.31 226 GLU A CA 1
ATOM 1785 C C . GLU A 1 238 ? 1.138 9.035 46.139 1.00 35.81 226 GLU A C 1
ATOM 1786 O O . GLU A 1 238 ? 0.681 10.144 45.858 1.00 36.37 226 GLU A O 1
ATOM 1792 N N . ILE A 1 239 ? 2.265 8.570 45.619 1.00 34.66 227 ILE A N 1
ATOM 1793 C CA . ILE A 1 239 ? 3.004 9.300 44.537 1.00 35.07 227 ILE A CA 1
ATOM 1794 C C . ILE A 1 239 ? 2.508 8.742 43.220 1.00 35.07 227 ILE A C 1
ATOM 1795 O O . ILE A 1 239 ? 2.443 7.506 43.082 1.00 36.58 227 ILE A O 1
ATOM 1800 N N . LYS A 1 240 ? 2.097 9.609 42.293 1.00 34.10 228 LYS A N 1
ATOM 1801 C CA . LYS A 1 240 ? 1.618 9.126 40.988 1.00 33.96 228 LYS A CA 1
ATOM 1802 C C . LYS A 1 240 ? 2.315 9.859 39.884 1.00 33.12 228 LYS A C 1
ATOM 1803 O O . LYS A 1 240 ? 2.563 11.057 40.010 1.00 31.68 228 LYS A O 1
ATOM 1809 N N . TYR A 1 241 ? 2.636 9.136 38.795 1.00 30.86 229 TYR A N 1
ATOM 1810 C CA . TYR A 1 241 ? 3.080 9.787 37.586 1.00 30.30 229 TYR A CA 1
ATOM 1811 C C . TYR A 1 241 ? 1.870 10.549 37.037 1.00 31.95 229 TYR A C 1
ATOM 1812 O O . TYR A 1 241 ? 0.794 9.972 36.857 1.00 32.80 229 TYR A O 1
ATOM 1821 N N . LYS A 1 242 ? 2.032 11.838 36.758 1.00 32.25 230 LYS A N 1
ATOM 1822 C CA . LYS A 1 242 ? 0.948 12.581 36.145 1.00 32.44 230 LYS A CA 1
ATOM 1823 C C . LYS A 1 242 ? 1.435 13.768 35.331 1.00 31.73 230 LYS A C 1
ATOM 1824 O O . LYS A 1 242 ? 2.321 14.473 35.743 1.00 32.31 230 LYS A O 1
ATOM 1830 N N . CYS A 1 243 ? 0.799 13.964 34.174 1.00 30.38 231 CYS A N 1
ATOM 1831 C CA . CYS A 1 243 ? 1.006 15.083 33.284 1.00 30.43 231 CYS A CA 1
ATOM 1832 C C . CYS A 1 243 ? -0.347 15.830 33.076 1.00 31.29 231 CYS A C 1
ATOM 1833 O O . CYS A 1 243 ? -1.372 15.284 33.334 1.00 31.01 231 CYS A O 1
ATOM 1836 N N . ASP A 1 244 ? -0.294 17.096 32.660 1.00 32.71 232 ASP A N 1
ATOM 1837 C CA . ASP A 1 244 ? -1.447 17.937 32.447 1.00 34.99 232 ASP A CA 1
ATOM 1838 C C . ASP A 1 244 ? -1.617 18.216 30.947 1.00 35.97 232 ASP A C 1
ATOM 1839 O O . ASP A 1 244 ? -2.425 19.037 30.561 1.00 37.50 232 ASP A O 1
ATOM 1844 N N . CYS A 1 245 ? -0.847 17.571 30.086 1.00 37.61 233 CYS A N 1
ATOM 1845 C CA . CYS A 1 245 ? -1.109 17.754 28.666 1.00 38.41 233 CYS A CA 1
ATOM 1846 C C . CYS A 1 245 ? -2.474 17.157 28.288 1.00 39.51 233 CYS A C 1
ATOM 1847 O O . CYS A 1 245 ? -3.033 16.299 28.966 1.00 38.91 233 CYS A O 1
ATOM 1850 N N . ASN A 1 246 ? -3.008 17.689 27.199 1.00 40.21 234 ASN A N 1
ATOM 1851 C CA . ASN A 1 246 ? -4.234 17.230 26.595 1.00 40.27 234 ASN A CA 1
ATOM 1852 C C . ASN A 1 246 ? -4.249 17.781 25.171 1.00 40.02 234 ASN A C 1
ATOM 1853 O O . ASN A 1 246 ? -3.339 18.515 24.753 1.00 40.84 234 ASN A O 1
ATOM 1858 N N . ARG A 1 247 ? -5.260 17.401 24.421 1.00 38.94 235 ARG A N 1
ATOM 1859 C CA . ARG A 1 247 ? -5.309 17.762 23.000 1.00 39.55 235 ARG A CA 1
ATOM 1860 C C . ARG A 1 247 ? -5.516 19.240 22.760 1.00 39.24 235 ARG A C 1
ATOM 1861 O O . ARG A 1 247 ? -4.978 19.787 21.819 1.00 39.59 235 ARG A O 1
ATOM 1869 N N . GLU A 1 248 ? -6.309 19.885 23.601 1.00 39.94 236 GLU A N 1
ATOM 1870 C CA . GLU A 1 248 ? -6.475 21.331 23.495 1.00 40.61 236 GLU A CA 1
ATOM 1871 C C . GLU A 1 248 ? -5.110 22.039 23.575 1.00 40.75 236 GLU A C 1
ATOM 1872 O O . GLU A 1 248 ? -4.827 22.952 22.808 1.00 40.34 236 GLU A O 1
ATOM 1878 N N . LYS A 1 249 ? -4.249 21.564 24.467 1.00 41.79 237 LYS A N 1
ATOM 1879 C CA . LYS A 1 249 ? -2.910 22.133 24.645 1.00 42.40 237 LYS A CA 1
ATOM 1880 C C . LYS A 1 249 ? -2.024 21.855 23.443 1.00 42.71 237 LYS A C 1
ATOM 1881 O O . LYS A 1 249 ? -1.227 22.704 23.030 1.00 42.47 237 LYS A O 1
ATOM 1887 N N . ALA A 1 250 ? -2.174 20.669 22.868 1.00 42.75 238 ALA A N 1
ATOM 1888 C CA . ALA A 1 250 ? -1.388 20.312 21.690 1.00 42.59 238 ALA A CA 1
ATOM 1889 C C . ALA A 1 250 ? -1.781 21.191 20.504 1.00 42.15 238 ALA A C 1
ATOM 1890 O O . ALA A 1 250 ? -0.925 21.630 19.763 1.00 42.88 238 ALA A O 1
ATOM 1892 N N . LYS A 1 251 ? -3.075 21.440 20.346 1.00 42.21 239 LYS A N 1
ATOM 1893 C CA . LYS A 1 251 ? -3.576 22.287 19.281 1.00 43.27 239 LYS A CA 1
ATOM 1894 C C . LYS A 1 251 ? -3.029 23.725 19.447 1.00 43.46 239 LYS A C 1
ATOM 1895 O O . LYS A 1 251 ? -2.595 24.338 18.476 1.00 43.20 239 LYS A O 1
ATOM 1897 N N . ASN A 1 252 ? -3.015 24.222 20.680 1.00 43.65 240 ASN A N 1
ATOM 1898 C CA . ASN A 1 252 ? -2.420 25.526 21.005 1.00 44.19 240 ASN A CA 1
ATOM 1899 C C . ASN A 1 252 ? -0.914 25.568 20.732 1.00 44.88 240 ASN A C 1
ATOM 1900 O O . ASN A 1 252 ? -0.366 26.590 20.259 1.00 43.63 240 ASN A O 1
ATOM 1905 N N . ALA A 1 253 ? -0.240 24.451 21.003 1.00 45.36 241 ALA A N 1
ATOM 1906 C CA . ALA A 1 253 ? 1.192 24.372 20.716 1.00 45.93 241 ALA A CA 1
ATOM 1907 C C . ALA A 1 253 ? 1.416 24.581 19.215 1.00 46.40 241 ALA A C 1
ATOM 1908 O O . ALA A 1 253 ? 2.385 25.195 18.805 1.00 47.11 241 ALA A O 1
ATOM 1910 N N . LEU A 1 254 ? 0.511 24.077 18.389 1.00 46.46 242 LEU A N 1
ATOM 1911 C CA . LEU A 1 254 ? 0.663 24.247 16.955 1.00 46.35 242 LEU A CA 1
ATOM 1912 C C . LEU A 1 254 ? 0.288 25.635 16.494 1.00 46.99 242 LEU A C 1
ATOM 1913 O O . LEU A 1 254 ? 0.816 26.114 15.496 1.00 47.07 242 LEU A O 1
ATOM 1918 N N . LEU A 1 255 ? -0.638 26.273 17.203 1.00 48.04 243 LEU A N 1
ATOM 1919 C CA . LEU A 1 255 ? -1.069 27.636 16.871 1.00 48.89 243 LEU A CA 1
ATOM 1920 C C . LEU A 1 255 ? 0.021 28.719 17.051 1.00 49.57 243 LEU A C 1
ATOM 1921 O O . LEU A 1 255 ? -0.006 29.756 16.371 1.00 49.38 243 LEU A O 1
ATOM 1926 N N . VAL A 1 256 ? 0.968 28.451 17.947 1.00 50.53 244 VAL A N 1
ATOM 1927 C CA . VAL A 1 256 ? 2.112 29.323 18.193 1.00 51.47 244 VAL A CA 1
ATOM 1928 C C . VAL A 1 256 ? 3.209 29.190 17.128 1.00 51.57 244 VAL A C 1
ATOM 1929 O O . VAL A 1 256 ? 4.131 30.012 17.085 1.00 51.62 244 VAL A O 1
ATOM 1933 N N . LEU A 1 257 ? 3.129 28.154 16.292 1.00 51.56 245 LEU A N 1
ATOM 1934 C CA . LEU A 1 257 ? 4.112 27.953 15.239 1.00 51.54 245 LEU A CA 1
ATOM 1935 C C . LEU A 1 257 ? 3.868 28.908 14.083 1.00 52.39 245 LEU A C 1
ATOM 1936 O O . LEU A 1 257 ? 2.735 29.321 13.833 1.00 52.41 245 LEU A O 1
ATOM 1941 N N . ASP A 1 258 ? 4.940 29.245 13.373 1.00 53.29 246 ASP A N 1
ATOM 1942 C CA . ASP A 1 258 ? 4.836 30.047 12.150 1.00 54.11 246 ASP A CA 1
ATOM 1943 C C . ASP A 1 258 ? 3.886 29.415 11.152 1.00 54.06 246 ASP A C 1
ATOM 1944 O O . ASP A 1 258 ? 3.789 28.202 11.076 1.00 54.33 246 ASP A O 1
ATOM 1949 N N . LYS A 1 259 ? 3.190 30.257 10.400 1.00 54.46 247 LYS A N 1
ATOM 1950 C CA . LYS A 1 259 ? 2.306 29.822 9.314 1.00 54.56 247 LYS A CA 1
ATOM 1951 C C . LYS A 1 259 ? 3.009 28.789 8.417 1.00 55.50 247 LYS A C 1
ATOM 1952 O O . LYS A 1 259 ? 2.411 27.777 8.048 1.00 55.47 247 LYS A O 1
ATOM 1955 N N . LYS A 1 260 ? 4.277 29.061 8.092 1.00 56.21 248 LYS A N 1
ATOM 1956 C CA . LYS A 1 260 ? 5.093 28.220 7.199 1.00 56.34 248 LYS A CA 1
ATOM 1957 C C . LYS A 1 260 ? 5.297 26.788 7.691 1.00 56.31 248 LYS A C 1
ATOM 1958 O O . LYS A 1 260 ? 5.250 25.849 6.889 1.00 56.13 248 LYS A O 1
ATOM 1960 N N . GLU A 1 261 ? 5.556 26.628 8.989 1.00 56.27 249 GLU A N 1
ATOM 1961 C CA . GLU A 1 261 ? 5.641 25.280 9.615 1.00 56.39 249 GLU A CA 1
ATOM 1962 C C . GLU A 1 261 ? 4.345 24.471 9.451 1.00 55.36 249 GLU A C 1
ATOM 1963 O O . GLU A 1 261 ? 4.383 23.288 9.089 1.00 55.33 249 GLU A O 1
ATOM 1969 N N . LEU A 1 262 ? 3.217 25.136 9.712 1.00 54.03 250 LEU A N 1
ATOM 1970 C CA . LEU A 1 262 ? 1.884 24.538 9.613 1.00 52.70 250 LEU A CA 1
ATOM 1971 C C . LEU A 1 262 ? 1.512 24.211 8.175 1.00 51.91 250 LEU A C 1
ATOM 1972 O O . LEU A 1 262 ? 0.769 23.261 7.932 1.00 51.64 250 LEU A O 1
ATOM 1977 N N . GLU A 1 263 ? 2.026 25.001 7.231 1.00 50.99 251 GLU A N 1
ATOM 1978 C CA . GLU A 1 263 ? 1.845 24.737 5.788 1.00 50.58 251 GLU A CA 1
ATOM 1979 C C . GLU A 1 263 ? 2.567 23.460 5.355 1.00 49.50 251 GLU A C 1
ATOM 1980 O O . GLU A 1 263 ? 2.043 22.665 4.562 1.00 49.00 251 GLU A O 1
ATOM 1986 N N . ASP A 1 264 ? 3.788 23.304 5.865 1.00 48.48 252 ASP A N 1
ATOM 1987 C CA . ASP A 1 264 ? 4.647 22.166 5.542 1.00 48.01 252 ASP A CA 1
ATOM 1988 C C . ASP A 1 264 ? 4.093 20.854 6.065 1.00 47.29 252 ASP A C 1
ATOM 1989 O O . ASP A 1 264 ? 4.182 19.845 5.367 1.00 46.41 252 ASP A O 1
ATOM 1994 N N . MET A 1 265 ? 3.549 20.878 7.292 1.00 46.65 253 MET A N 1
ATOM 1995 C CA . MET A 1 265 ? 2.792 19.750 7.842 1.00 46.46 253 MET A CA 1
ATOM 1996 C C . MET A 1 265 ? 1.555 19.451 7.006 1.00 46.72 253 MET A C 1
ATOM 1997 O O . MET A 1 265 ? 1.224 18.292 6.810 1.00 46.09 253 MET A O 1
ATOM 2002 N N . ARG A 1 266 ? 0.873 20.505 6.545 1.00 47.55 254 ARG A N 1
ATOM 2003 C CA . ARG A 1 266 ? -0.367 20.370 5.765 1.00 48.41 254 ARG A CA 1
ATOM 2004 C C . ARG A 1 266 ? -0.113 19.655 4.429 1.00 49.44 254 ARG A C 1
ATOM 2005 O O . ARG A 1 266 ? -0.922 18.832 3.992 1.00 49.46 254 ARG A O 1
ATOM 2008 N N . LYS A 1 267 ? 1.012 19.961 3.787 1.00 50.67 255 LYS A N 1
ATOM 2009 C CA . LYS A 1 267 ? 1.393 19.239 2.569 1.00 51.79 255 LYS A CA 1
ATOM 2010 C C . LYS A 1 267 ? 1.991 17.865 2.895 1.00 51.84 255 LYS A C 1
ATOM 2011 O O . LYS A 1 267 ? 1.949 16.952 2.078 1.00 52.25 255 LYS A O 1
ATOM 2017 N N . GLU A 1 268 ? 2.511 17.715 4.106 1.00 52.16 256 GLU A N 1
ATOM 2018 C CA . GLU A 1 268 ? 3.011 16.425 4.575 1.00 52.31 256 GLU A CA 1
ATOM 2019 C C . GLU A 1 268 ? 1.854 15.458 4.846 1.00 51.95 256 GLU A C 1
ATOM 2020 O O . GLU A 1 268 ? 2.068 14.247 4.988 1.00 51.98 256 GLU A O 1
ATOM 2026 N N . GLY A 1 269 ? 0.637 15.999 4.925 1.00 51.44 257 GLY A N 1
ATOM 2027 C CA . GLY A 1 269 ? -0.565 15.207 5.199 1.00 50.88 257 GLY A CA 1
ATOM 2028 C C . GLY A 1 269 ? -0.951 15.147 6.670 1.00 50.60 257 GLY A C 1
ATOM 2029 O O . GLY A 1 269 ? -2.076 14.777 6.992 1.00 50.11 257 GLY A O 1
ATOM 2030 N N . LYS A 1 270 ? -0.024 15.509 7.563 1.00 50.84 258 LYS A N 1
ATOM 2031 C CA . LYS A 1 270 ? -0.266 15.448 9.018 1.00 50.97 258 LYS A CA 1
ATOM 2032 C C . LYS A 1 270 ? 0.711 16.264 9.894 1.00 50.91 258 LYS A C 1
ATOM 2033 O O . LYS A 1 270 ? 1.833 16.596 9.481 1.00 51.57 258 LYS A O 1
ATOM 2039 N N . GLY A 1 271 ? 0.267 16.549 11.120 1.00 50.07 259 GLY A N 1
ATOM 2040 C CA . GLY A 1 271 ? 1.084 17.206 12.129 1.00 49.81 259 GLY A CA 1
ATOM 2041 C C . GLY A 1 271 ? 1.084 16.423 13.442 1.00 49.49 259 GLY A C 1
ATOM 2042 O O . GLY A 1 271 ? 0.038 15.900 13.884 1.00 49.14 259 GLY A O 1
ATOM 2043 N N . GLU A 1 272 ? 2.259 16.336 14.066 1.00 48.31 260 GLU A N 1
ATOM 2044 C CA . GLU A 1 272 ? 2.386 15.668 15.349 1.00 48.04 260 GLU A CA 1
ATOM 2045 C C . GLU A 1 272 ? 3.011 16.559 16.410 1.00 47.40 260 GLU A C 1
ATOM 2046 O O . GLU A 1 272 ? 3.956 17.263 16.146 1.00 47.46 260 GLU A O 1
ATOM 2052 N N . VAL A 1 273 ? 2.409 16.527 17.590 1.00 46.32 261 VAL A N 1
ATOM 2053 C CA . VAL A 1 273 ? 2.940 17.089 18.810 1.00 46.12 261 VAL A CA 1
ATOM 2054 C C . VAL A 1 273 ? 3.112 15.938 19.811 1.00 43.70 261 VAL A C 1
ATOM 2055 O O . VAL A 1 273 ? 2.206 15.180 20.062 1.00 42.90 261 VAL A O 1
ATOM 2059 N N . VAL A 1 274 ? 4.311 15.827 20.356 1.00 42.35 262 VAL A N 1
ATOM 2060 C CA . VAL A 1 274 ? 4.652 14.825 21.351 1.00 40.82 262 VAL A CA 1
ATOM 2061 C C . VAL A 1 274 ? 4.979 15.604 22.635 1.00 40.11 262 VAL A C 1
ATOM 2062 O O . VAL A 1 274 ? 5.837 16.453 22.646 1.00 40.07 262 VAL A O 1
ATOM 2066 N N . CYS A 1 275 ? 4.255 15.319 23.701 1.00 40.21 263 CYS A N 1
ATOM 2067 C CA . CYS A 1 275 ? 4.501 15.905 25.011 1.00 38.69 263 CYS A CA 1
ATOM 2068 C C . CYS A 1 275 ? 5.820 15.359 25.553 1.00 38.30 263 CYS A C 1
ATOM 2069 O O . CYS A 1 275 ? 6.044 14.137 25.621 1.00 38.08 263 CYS A O 1
ATOM 2072 N N . LYS A 1 276 ? 6.713 16.274 25.897 1.00 37.36 264 LYS A N 1
ATOM 2073 C CA . LYS A 1 276 ? 8.062 15.884 26.325 1.00 36.84 264 LYS A CA 1
ATOM 2074 C C . LYS A 1 276 ? 8.005 15.226 27.711 1.00 35.28 264 LYS A C 1
ATOM 2075 O O . LYS A 1 276 ? 8.896 14.464 28.063 1.00 34.80 264 LYS A O 1
ATOM 2081 N N . TRP A 1 277 ? 6.980 15.549 28.499 1.00 34.10 265 TRP A N 1
ATOM 2082 C CA . TRP A 1 277 ? 6.886 15.014 29.864 1.00 34.78 265 TRP A CA 1
ATOM 2083 C C . TRP A 1 277 ? 6.390 13.565 29.983 1.00 35.79 265 TRP A C 1
ATOM 2084 O O . TRP A 1 277 ? 6.828 12.789 30.865 1.00 37.18 265 TRP A O 1
ATOM 2095 N N . CYS A 1 278 ? 5.471 13.184 29.112 1.00 35.95 266 CYS A N 1
ATOM 2096 C CA . CYS A 1 278 ? 4.887 11.851 29.202 1.00 36.57 266 CYS A CA 1
ATOM 2097 C C . CYS A 1 278 ? 4.915 11.099 27.850 1.00 36.70 266 CYS A C 1
ATOM 2098 O O . CYS A 1 278 ? 4.465 9.952 27.772 1.00 37.28 266 CYS A O 1
ATOM 2101 N N . ASN A 1 279 ? 5.480 11.727 26.816 1.00 36.05 267 ASN A N 1
ATOM 2102 C CA . ASN A 1 279 ? 5.630 11.094 25.515 1.00 36.24 267 ASN A CA 1
ATOM 2103 C C . ASN A 1 279 ? 4.267 10.700 24.877 1.00 37.28 267 ASN A C 1
ATOM 2104 O O . ASN A 1 279 ? 4.200 9.824 24.046 1.00 37.31 267 ASN A O 1
ATOM 2109 N N . THR A 1 280 ? 3.189 11.348 25.283 1.00 38.23 268 THR A N 1
ATOM 2110 C CA . THR A 1 280 ? 1.940 11.277 24.546 1.00 38.80 268 THR A CA 1
ATOM 2111 C C . THR A 1 280 ? 2.051 12.082 23.243 1.00 39.16 268 THR A C 1
ATOM 2112 O O . THR A 1 280 ? 2.477 13.250 23.242 1.00 39.28 268 THR A O 1
ATOM 2116 N N . ARG A 1 281 ? 1.659 11.406 22.165 1.00 38.90 269 ARG A N 1
ATOM 2117 C CA . ARG A 1 281 ? 1.611 11.919 20.801 1.00 38.71 269 ARG A CA 1
ATOM 2118 C C . ARG A 1 281 ? 0.185 12.324 20.412 1.00 38.54 269 ARG A C 1
ATOM 2119 O O . ARG A 1 281 ? -0.772 11.619 20.682 1.00 38.96 269 ARG A O 1
ATOM 2127 N N . TYR A 1 282 ? 0.104 13.458 19.736 1.00 38.29 270 TYR A N 1
ATOM 2128 C CA . TYR A 1 282 ? -1.116 14.067 19.293 1.00 37.80 270 TYR A CA 1
ATOM 2129 C C . TYR A 1 282 ? -0.992 14.266 17.786 1.00 37.76 270 TYR A C 1
ATOM 2130 O O . TYR A 1 282 ? -0.119 15.001 17.323 1.00 37.83 270 TYR A O 1
ATOM 2139 N N . VAL A 1 283 ? -1.870 13.605 17.036 1.00 36.72 271 VAL A N 1
ATOM 2140 C CA . VAL A 1 283 ? -1.824 13.604 15.567 1.00 35.45 271 VAL A CA 1
ATOM 2141 C C . VAL A 1 283 ? -2.997 14.412 15.040 1.00 36.72 271 VAL A C 1
ATOM 2142 O O . VAL A 1 283 ? -4.122 14.248 15.476 1.00 35.90 271 VAL A O 1
ATOM 2146 N N . PHE A 1 284 ? -2.705 15.273 14.071 1.00 38.27 272 PHE A N 1
ATOM 2147 C CA . PHE A 1 284 ? -3.664 16.230 13.499 1.00 38.45 272 PHE A CA 1
ATOM 2148 C C . PHE A 1 284 ? -3.771 16.030 11.991 1.00 39.15 272 PHE A C 1
ATOM 2149 O O . PHE A 1 284 ? -2.754 15.928 11.293 1.00 39.94 272 PHE A O 1
ATOM 2157 N N . SER A 1 285 ? -4.999 15.978 11.484 1.00 39.53 273 SER A N 1
ATOM 2158 C CA . SER A 1 285 ? -5.214 15.722 10.057 1.00 39.66 273 SER A CA 1
ATOM 2159 C C . SER A 1 285 ? -4.970 16.968 9.208 1.00 40.40 273 SER A C 1
ATOM 2160 O O . SER A 1 285 ? -4.733 18.065 9.742 1.00 38.99 273 SER A O 1
ATOM 2163 N N . GLU A 1 286 ? -5.014 16.772 7.882 1.00 41.09 274 GLU A N 1
ATOM 2164 C CA . GLU A 1 286 ? -4.895 17.862 6.929 1.00 42.37 274 GLU A CA 1
ATOM 2165 C C . GLU A 1 286 ? -5.986 18.892 7.173 1.00 43.02 274 GLU A C 1
ATOM 2166 O O . GLU A 1 286 ? -5.718 20.077 7.199 1.00 43.41 274 GLU A O 1
ATOM 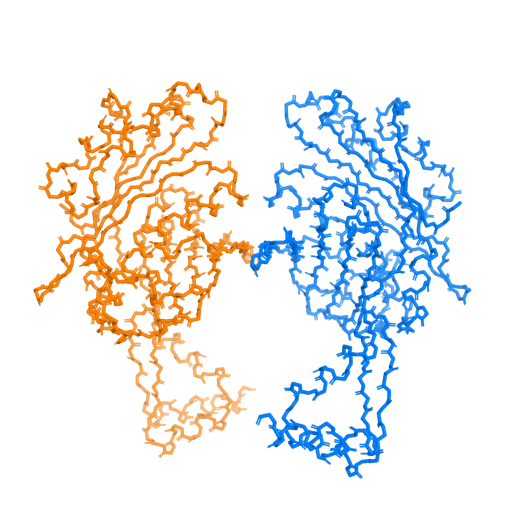2172 N N . GLU A 1 287 ? -7.217 18.433 7.350 1.00 44.11 275 GLU A N 1
ATOM 2173 C CA . GLU A 1 287 ? -8.344 19.333 7.578 1.00 44.84 275 GLU A CA 1
ATOM 2174 C C . GLU A 1 287 ? -8.144 20.144 8.858 1.00 45.04 275 GLU A C 1
ATOM 2175 O O . GLU A 1 287 ? -8.390 21.347 8.860 1.00 44.96 275 GLU A O 1
ATOM 2177 N N . GLU A 1 288 ? -7.690 19.489 9.930 1.00 45.20 276 GLU A N 1
ATOM 2178 C CA . GLU A 1 288 ? -7.446 20.172 11.209 1.00 45.25 276 GLU A CA 1
ATOM 2179 C C . GLU A 1 288 ? -6.358 21.234 11.059 1.00 44.86 276 GLU A C 1
ATOM 2180 O O . GLU A 1 288 ? -6.443 22.291 11.673 1.00 44.36 276 GLU A O 1
ATOM 2186 N N . LEU A 1 289 ? -5.347 20.942 10.243 1.00 44.95 277 LEU A N 1
ATOM 2187 C CA . LEU A 1 289 ? -4.271 21.910 9.944 1.00 45.24 277 LEU A CA 1
ATOM 2188 C C . LEU A 1 289 ? -4.781 23.065 9.067 1.00 45.28 277 LEU A C 1
ATOM 2189 O O . LEU A 1 289 ? -4.403 24.220 9.261 1.00 44.82 277 LEU A O 1
ATOM 2194 N N . GLU A 1 290 ? -5.635 22.750 8.105 1.00 46.01 278 GLU A N 1
ATOM 2195 C CA . GLU A 1 290 ? -6.306 23.786 7.341 1.00 46.69 278 GLU A CA 1
ATOM 2196 C C . GLU A 1 290 ? -7.077 24.691 8.306 1.00 46.90 278 GLU A C 1
ATOM 2197 O O . GLU A 1 290 ? -7.002 25.908 8.211 1.00 46.68 278 GLU A O 1
ATOM 2203 N N . GLU A 1 291 ? -7.784 24.083 9.253 1.00 47.41 279 GLU A N 1
ATOM 2204 C CA . GLU A 1 291 ? -8.587 24.824 10.232 1.00 48.31 279 GLU A CA 1
ATOM 2205 C C . GLU A 1 291 ? -7.723 25.818 10.998 1.00 48.30 279 GLU A C 1
ATOM 2206 O O . GLU A 1 291 ? -8.068 26.985 11.105 1.00 48.16 279 GLU A O 1
ATOM 2212 N N . LEU A 1 292 ? -6.608 25.332 11.542 1.00 48.70 280 LEU A N 1
ATOM 2213 C CA . LEU A 1 292 ? -5.683 26.177 12.302 1.00 48.82 280 LEU A CA 1
ATOM 2214 C C . LEU A 1 292 ? -5.089 27.320 11.444 1.00 50.05 280 LEU A C 1
ATOM 2215 O O . LEU A 1 292 ? -5.051 28.476 11.884 1.00 48.95 280 LEU A O 1
ATOM 2220 N N . LEU A 1 293 ? -4.684 26.991 10.213 1.00 51.87 281 LEU A N 1
ATOM 2221 C CA . LEU A 1 293 ? -4.194 27.979 9.230 1.00 53.72 281 LEU A CA 1
ATOM 2222 C C . LEU A 1 293 ? -5.229 29.068 8.896 1.00 55.11 281 LEU A C 1
ATOM 2223 O O . LEU A 1 293 ? -4.917 30.260 8.918 1.00 55.02 281 LEU A O 1
ATOM 2228 N N . LYS A 1 294 ? -6.447 28.638 8.571 1.00 56.80 282 LYS A N 1
ATOM 2229 C CA . LYS A 1 294 ? -7.590 29.539 8.416 1.00 58.27 282 LYS A CA 1
ATOM 2230 C C . LYS A 1 294 ? -7.678 30.477 9.637 1.00 58.98 282 LYS A C 1
ATOM 2231 O O . LYS A 1 294 ? -7.903 31.681 9.493 1.00 58.86 282 LYS A O 1
ATOM 2237 N N . PHE A 1 295 ? -7.463 29.913 10.829 1.00 59.94 283 PHE A N 1
ATOM 2238 C CA . PHE A 1 295 ? -7.436 30.676 12.089 1.00 60.88 283 PHE A CA 1
ATOM 2239 C C . PHE A 1 295 ? -6.158 31.526 12.285 1.00 60.23 283 PHE A C 1
ATOM 2240 O O . PHE A 1 295 ? -6.172 32.461 13.078 1.00 60.56 283 PHE A O 1
ATOM 2248 N N . LYS A 1 296 ? -5.076 31.210 11.570 1.00 59.49 284 LYS A N 1
ATOM 2249 C CA . LYS A 1 296 ? -3.850 32.027 11.601 1.00 58.95 284 LYS A CA 1
ATOM 2250 C C . LYS A 1 296 ? -4.023 33.363 10.868 1.00 58.87 284 LYS A C 1
ATOM 2251 O O . LYS A 1 296 ? -3.532 34.400 11.333 1.00 58.72 284 LYS A O 1
ATOM 2257 N N . VAL A 1 297 ? -4.696 33.321 9.715 1.00 58.50 285 VAL A N 1
ATOM 2258 C CA . VAL A 1 297 ? -4.960 34.524 8.908 1.00 58.20 285 VAL A CA 1
ATOM 2259 C C . VAL A 1 297 ? -6.255 35.232 9.347 1.00 58.21 285 VAL A C 1
ATOM 2260 O O . VAL A 1 297 ? -6.519 36.364 8.942 1.00 58.20 285 VAL A O 1
ATOM 2264 N N . ASP A 1 298 ? -7.042 34.573 10.200 1.00 58.26 286 ASP A N 1
ATOM 2265 C CA . ASP A 1 298 ? -8.245 35.197 10.777 1.00 57.80 286 ASP A CA 1
ATOM 2266 C C . ASP A 1 298 ? -7.973 35.924 12.121 1.00 57.05 286 ASP A C 1
ATOM 2267 O O . ASP A 1 298 ? -8.662 36.910 12.445 1.00 56.93 286 ASP A O 1
ATOM 2272 N N . ASP A 1 299 ? -6.960 35.466 12.867 1.00 55.79 287 ASP A N 1
ATOM 2273 C CA . ASP A 1 299 ? -6.458 36.203 14.046 1.00 54.81 287 ASP A CA 1
ATOM 2274 C C . ASP A 1 299 ? -5.639 37.476 13.679 1.00 54.66 287 ASP A C 1
ATOM 2275 O O . ASP A 1 299 ? -5.608 37.941 12.500 1.00 53.68 287 ASP A O 1
ATOM 2280 N N . HIS B 1 10 ? 35.288 62.825 48.591 1.00 58.68 -2 HIS B N 1
ATOM 2281 C CA . HIS B 1 10 ? 35.575 61.618 47.729 1.00 58.79 -2 HIS B CA 1
ATOM 2282 C C . HIS B 1 10 ? 34.313 61.035 47.089 1.00 57.77 -2 HIS B C 1
ATOM 2283 O O . HIS B 1 10 ? 33.427 60.490 47.779 1.00 57.58 -2 HIS B O 1
ATOM 2290 N N . HIS B 1 11 ? 34.250 61.133 45.760 1.00 55.93 -1 HIS B N 1
ATOM 2291 C CA . HIS B 1 11 ? 33.072 60.706 45.021 1.00 53.93 -1 HIS B CA 1
ATOM 2292 C C . HIS B 1 11 ? 33.274 59.355 44.348 1.00 51.76 -1 HIS B C 1
ATOM 2293 O O . HIS B 1 11 ? 32.879 59.163 43.211 1.00 49.89 -1 HIS B O 1
ATOM 2300 N N . HIS B 1 12 ? 34.045 58.486 45.058 1.00 56.95 0 HIS B N 1
ATOM 2301 C CA . HIS B 1 12 ? 34.241 57.073 44.681 1.00 56.36 0 HIS B CA 1
ATOM 2302 C C . HIS B 1 12 ? 34.729 56.241 45.892 1.00 54.90 0 HIS B C 1
ATOM 2303 O O . HIS B 1 12 ? 35.786 55.607 45.865 1.00 54.17 0 HIS B O 1
ATOM 2310 N N . MET B 1 13 ? 33.891 56.284 46.964 1.00 52.90 1 MET B N 1
ATOM 2311 C CA . MET B 1 13 ? 34.201 55.829 48.307 1.00 51.56 1 MET B CA 1
ATOM 2312 C C . MET B 1 13 ? 33.057 55.097 48.986 1.00 46.80 1 MET B C 1
ATOM 2313 O O . MET B 1 13 ? 31.980 55.640 49.169 1.00 45.99 1 MET B O 1
ATOM 2318 N N . ILE B 1 14 ? 33.349 53.854 49.427 1.00 36.79 2 ILE B N 1
ATOM 2319 C CA . ILE B 1 14 ? 32.415 53.099 50.267 1.00 34.98 2 ILE B CA 1
ATOM 2320 C C . ILE B 1 14 ? 32.870 53.064 51.718 1.00 34.43 2 ILE B C 1
ATOM 2321 O O . ILE B 1 14 ? 34.069 52.970 51.997 1.00 33.60 2 ILE B O 1
ATOM 2326 N N . TYR B 1 15 ? 31.905 53.157 52.632 1.00 34.06 3 TYR B N 1
ATOM 2327 C CA . TYR B 1 15 ? 32.158 53.017 54.082 1.00 33.06 3 TYR B CA 1
ATOM 2328 C C . TYR B 1 15 ? 31.356 51.817 54.617 1.00 32.66 3 TYR B C 1
ATOM 2329 O O . TYR B 1 15 ? 30.220 51.633 54.239 1.00 31.41 3 TYR B O 1
ATOM 2338 N N . TYR B 1 16 ? 31.917 51.025 55.531 1.00 32.42 4 TYR B N 1
ATOM 2339 C CA . TYR B 1 16 ? 31.211 49.821 55.968 1.00 32.43 4 TYR B CA 1
ATOM 2340 C C . TYR B 1 16 ? 31.643 49.305 57.326 1.00 32.01 4 TYR B C 1
ATOM 2341 O O . TYR B 1 16 ? 32.732 49.585 57.815 1.00 32.35 4 TYR B O 1
ATOM 2350 N N . GLY B 1 17 ? 30.746 48.545 57.938 1.00 32.13 5 GLY B N 1
ATOM 2351 C CA . GLY B 1 17 ? 30.951 48.039 59.288 1.00 31.94 5 GLY B CA 1
ATOM 2352 C C . GLY B 1 17 ? 29.738 47.201 59.686 1.00 32.57 5 GLY B C 1
ATOM 2353 O O . GLY B 1 17 ? 28.917 46.799 58.830 1.00 29.38 5 GLY B O 1
ATOM 2354 N N . THR B 1 18 ? 29.622 46.990 61.004 1.00 32.46 6 THR B N 1
ATOM 2355 C CA . THR B 1 18 ? 28.515 46.262 61.626 1.00 33.28 6 THR B CA 1
ATOM 2356 C C . THR B 1 18 ? 28.060 46.999 62.863 1.00 33.46 6 THR B C 1
ATOM 2357 O O . THR B 1 18 ? 28.793 47.801 63.389 1.00 31.98 6 THR B O 1
ATOM 2361 N N . MET B 1 19 ? 26.834 46.705 63.292 1.00 34.19 7 MET B N 1
ATOM 2362 C CA . MET B 1 19 ? 26.279 47.232 64.527 1.00 34.12 7 MET B CA 1
ATOM 2363 C C . MET B 1 19 ? 25.634 46.094 65.314 1.00 34.49 7 MET B C 1
ATOM 2364 O O . MET B 1 19 ? 25.316 45.011 64.768 1.00 34.05 7 MET B O 1
ATOM 2369 N N . PHE B 1 20 ? 25.478 46.365 66.606 1.00 34.57 8 PHE B N 1
ATOM 2370 C CA . PHE B 1 20 ? 24.751 45.510 67.532 1.00 34.63 8 PHE B CA 1
ATOM 2371 C C . PHE B 1 20 ? 25.313 44.098 67.610 1.00 35.81 8 PHE B C 1
ATOM 2372 O O . PHE B 1 20 ? 24.691 43.131 67.168 1.00 35.69 8 PHE B O 1
ATOM 2380 N N . ASP B 1 21 ? 26.505 44.027 68.207 1.00 37.33 9 ASP B N 1
ATOM 2381 C CA . ASP B 1 21 ? 27.270 42.794 68.372 1.00 38.47 9 ASP B CA 1
ATOM 2382 C C . ASP B 1 21 ? 27.362 41.989 67.097 1.00 37.49 9 ASP B C 1
ATOM 2383 O O . ASP B 1 21 ? 27.278 40.757 67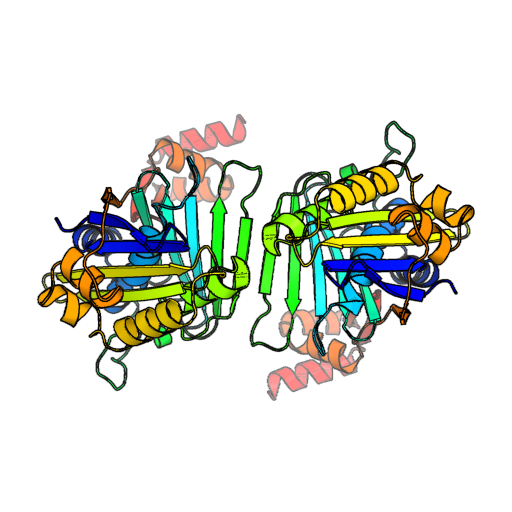.164 1.00 37.33 9 ASP B O 1
ATOM 2388 N N . HIS B 1 22 ? 27.518 42.685 65.959 1.00 36.77 10 HIS B N 1
ATOM 2389 C CA . HIS B 1 22 ? 27.731 42.068 64.657 1.00 36.18 10 HIS B CA 1
ATOM 2390 C C . HIS B 1 22 ? 26.516 41.367 64.059 1.00 35.06 10 HIS B C 1
ATOM 2391 O O . HIS B 1 22 ? 26.663 40.531 63.164 1.00 34.19 10 HIS B O 1
ATOM 2398 N N . LYS B 1 23 ? 25.318 41.710 64.527 1.00 34.03 11 LYS B N 1
ATOM 2399 C CA . LYS B 1 23 ? 24.081 41.109 63.958 1.00 32.30 11 LYS B CA 1
ATOM 2400 C C . LYS B 1 23 ? 23.518 41.872 62.780 1.00 32.57 11 LYS B C 1
ATOM 2401 O O . LYS B 1 23 ? 22.669 41.353 62.051 1.00 30.07 11 LYS B O 1
ATOM 2407 N N . VAL B 1 24 ? 23.997 43.111 62.635 1.00 33.12 12 VAL B N 1
ATOM 2408 C CA . VAL B 1 24 ? 23.666 43.960 61.502 1.00 34.00 12 VAL B CA 1
ATOM 2409 C C . VAL B 1 24 ? 24.948 44.409 60.816 1.00 33.21 12 VAL B C 1
ATOM 2410 O O . VAL B 1 24 ? 25.916 44.749 61.477 1.00 33.10 12 VAL B O 1
ATOM 2414 N N . ARG B 1 25 ? 24.923 44.395 59.486 1.00 32.64 13 ARG B N 1
ATOM 2415 C CA . ARG B 1 25 ? 26.013 44.981 58.660 1.00 32.88 13 ARG B CA 1
ATOM 2416 C C . ARG B 1 25 ? 25.482 46.131 57.814 1.00 32.43 13 ARG B C 1
ATOM 2417 O O . ARG B 1 25 ? 24.281 46.202 57.534 1.00 30.82 13 ARG B O 1
ATOM 2425 N N . PHE B 1 26 ? 26.377 47.071 57.493 1.00 32.80 14 PHE B N 1
ATOM 2426 C CA . PHE B 1 26 ? 26.013 48.259 56.752 1.00 31.74 14 PHE B CA 1
ATOM 2427 C C . PHE B 1 26 ? 27.119 48.644 55.773 1.00 32.62 14 PHE B C 1
ATOM 2428 O O . PHE B 1 26 ? 28.292 48.348 56.012 1.00 33.61 14 PHE B O 1
ATOM 2436 N N . SER B 1 27 ? 26.688 49.332 54.704 1.00 30.87 15 SER B N 1
ATOM 2437 C CA . SER B 1 27 ? 27.457 49.760 53.547 1.00 32.33 15 SER B CA 1
ATOM 2438 C C . SER B 1 27 ? 26.874 51.124 53.212 1.00 30.69 15 SER B C 1
ATOM 2439 O O . SER B 1 27 ? 25.673 51.247 53.183 1.00 28.80 15 SER B O 1
ATOM 2442 N N . ILE B 1 28 ? 27.695 52.120 52.902 1.00 31.46 16 ILE B N 1
ATOM 2443 C CA . ILE B 1 28 ? 27.205 53.384 52.307 1.00 31.58 16 ILE B CA 1
ATOM 2444 C C . ILE B 1 28 ? 28.237 53.911 51.316 1.00 31.52 16 ILE B C 1
ATOM 2445 O O . ILE B 1 28 ? 29.434 53.906 51.573 1.00 29.58 16 ILE B O 1
ATOM 2450 N N . VAL B 1 29 ? 27.769 54.346 50.158 1.00 31.86 17 VAL B N 1
ATOM 2451 C CA . VAL B 1 29 ? 28.697 54.671 49.050 1.00 31.30 17 VAL B CA 1
ATOM 2452 C C . VAL B 1 29 ? 28.309 56.007 48.403 1.00 31.03 17 VAL B C 1
ATOM 2453 O O . VAL B 1 29 ? 27.133 56.337 48.230 1.00 30.14 17 VAL B O 1
ATOM 2457 N N . ARG B 1 30 ? 29.330 56.773 48.081 1.00 30.28 18 ARG B N 1
ATOM 2458 C CA . ARG B 1 30 ? 29.233 57.926 47.198 1.00 31.45 18 ARG B CA 1
ATOM 2459 C C . ARG B 1 30 ? 30.071 57.607 45.970 1.00 29.89 18 ARG B C 1
ATOM 2460 O O . ARG B 1 30 ? 31.307 57.471 46.077 1.00 28.19 18 ARG B O 1
ATOM 2468 N N . MET B 1 31 ? 29.452 57.546 44.800 1.00 28.44 19 MET B N 1
ATOM 2469 C CA . MET B 1 31 ? 30.206 57.117 43.625 1.00 29.78 19 MET B CA 1
ATOM 2470 C C . MET B 1 31 ? 29.796 57.783 42.332 1.00 30.89 19 MET B C 1
ATOM 2471 O O . MET B 1 31 ? 29.724 57.141 41.294 1.00 30.60 19 MET B O 1
ATOM 2476 N N . ARG B 1 32 ? 29.559 59.089 42.396 1.00 33.28 20 ARG B N 1
ATOM 2477 C CA . ARG B 1 32 ? 29.190 59.826 41.213 1.00 34.85 20 ARG B CA 1
ATOM 2478 C C . ARG B 1 32 ? 30.226 59.707 40.100 1.00 34.60 20 ARG B C 1
ATOM 2479 O O . ARG B 1 32 ? 29.865 59.615 38.926 1.00 33.74 20 ARG B O 1
ATOM 2487 N N . GLU B 1 33 ? 31.505 59.700 40.483 1.00 33.72 21 GLU B N 1
ATOM 2488 C CA . GLU B 1 33 ? 32.580 59.536 39.505 1.00 34.95 21 GLU B CA 1
ATOM 2489 C C . GLU B 1 33 ? 32.513 58.250 38.681 1.00 32.35 21 GLU B C 1
ATOM 2490 O O . GLU B 1 33 ? 32.779 58.261 37.494 1.00 32.97 21 GLU B O 1
ATOM 2496 N N . VAL B 1 34 ? 32.170 57.165 39.345 1.00 30.64 22 VAL B N 1
ATOM 2497 C CA . VAL B 1 34 ? 32.059 55.838 38.728 1.00 30.18 22 VAL B CA 1
ATOM 2498 C C . VAL B 1 34 ? 30.873 55.807 37.754 1.00 30.23 22 VAL B C 1
ATOM 2499 O O . VAL B 1 34 ? 30.981 55.365 36.632 1.00 30.66 22 VAL B O 1
ATOM 2503 N N . VAL B 1 35 ? 29.750 56.355 38.181 1.00 31.37 23 VAL B N 1
ATOM 2504 C CA . VAL B 1 35 ? 28.549 56.383 37.334 1.00 30.68 23 VAL B CA 1
ATOM 2505 C C . VAL B 1 35 ? 28.725 57.364 36.184 1.00 30.78 23 VAL B C 1
ATOM 2506 O O . VAL B 1 35 ? 28.264 57.123 35.080 1.00 31.10 23 VAL B O 1
ATOM 2510 N N . GLU B 1 36 ? 29.447 58.454 36.435 1.00 31.22 24 GLU B N 1
ATOM 2511 C CA . GLU B 1 36 ? 29.765 59.398 35.381 1.00 32.44 24 GLU B CA 1
ATOM 2512 C C . GLU B 1 36 ? 30.620 58.707 34.280 1.00 32.15 24 GLU B C 1
ATOM 2513 O O . GLU B 1 36 ? 30.438 58.943 33.096 1.00 31.98 24 GLU B O 1
ATOM 2519 N N . GLU B 1 37 ? 31.542 57.857 34.705 1.00 32.20 25 GLU B N 1
ATOM 2520 C CA . GLU B 1 37 ? 32.411 57.111 33.770 1.00 32.16 25 GLU B CA 1
ATOM 2521 C C . GLU B 1 37 ? 31.655 56.083 32.920 1.00 30.88 25 GLU B C 1
ATOM 2522 O O . GLU B 1 37 ? 31.862 55.991 31.699 1.00 32.29 25 GLU B O 1
ATOM 2528 N N . ALA B 1 38 ? 30.736 55.365 33.548 1.00 29.96 26 ALA B N 1
ATOM 2529 C CA . ALA B 1 38 ? 29.800 54.540 32.836 1.00 30.05 26 ALA B CA 1
ATOM 2530 C C . ALA B 1 38 ? 28.993 55.316 31.799 1.00 31.12 26 ALA B C 1
ATOM 2531 O O . ALA B 1 38 ? 28.820 54.834 30.665 1.00 31.85 26 ALA B O 1
ATOM 2533 N N . ARG B 1 39 ? 28.484 56.496 32.195 1.00 29.98 27 ARG B N 1
ATOM 2534 C CA . ARG B 1 39 ? 27.699 57.320 31.294 1.00 30.12 27 ARG B CA 1
ATOM 2535 C C . ARG B 1 39 ? 28.517 57.729 30.070 1.00 29.50 27 ARG B C 1
ATOM 2536 O O . ARG B 1 39 ? 28.051 57.662 28.956 1.00 28.98 27 ARG B O 1
ATOM 2544 N N . ASN B 1 40 ? 29.758 58.150 30.301 1.00 30.69 28 ASN B N 1
ATOM 2545 C CA . ASN B 1 40 ? 30.605 58.570 29.203 1.00 31.07 28 ASN B CA 1
ATOM 2546 C C . ASN B 1 40 ? 31.112 57.448 28.314 1.00 31.44 28 ASN B C 1
ATOM 2547 O O . ASN B 1 40 ? 31.161 57.605 27.086 1.00 32.70 28 ASN B O 1
ATOM 2552 N N . ARG B 1 41 ? 31.524 56.334 28.915 1.00 30.32 29 ARG B N 1
ATOM 2553 C CA . ARG B 1 41 ? 32.010 55.177 28.145 1.00 31.28 29 ARG B CA 1
ATOM 2554 C C . ARG B 1 41 ? 30.928 54.634 27.202 1.00 31.35 29 ARG B C 1
ATOM 2555 O O . ARG B 1 41 ? 31.172 54.384 26.012 1.00 32.23 29 ARG B O 1
ATOM 2563 N N . HIS B 1 42 ? 29.725 54.489 27.737 1.00 30.51 30 HIS B N 1
ATOM 2564 C CA . HIS B 1 42 ? 28.596 53.973 26.981 1.00 29.92 30 HIS B CA 1
ATOM 2565 C C . HIS B 1 42 ? 27.715 54.976 26.288 1.00 30.94 30 HIS B C 1
ATOM 2566 O O . HIS B 1 42 ? 26.773 54.545 25.616 1.00 30.31 30 HIS B O 1
ATOM 2573 N N . ALA B 1 43 ? 28.010 56.291 26.439 1.00 31.22 31 ALA B N 1
ATOM 2574 C CA . ALA B 1 43 ? 27.194 57.370 25.917 1.00 30.14 31 ALA B CA 1
ATOM 2575 C C . ALA B 1 43 ? 25.713 57.138 26.301 1.00 30.93 31 ALA B C 1
ATOM 2576 O O . ALA B 1 43 ? 24.823 57.150 25.468 1.00 31.27 31 ALA B O 1
ATOM 2578 N N . LEU B 1 44 ? 25.475 56.910 27.589 1.00 31.49 32 LEU B N 1
ATOM 2579 C CA . LEU B 1 44 ? 24.151 56.660 28.111 1.00 30.76 32 LEU B CA 1
ATOM 2580 C C . LEU B 1 44 ? 23.229 57.883 28.036 1.00 30.77 32 LEU B C 1
ATOM 2581 O O . LEU B 1 44 ? 23.642 58.994 28.332 1.00 31.78 32 LEU B O 1
ATOM 2586 N N . SER B 1 45 ? 21.974 57.663 27.640 1.00 28.53 33 SER B N 1
ATOM 2587 C CA . SER B 1 45 ? 20.929 58.666 27.893 1.00 27.77 33 SER B CA 1
ATOM 2588 C C . SER B 1 45 ? 20.797 58.973 29.401 1.00 28.11 33 SER B C 1
ATOM 2589 O O . SER B 1 45 ? 21.290 58.211 30.249 1.00 27.75 33 SER B O 1
ATOM 2592 N N . TYR B 1 46 ? 20.089 60.041 29.736 1.00 28.42 34 TYR B N 1
ATOM 2593 C CA . TYR B 1 46 ? 19.753 60.370 31.117 1.00 28.84 34 TYR B CA 1
ATOM 2594 C C . TYR B 1 46 ? 19.048 59.189 31.779 1.00 30.19 34 TYR B C 1
ATOM 2595 O O . TYR B 1 46 ? 19.440 58.736 32.832 1.00 29.06 34 TYR B O 1
ATOM 2604 N N . LEU B 1 47 ? 18.010 58.665 31.147 1.00 31.46 35 LEU B N 1
ATOM 2605 C CA . LEU B 1 47 ? 17.318 57.539 31.737 1.00 32.02 35 LEU B CA 1
ATOM 2606 C C . LEU B 1 47 ? 18.230 56.317 31.960 1.00 31.90 35 LEU B C 1
ATOM 2607 O O . LEU B 1 47 ? 18.200 55.655 33.009 1.00 32.23 35 LEU B O 1
ATOM 2612 N N . ALA B 1 48 ? 19.023 55.990 30.956 1.00 31.15 36 ALA B N 1
ATOM 2613 C CA . ALA B 1 48 ? 19.892 54.827 31.050 1.00 29.59 36 ALA B CA 1
ATOM 2614 C C . ALA B 1 48 ? 20.968 55.041 32.118 1.00 30.34 36 ALA B C 1
ATOM 2615 O O . ALA B 1 48 ? 21.436 54.093 32.809 1.00 31.84 36 ALA B O 1
ATOM 2617 N N . THR B 1 49 ? 21.345 56.283 32.283 1.00 30.15 37 THR B N 1
ATOM 2618 C CA . THR B 1 49 ? 22.290 56.639 33.353 1.00 30.98 37 THR B CA 1
ATOM 2619 C C . THR B 1 49 ? 21.744 56.289 34.750 1.00 31.88 37 THR B C 1
ATOM 2620 O O . THR B 1 49 ? 22.431 55.708 35.612 1.00 30.85 37 THR B O 1
ATOM 2624 N N . VAL B 1 50 ? 20.478 56.626 34.965 1.00 33.45 38 VAL B N 1
ATOM 2625 C CA . VAL B 1 50 ? 19.840 56.355 36.252 1.00 33.37 38 VAL B CA 1
ATOM 2626 C C . VAL B 1 50 ? 19.666 54.836 36.484 1.00 34.23 38 VAL B C 1
ATOM 2627 O O . VAL B 1 50 ? 19.964 54.312 37.558 1.00 35.12 38 VAL B O 1
ATOM 2631 N N . VAL B 1 51 ? 19.211 54.137 35.453 1.00 34.32 39 VAL B N 1
ATOM 2632 C CA . VAL B 1 51 ? 18.911 52.719 35.568 1.00 32.94 39 VAL B CA 1
ATOM 2633 C C . VAL B 1 51 ? 20.201 51.948 35.877 1.00 32.93 39 VAL B C 1
ATOM 2634 O O . VAL B 1 51 ? 20.317 51.270 36.912 1.00 33.20 39 VAL B O 1
ATOM 2638 N N . LEU B 1 52 ? 21.187 52.118 35.005 1.00 32.45 40 LEU B N 1
ATOM 2639 C CA . LEU B 1 52 ? 22.473 51.451 35.182 1.00 32.16 40 LEU B CA 1
ATOM 2640 C C . LEU B 1 52 ? 23.186 51.917 36.443 1.00 33.01 40 LEU B C 1
ATOM 2641 O O . LEU B 1 52 ? 23.761 51.101 37.157 1.00 33.97 40 LEU B O 1
ATOM 2646 N N . GLY B 1 53 ? 23.167 53.223 36.683 1.00 32.71 41 GLY B N 1
ATOM 2647 C CA . GLY B 1 53 ? 23.716 53.819 37.938 1.00 31.38 41 GLY B CA 1
ATOM 2648 C C . GLY B 1 53 ? 23.209 53.134 39.203 1.00 32.06 41 GLY B C 1
ATOM 2649 O O . GLY B 1 53 ? 23.961 52.794 40.097 1.00 33.05 41 GLY B O 1
ATOM 2650 N N . ARG B 1 54 ? 21.902 52.985 39.294 1.00 31.68 42 ARG B N 1
ATOM 2651 C CA . ARG B 1 54 ? 21.306 52.328 40.422 1.00 31.64 42 ARG B CA 1
ATOM 2652 C C . ARG B 1 54 ? 21.809 50.912 40.542 1.00 31.90 42 ARG B C 1
ATOM 2653 O O . ARG B 1 54 ? 22.114 50.454 41.668 1.00 32.96 42 ARG B O 1
ATOM 2661 N N . ALA B 1 55 ? 21.853 50.207 39.400 1.00 31.60 43 ALA B N 1
ATOM 2662 C CA . ALA B 1 55 ? 22.395 48.865 39.385 1.00 31.01 43 ALA B CA 1
ATOM 2663 C C . ALA B 1 55 ? 23.863 48.808 39.852 1.00 31.94 43 ALA B C 1
ATOM 2664 O O . ALA B 1 55 ? 24.194 47.984 40.739 1.00 31.21 43 ALA B O 1
ATOM 2666 N N . LEU B 1 56 ? 24.691 49.713 39.326 1.00 30.11 44 LEU B N 1
ATOM 2667 C CA . LEU B 1 56 ? 26.124 49.839 39.772 1.00 30.73 44 LEU B CA 1
ATOM 2668 C C . LEU B 1 56 ? 26.265 50.115 41.287 1.00 32.38 44 LEU B C 1
ATOM 2669 O O . LEU B 1 56 ? 27.110 49.505 41.960 1.00 30.74 44 LEU B O 1
ATOM 2674 N N . ILE B 1 57 ? 25.425 51.015 41.798 1.00 30.58 45 ILE B N 1
ATOM 2675 C CA . ILE B 1 57 ? 25.437 51.305 43.238 1.00 31.91 45 ILE B CA 1
ATOM 2676 C C . ILE B 1 57 ? 25.123 50.012 44.033 1.00 31.99 45 ILE B C 1
ATOM 2677 O O . ILE B 1 57 ? 25.847 49.653 44.935 1.00 30.90 45 ILE B O 1
ATOM 2682 N N . GLY B 1 58 ? 24.089 49.314 43.597 1.00 33.20 46 GLY B N 1
ATOM 2683 C CA . GLY B 1 58 ? 23.710 48.006 44.128 1.00 32.64 46 GLY B CA 1
ATOM 2684 C C . GLY B 1 58 ? 24.875 47.049 44.290 1.00 33.47 46 GLY B C 1
ATOM 2685 O O . GLY B 1 58 ? 25.153 46.577 45.389 1.00 31.53 46 GLY B O 1
ATOM 2686 N N . ALA B 1 59 ? 25.521 46.752 43.164 1.00 34.37 47 ALA B N 1
ATOM 2687 C CA . ALA B 1 59 ? 26.702 45.925 43.131 1.00 34.42 47 ALA B CA 1
ATOM 2688 C C . ALA B 1 59 ? 27.825 46.435 44.073 1.00 35.24 47 ALA B C 1
ATOM 2689 O O . ALA B 1 59 ? 28.466 45.673 44.757 1.00 37.05 47 ALA B O 1
ATOM 2691 N N . ALA B 1 60 ? 28.067 47.740 44.058 1.00 32.86 48 ALA B N 1
ATOM 2692 C CA . ALA B 1 60 ? 29.068 48.364 44.891 1.00 33.05 48 ALA B CA 1
ATOM 2693 C C . ALA B 1 60 ? 28.813 48.141 46.350 1.00 32.59 48 ALA B C 1
ATOM 2694 O O . ALA B 1 60 ? 29.740 47.902 47.110 1.00 31.53 48 ALA B O 1
ATOM 2696 N N . LEU B 1 61 ? 27.547 48.246 46.737 1.00 32.19 49 LEU B N 1
ATOM 2697 C CA . LEU B 1 61 ? 27.211 48.175 48.134 1.00 32.88 49 LEU B CA 1
ATOM 2698 C C . LEU B 1 61 ? 27.516 46.813 48.757 1.00 31.57 49 LEU B C 1
ATOM 2699 O O . LEU B 1 61 ? 27.763 46.749 49.949 1.00 32.43 49 LEU B O 1
ATOM 2704 N N . VAL B 1 62 ? 27.467 45.734 47.955 1.00 31.00 50 VAL B N 1
ATOM 2705 C CA . VAL B 1 62 ? 27.778 44.383 48.471 1.00 30.69 50 VAL B CA 1
ATOM 2706 C C . VAL B 1 62 ? 29.281 44.042 48.454 1.00 30.76 50 VAL B C 1
ATOM 2707 O O . VAL B 1 62 ? 29.670 43.079 49.054 1.00 31.74 50 VAL B O 1
ATOM 2711 N N . THR B 1 63 ? 30.121 44.884 47.838 1.00 30.97 51 THR B N 1
ATOM 2712 C CA . THR B 1 63 ? 31.545 44.566 47.703 1.00 29.69 51 THR B CA 1
ATOM 2713 C C . THR B 1 63 ? 32.250 44.164 48.993 1.00 30.14 51 THR B C 1
ATOM 2714 O O . THR B 1 63 ? 33.096 43.324 48.912 1.00 29.61 51 THR B O 1
ATOM 2718 N N . PRO B 1 64 ? 31.979 44.795 50.137 1.00 29.73 52 PRO B N 1
ATOM 2719 C CA . PRO B 1 64 ? 32.718 44.453 51.344 1.00 31.30 52 PRO B CA 1
ATOM 2720 C C . PRO B 1 64 ? 32.502 43.025 51.821 1.00 29.71 52 PRO B C 1
ATOM 2721 O O . PRO B 1 64 ? 33.203 42.572 52.699 1.00 29.69 52 PRO B O 1
ATOM 2725 N N . TRP B 1 65 ? 31.467 42.401 51.306 1.00 30.24 53 TRP B N 1
ATOM 2726 C CA . TRP B 1 65 ? 30.959 41.139 51.822 1.00 30.80 53 TRP B CA 1
ATOM 2727 C C . TRP B 1 65 ? 31.217 40.034 50.858 1.00 31.49 53 TRP B C 1
ATOM 2728 O O . TRP B 1 65 ? 30.868 38.910 51.102 1.00 30.64 53 TRP B O 1
ATOM 2739 N N . LEU B 1 66 ? 31.889 40.334 49.754 1.00 32.90 54 LEU B N 1
ATOM 2740 C CA . LEU B 1 66 ? 32.178 39.279 48.761 1.00 34.10 54 LEU B CA 1
ATOM 2741 C C . LEU B 1 66 ? 33.320 38.385 49.239 1.00 34.46 54 LEU B C 1
ATOM 2742 O O . LEU B 1 66 ? 34.153 38.849 50.013 1.00 35.65 54 LEU B O 1
ATOM 2747 N N . ALA B 1 67 ? 33.383 37.128 48.774 1.00 33.51 55 ALA B N 1
ATOM 2748 C CA . ALA B 1 67 ? 34.507 36.243 49.110 1.00 33.20 55 ALA B CA 1
ATOM 2749 C C . ALA B 1 67 ? 35.753 36.651 48.309 1.00 34.31 55 ALA B C 1
ATOM 2750 O O . ALA B 1 67 ? 35.683 37.454 47.390 1.00 32.54 55 ALA B O 1
ATOM 2752 N N . GLU B 1 68 ? 36.885 36.040 48.601 1.00 35.91 56 GLU B N 1
ATOM 2753 C CA . GLU B 1 68 ? 38.127 36.366 47.903 1.00 38.09 56 GLU B CA 1
ATOM 2754 C C . GLU B 1 68 ? 38.033 36.102 46.390 1.00 37.72 56 GLU B C 1
ATOM 2755 O O . GLU B 1 68 ? 37.686 35.011 45.946 1.00 36.27 56 GLU B O 1
ATOM 2761 N N . LYS B 1 69 ? 38.375 37.078 45.592 1.00 37.94 57 LYS B N 1
ATOM 2762 C CA . LYS B 1 69 ? 38.287 36.899 44.127 1.00 39.99 57 LYS B CA 1
ATOM 2763 C C . LYS B 1 69 ? 36.896 36.610 43.594 1.00 38.93 57 LYS B C 1
ATOM 2764 O O . LYS B 1 69 ? 36.788 36.114 42.524 1.00 42.10 57 LYS B O 1
ATOM 2770 N N . GLU B 1 70 ? 35.835 36.917 44.341 1.00 36.64 58 GLU B N 1
ATOM 2771 C CA . GLU B 1 70 ? 34.479 36.839 43.821 1.00 33.98 58 GLU B CA 1
ATOM 2772 C C . GLU B 1 70 ? 34.161 37.924 42.786 1.00 33.07 58 GLU B C 1
ATOM 2773 O O . GLU B 1 70 ? 34.547 39.129 42.914 1.00 29.98 58 GLU B O 1
ATOM 2779 N N . ARG B 1 71 ? 33.509 37.499 41.711 1.00 33.31 59 ARG B N 1
ATOM 2780 C CA . ARG B 1 71 ? 32.695 38.411 40.875 1.00 35.01 59 ARG B CA 1
ATOM 2781 C C . ARG B 1 71 ? 31.228 38.196 41.140 1.00 33.09 59 ARG B C 1
ATOM 2782 O O . ARG B 1 71 ? 30.749 37.073 40.975 1.00 33.68 59 ARG B O 1
ATOM 2790 N N . TRP B 1 72 ? 30.541 39.285 41.498 1.00 31.82 60 TRP B N 1
ATOM 2791 C CA . TRP B 1 72 ? 29.126 39.305 41.871 1.00 30.59 60 TRP B CA 1
ATOM 2792 C C . TRP B 1 72 ? 28.412 40.093 40.792 1.00 29.94 60 TRP B C 1
ATOM 2793 O O . TRP B 1 72 ? 28.748 41.230 40.567 1.00 31.58 60 TRP B O 1
ATOM 2804 N N . THR B 1 73 ? 27.449 39.465 40.110 1.00 30.06 61 THR B N 1
ATOM 2805 C CA . THR B 1 73 ? 26.705 40.097 38.991 1.00 30.80 61 THR B CA 1
ATOM 2806 C C . THR B 1 73 ? 25.208 40.162 39.261 1.00 32.59 61 THR B C 1
ATOM 2807 O O . THR B 1 73 ? 24.532 39.133 39.428 1.00 31.62 61 THR B O 1
ATOM 2811 N N . LEU B 1 74 ? 24.686 41.375 39.179 1.00 32.85 62 LEU B N 1
ATOM 2812 C CA . LEU B 1 74 ? 23.244 41.652 39.152 1.00 32.57 62 LEU B CA 1
ATOM 2813 C C . LEU B 1 74 ? 22.783 41.763 37.691 1.00 33.62 62 LEU B C 1
ATOM 2814 O O . LEU B 1 74 ? 23.308 42.564 36.927 1.00 33.96 62 LEU B O 1
ATOM 2819 N N . ASP B 1 75 ? 21.798 40.964 37.327 1.00 32.50 63 ASP B N 1
ATOM 2820 C CA . ASP B 1 75 ? 21.338 40.809 35.947 1.00 31.55 63 ASP B CA 1
ATOM 2821 C C . ASP B 1 75 ? 19.801 40.928 35.978 1.00 32.14 63 ASP B C 1
ATOM 2822 O O . ASP B 1 75 ? 19.106 40.037 36.449 1.00 30.72 63 ASP B O 1
ATOM 2827 N N . ILE B 1 76 ? 19.311 42.120 35.663 1.00 31.50 64 ILE B N 1
ATOM 2828 C CA . ILE B 1 76 ? 17.881 42.364 35.641 1.00 32.06 64 ILE B CA 1
ATOM 2829 C C . ILE B 1 76 ? 17.433 42.330 34.159 1.00 32.33 64 ILE B C 1
ATOM 2830 O O . ILE B 1 76 ? 17.949 43.022 33.324 1.00 29.79 64 ILE B O 1
ATOM 2835 N N . GLU B 1 77 ? 16.443 41.512 33.883 1.00 32.06 65 GLU B N 1
ATOM 2836 C CA . GLU B 1 77 ? 15.960 41.387 32.538 1.00 32.40 65 GLU B CA 1
ATOM 2837 C C . GLU B 1 77 ? 14.429 41.538 32.506 1.00 31.21 65 GLU B C 1
ATOM 2838 O O . GLU B 1 77 ? 13.748 40.885 33.255 1.00 32.14 65 GLU B O 1
ATOM 2844 N N . GLY B 1 78 ? 13.895 42.380 31.617 1.00 31.41 66 GLY B N 1
ATOM 2845 C CA . GLY B 1 78 ? 12.460 42.569 31.521 1.00 31.06 66 GLY B CA 1
ATOM 2846 C C . GLY B 1 78 ? 12.019 43.034 30.168 1.00 32.91 66 GLY B C 1
ATOM 2847 O O . GLY B 1 78 ? 12.822 43.150 29.277 1.00 32.78 66 GLY B O 1
ATOM 2848 N N . ASN B 1 79 ? 10.708 43.273 30.039 1.00 33.30 67 ASN B N 1
ATOM 2849 C CA . ASN B 1 79 ? 10.082 43.576 28.766 1.00 32.02 67 ASN B CA 1
ATOM 2850 C C . ASN B 1 79 ? 9.920 45.099 28.494 1.00 30.65 67 ASN B C 1
ATOM 2851 O O . ASN B 1 79 ? 9.397 45.476 27.508 1.00 30.29 67 ASN B O 1
ATOM 2856 N N . GLY B 1 80 ? 10.406 45.947 29.376 1.00 31.63 68 GLY B N 1
ATOM 2857 C CA . GLY B 1 80 ? 10.453 47.382 29.101 1.00 31.80 68 GLY B CA 1
ATOM 2858 C C . GLY B 1 80 ? 11.542 47.682 28.084 1.00 31.63 68 GLY B C 1
ATOM 2859 O O . GLY B 1 80 ? 12.311 46.792 27.719 1.00 30.77 68 GLY B O 1
ATOM 2860 N N . PRO B 1 81 ? 11.615 48.928 27.622 1.00 31.60 69 PRO B N 1
ATOM 2861 C CA . PRO B 1 81 ? 12.406 49.243 26.417 1.00 31.75 69 PRO B CA 1
ATOM 2862 C C . PRO B 1 81 ? 13.907 49.252 26.681 1.00 32.55 69 PRO B C 1
ATOM 2863 O O . PRO B 1 81 ? 14.665 49.266 25.714 1.00 31.29 69 PRO B O 1
ATOM 2867 N N . ILE B 1 82 ? 14.328 49.278 27.963 1.00 32.04 70 ILE B N 1
ATOM 2868 C CA . ILE B 1 82 ? 15.763 49.054 28.282 1.00 33.72 70 ILE B CA 1
ATOM 2869 C C . ILE B 1 82 ? 16.232 47.584 28.171 1.00 33.88 70 ILE B C 1
ATOM 2870 O O . ILE B 1 82 ? 17.415 47.368 27.957 1.00 34.27 70 ILE B O 1
ATOM 2875 N N . ARG B 1 83 ? 15.288 46.641 28.276 1.00 33.42 71 ARG B N 1
ATOM 2876 C CA . ARG B 1 83 ? 15.451 45.196 28.045 1.00 35.30 71 ARG B CA 1
ATOM 2877 C C . ARG B 1 83 ? 16.307 44.470 29.085 1.00 35.87 71 ARG B C 1
ATOM 2878 O O . ARG B 1 83 ? 15.871 43.473 29.698 1.00 36.10 71 ARG B O 1
ATOM 2886 N N . ARG B 1 84 ? 17.530 44.952 29.269 1.00 35.82 72 ARG B N 1
ATOM 2887 C CA . ARG B 1 84 ? 18.478 44.340 30.207 1.00 36.08 72 ARG B CA 1
ATOM 2888 C C . ARG B 1 84 ? 19.413 45.342 30.869 1.00 35.11 72 ARG B C 1
ATOM 2889 O O . ARG B 1 84 ? 19.859 46.269 30.229 1.00 34.56 72 ARG B O 1
ATOM 2897 N N . VAL B 1 85 ? 19.678 45.120 32.171 1.00 35.52 73 VAL B N 1
ATOM 2898 C CA . VAL B 1 85 ? 20.568 45.899 33.021 1.00 35.12 73 VAL B CA 1
ATOM 2899 C C . VAL B 1 85 ? 21.507 44.957 33.789 1.00 36.04 73 VAL B C 1
ATOM 2900 O O . VAL B 1 85 ? 21.035 44.107 34.592 1.00 34.73 73 VAL B O 1
ATOM 2904 N N . VAL B 1 86 ? 22.822 45.138 33.587 1.00 34.39 74 VAL B N 1
ATOM 2905 C CA . VAL B 1 86 ? 23.811 44.211 34.123 1.00 34.29 74 VAL B CA 1
ATOM 2906 C C . VAL B 1 86 ? 24.937 44.996 34.838 1.00 34.37 74 VAL B C 1
ATOM 2907 O O . VAL B 1 86 ? 25.542 45.856 34.236 1.00 34.39 74 VAL B O 1
ATOM 2911 N N . ALA B 1 87 ? 25.117 44.733 36.130 1.00 32.05 75 ALA B N 1
ATOM 2912 C CA . ALA B 1 87 ? 26.104 45.359 36.951 1.00 31.87 75 ALA B CA 1
ATOM 2913 C C . ALA B 1 87 ? 26.890 44.317 37.776 1.00 33.34 75 ALA B C 1
ATOM 2914 O O . ALA B 1 87 ? 26.320 43.491 38.489 1.00 33.21 75 ALA B O 1
ATOM 2916 N N . GLN B 1 88 ? 28.214 44.357 37.583 1.00 33.89 76 GLN B N 1
ATOM 2917 C CA . GLN B 1 88 ? 29.129 43.475 38.212 1.00 32.83 76 GLN B CA 1
ATOM 2918 C C . GLN B 1 88 ? 30.091 44.215 39.172 1.00 33.60 76 GLN B C 1
ATOM 2919 O O . GLN B 1 88 ? 30.629 45.243 38.821 1.00 33.79 76 GLN B O 1
ATOM 2925 N N . SER B 1 89 ? 30.260 43.678 40.375 1.00 33.42 77 SER B N 1
ATOM 2926 C CA . SER B 1 89 ? 31.270 44.119 41.315 1.00 32.74 77 SER B CA 1
ATOM 2927 C C . SER B 1 89 ? 32.211 42.995 41.709 1.00 33.23 77 SER B C 1
ATOM 2928 O O . SER B 1 89 ? 31.916 41.834 41.478 1.00 33.93 77 SER B O 1
ATOM 2931 N N . THR B 1 90 ? 33.358 43.371 42.304 1.00 33.76 78 THR B N 1
ATOM 2932 C CA . THR B 1 90 ? 34.398 42.439 42.677 1.00 32.72 78 THR B CA 1
ATOM 2933 C C . THR B 1 90 ? 34.887 42.652 44.097 1.00 33.68 78 THR B C 1
ATOM 2934 O O . THR B 1 90 ? 34.689 43.721 44.685 1.00 33.78 78 THR B O 1
ATOM 2938 N N . SER B 1 91 ? 35.569 41.637 44.625 1.00 33.12 79 SER B N 1
ATOM 2939 C CA . SER B 1 91 ? 36.168 41.720 45.940 1.00 35.73 79 SER B CA 1
ATOM 2940 C C . SER B 1 91 ? 37.269 42.816 46.011 1.00 36.62 79 SER B C 1
ATOM 2941 O O . SER B 1 91 ? 37.593 43.268 47.084 1.00 35.32 79 SER B O 1
ATOM 2944 N N . GLU B 1 92 ? 37.762 43.240 44.851 1.00 38.21 80 GLU B N 1
ATOM 2945 C CA . GLU B 1 92 ? 38.741 44.342 44.710 1.00 41.55 80 GLU B CA 1
ATOM 2946 C C . GLU B 1 92 ? 38.094 45.720 44.735 1.00 37.46 80 GLU B C 1
ATOM 2947 O O . GLU B 1 92 ? 38.728 46.701 44.441 1.00 38.08 80 GLU B O 1
ATOM 2957 N N . PHE B 1 93 ? 36.815 45.797 45.033 1.00 35.90 81 PHE B N 1
ATOM 2958 C CA . PHE B 1 93 ? 36.090 47.061 45.069 1.00 33.96 81 PHE B CA 1
ATOM 2959 C C . PHE B 1 93 ? 35.963 47.754 43.688 1.00 32.79 81 PHE B C 1
ATOM 2960 O O . PHE B 1 93 ? 35.919 48.997 43.568 1.00 31.90 81 PHE B O 1
ATOM 2968 N N . THR B 1 94 ? 35.891 46.956 42.625 1.00 32.67 82 THR B N 1
ATOM 2969 C CA . THR B 1 94 ? 35.664 47.528 41.289 1.00 32.40 82 THR B CA 1
ATOM 2970 C C . THR B 1 94 ? 34.282 47.125 40.775 1.00 33.74 82 THR B C 1
ATOM 2971 O O . THR B 1 94 ? 33.691 46.171 41.281 1.00 36.32 82 THR B O 1
ATOM 2975 N N . VAL B 1 95 ? 33.760 47.926 39.837 1.00 32.78 83 VAL B N 1
ATOM 2976 C CA . VAL B 1 95 ? 32.516 47.661 39.150 1.00 32.97 83 VAL B CA 1
ATOM 2977 C C . VAL B 1 95 ? 32.654 47.846 37.639 1.00 32.48 83 VAL B C 1
ATOM 2978 O O . VAL B 1 95 ? 33.546 48.519 37.140 1.00 30.27 83 VAL B O 1
ATOM 2982 N N . ARG B 1 96 ? 31.738 47.205 36.937 1.00 32.21 84 ARG B N 1
ATOM 2983 C CA . ARG B 1 96 ? 31.478 47.450 35.529 1.00 31.73 84 ARG B CA 1
ATOM 2984 C C . ARG B 1 96 ? 30.050 47.006 35.194 1.00 31.73 84 ARG B C 1
ATOM 2985 O O . ARG B 1 96 ? 29.467 46.217 35.941 1.00 31.96 84 ARG B O 1
ATOM 2993 N N . GLY B 1 97 ? 29.492 47.515 34.084 1.00 29.15 85 GLY B N 1
ATOM 2994 C CA . GLY B 1 97 ? 28.108 47.250 33.774 1.00 30.27 85 GLY B CA 1
ATOM 2995 C C . GLY B 1 97 ? 27.708 47.771 32.444 1.00 30.21 85 GLY B C 1
ATOM 2996 O O . GLY B 1 97 ? 28.522 48.385 31.757 1.00 32.80 85 GLY B O 1
ATOM 2997 N N . TYR B 1 98 ? 26.479 47.454 32.048 1.00 30.77 86 TYR B N 1
ATOM 2998 C CA . TYR B 1 98 ? 25.951 47.808 30.723 1.00 31.69 86 TYR B CA 1
ATOM 2999 C C . TYR B 1 98 ? 24.409 47.596 30.701 1.00 32.20 86 TYR B C 1
ATOM 3000 O O . TYR B 1 98 ? 23.851 46.968 31.580 1.00 31.06 86 TYR B O 1
ATOM 3009 N N . VAL B 1 99 ? 23.753 48.199 29.707 1.00 31.98 87 VAL B N 1
ATOM 3010 C CA . VAL B 1 99 ? 22.340 48.012 29.461 1.00 31.07 87 VAL B CA 1
ATOM 3011 C C . VAL B 1 99 ? 22.178 47.600 28.027 1.00 32.29 87 VAL B C 1
ATOM 3012 O O . VAL B 1 99 ? 23.055 47.886 27.211 1.00 32.11 87 VAL B O 1
ATOM 3016 N N . ALA B 1 100 ? 21.054 46.929 27.695 1.00 32.69 88 ALA B N 1
ATOM 3017 C CA . ALA B 1 100 ? 20.837 46.477 26.339 1.00 33.40 88 ALA B CA 1
ATOM 3018 C C . ALA B 1 100 ? 20.551 47.693 25.441 1.00 33.89 88 ALA B C 1
ATOM 3019 O O . ALA B 1 100 ? 20.996 47.748 24.310 1.00 34.54 88 ALA B O 1
ATOM 3021 N N . ASN B 1 101 ? 19.878 48.699 25.987 1.00 33.57 89 ASN B N 1
ATOM 3022 C CA . ASN B 1 101 ? 19.491 49.856 25.217 1.00 32.91 89 ASN B CA 1
ATOM 3023 C C . ASN B 1 101 ? 19.983 51.139 25.839 1.00 32.33 89 ASN B C 1
ATOM 3024 O O . ASN B 1 101 ? 19.242 51.802 26.546 1.00 30.71 89 ASN B O 1
ATOM 3029 N N . PRO B 1 102 ? 21.224 51.509 25.530 1.00 31.91 90 PRO B N 1
ATOM 3030 C CA . PRO B 1 102 ? 21.830 52.698 26.138 1.00 32.10 90 PRO B CA 1
ATOM 3031 C C . PRO B 1 102 ? 21.157 54.036 25.832 1.00 31.76 90 PRO B C 1
ATOM 3032 O O . PRO B 1 102 ? 21.406 54.989 26.538 1.00 31.80 90 PRO B O 1
ATOM 3036 N N . LYS B 1 103 ? 20.357 54.109 24.758 1.00 31.46 91 LYS B N 1
ATOM 3037 C CA . LYS B 1 103 ? 19.705 55.322 24.338 1.00 31.24 91 LYS B CA 1
ATOM 3038 C C . LYS B 1 103 ? 18.227 55.412 24.781 1.00 32.14 91 LYS B C 1
ATOM 3039 O O . LYS B 1 103 ? 17.490 56.281 24.307 1.00 32.70 91 LYS B O 1
ATOM 3045 N N . VAL B 1 104 ? 17.783 54.501 25.650 1.00 31.80 92 VAL B N 1
ATOM 3046 C CA . VAL B 1 104 ? 16.392 54.479 26.051 1.00 32.07 92 VAL B CA 1
ATOM 3047 C C . VAL B 1 104 ? 15.934 55.874 26.582 1.00 32.35 92 VAL B C 1
ATOM 3048 O O . VAL B 1 104 ? 16.671 56.548 27.319 1.00 32.62 92 VAL B O 1
ATOM 3052 N N . GLU B 1 105 ? 14.739 56.305 26.157 1.00 32.27 93 GLU B N 1
ATOM 3053 C CA . GLU B 1 105 ? 14.044 57.502 26.670 1.00 32.55 93 GLU B CA 1
ATOM 3054 C C . GLU B 1 105 ? 12.592 57.152 26.976 1.00 31.60 93 GLU B C 1
ATOM 3055 O O . GLU B 1 105 ? 11.995 56.319 26.317 1.00 30.24 93 GLU B O 1
ATOM 3061 N N . LEU B 1 106 ? 12.031 57.818 27.977 1.00 30.99 94 LEU B N 1
ATOM 3062 C CA . LEU B 1 106 ? 10.621 57.626 28.384 1.00 29.48 94 LEU B CA 1
ATOM 3063 C C . LEU B 1 106 ? 10.163 58.909 29.043 1.00 28.48 94 LEU B C 1
ATOM 3064 O O . LEU B 1 106 ? 10.991 59.641 29.562 1.00 28.76 94 LEU B O 1
AT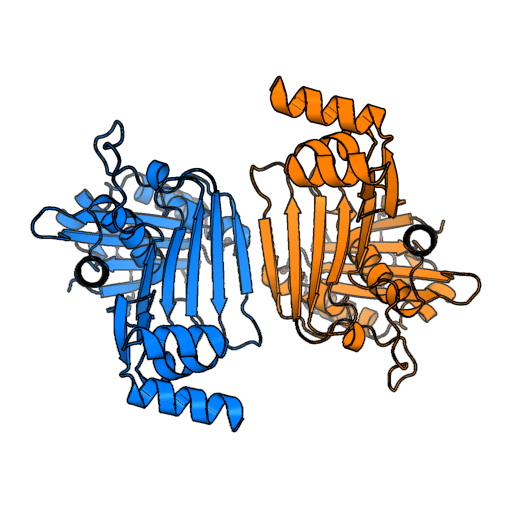OM 3069 N N . PRO B 1 107 ? 8.867 59.177 29.066 1.00 26.98 95 PRO B N 1
ATOM 3070 C CA . PRO B 1 107 ? 8.351 60.278 29.872 1.00 26.08 95 PRO B CA 1
ATOM 3071 C C . PRO B 1 107 ? 8.723 60.073 31.327 1.00 25.09 95 PRO B C 1
ATOM 3072 O O . PRO B 1 107 ? 8.923 58.970 31.740 1.00 24.48 95 PRO B O 1
ATOM 3076 N N . LEU B 1 108 ? 8.849 61.142 32.083 1.00 25.06 96 LEU B N 1
ATOM 3077 C CA . LEU B 1 108 ? 9.008 61.012 33.533 1.00 25.26 96 LEU B CA 1
ATOM 3078 C C . LEU B 1 108 ? 7.768 60.347 34.068 1.00 26.82 96 LEU B C 1
ATOM 3079 O O . LEU B 1 108 ? 6.691 60.419 33.432 1.00 25.43 96 LEU B O 1
ATOM 3084 N N . ASN B 1 109 ? 7.903 59.697 35.230 1.00 27.15 97 ASN B N 1
ATOM 3085 C CA . ASN B 1 109 ? 6.749 59.151 35.900 1.00 27.61 97 ASN B CA 1
ATOM 3086 C C . ASN B 1 109 ? 5.886 60.252 36.485 1.00 28.03 97 ASN B C 1
ATOM 3087 O O . ASN B 1 109 ? 6.209 61.410 36.335 1.00 27.36 97 ASN B O 1
ATOM 3092 N N . GLU B 1 110 ? 4.757 59.890 37.087 1.00 29.06 98 GLU B N 1
ATOM 3093 C CA . GLU B 1 110 ? 3.781 60.820 37.598 1.00 30.34 98 GLU B CA 1
ATOM 3094 C C . GLU B 1 110 ? 4.347 61.803 38.624 1.00 30.82 98 GLU B C 1
ATOM 3095 O O . GLU B 1 110 ? 3.989 62.971 38.633 1.00 28.99 98 GLU B O 1
ATOM 3101 N N . LYS B 1 111 ? 5.254 61.306 39.457 1.00 33.14 99 LYS B N 1
ATOM 3102 C CA . LYS B 1 111 ? 5.978 62.134 40.438 1.00 34.17 99 LYS B CA 1
ATOM 3103 C C . LYS B 1 111 ? 7.171 62.881 39.871 1.00 33.84 99 LYS B C 1
ATOM 3104 O O . LYS B 1 111 ? 7.811 63.604 40.603 1.00 35.19 99 LYS B O 1
ATOM 3110 N N . GLY B 1 112 ? 7.479 62.698 38.586 1.00 32.74 100 GLY B N 1
ATOM 3111 C CA . GLY B 1 112 ? 8.428 63.560 37.905 1.00 32.07 100 GLY B CA 1
ATOM 3112 C C . GLY B 1 112 ? 9.822 63.028 37.965 1.00 31.93 100 GLY B C 1
ATOM 3113 O O . GLY B 1 112 ? 10.768 63.712 37.642 1.00 32.05 100 GLY B O 1
ATOM 3114 N N . LYS B 1 113 ? 9.934 61.761 38.342 1.00 32.42 101 LYS B N 1
ATOM 3115 C CA . LYS B 1 113 ? 11.215 61.088 38.409 1.00 32.63 101 LYS B CA 1
ATOM 3116 C C . LYS B 1 113 ? 11.498 60.302 37.119 1.00 32.37 101 LYS B C 1
ATOM 3117 O O . LYS B 1 113 ? 10.590 59.967 36.383 1.00 30.13 101 LYS B O 1
ATOM 3123 N N . PHE B 1 114 ? 12.751 59.962 36.891 1.00 32.24 102 PHE B N 1
ATOM 3124 C CA . PHE B 1 114 ? 13.053 59.039 35.813 1.00 33.25 102 PHE B CA 1
ATOM 3125 C C . PHE B 1 114 ? 12.302 57.692 36.042 1.00 32.89 102 PHE B C 1
ATOM 3126 O O . PHE B 1 114 ? 12.274 57.157 37.149 1.00 33.67 102 PHE B O 1
ATOM 3134 N N . ASP B 1 115 ? 11.652 57.197 34.979 1.00 31.54 103 ASP B N 1
ATOM 3135 C CA . ASP B 1 115 ? 10.803 56.006 35.029 1.00 31.30 103 ASP B CA 1
ATOM 3136 C C . ASP B 1 115 ? 11.627 54.748 34.907 1.00 30.99 103 ASP B C 1
ATOM 3137 O O . ASP B 1 115 ? 11.548 54.014 33.917 1.00 29.48 103 ASP B O 1
ATOM 3142 N N . VAL B 1 116 ? 12.369 54.452 35.967 1.00 30.62 104 VAL B N 1
ATOM 3143 C CA . VAL B 1 116 ? 13.223 53.249 36.023 1.00 30.32 104 VAL B CA 1
ATOM 3144 C C . VAL B 1 116 ? 12.362 51.987 35.881 1.00 29.96 104 VAL B C 1
ATOM 3145 O O . VAL B 1 116 ? 12.649 51.099 35.060 1.00 29.99 104 VAL B O 1
ATOM 3149 N N . ALA B 1 117 ? 11.266 51.936 36.637 1.00 30.50 105 ALA B N 1
ATOM 3150 C CA . ALA B 1 117 ? 10.365 50.756 36.641 1.00 29.70 105 ALA B CA 1
ATOM 3151 C C . ALA B 1 117 ? 9.836 50.525 35.232 1.00 30.46 105 ALA B C 1
ATOM 3152 O O . ALA B 1 117 ? 9.781 49.392 34.766 1.00 32.56 105 ALA B O 1
ATOM 3154 N N . GLY B 1 118 ? 9.443 51.600 34.561 1.00 30.13 106 GLY B N 1
ATOM 3155 C CA . GLY B 1 118 ? 8.898 51.487 33.176 1.00 31.62 106 GLY B CA 1
ATOM 3156 C C . GLY B 1 118 ? 10.004 51.063 32.206 1.00 31.60 106 GLY B C 1
ATOM 3157 O O . GLY B 1 118 ? 9.769 50.340 31.256 1.00 33.23 106 GLY B O 1
ATOM 3158 N N . ALA B 1 119 ? 11.234 51.520 32.452 1.00 31.91 107 ALA B N 1
ATOM 3159 C CA . ALA B 1 119 ? 12.339 51.186 31.546 1.00 30.82 107 ALA B CA 1
ATOM 3160 C C . ALA B 1 119 ? 12.540 49.686 31.555 1.00 30.53 107 ALA B C 1
ATOM 3161 O O . ALA B 1 119 ? 12.811 49.081 30.553 1.00 28.94 107 ALA B O 1
ATOM 3163 N N . ILE B 1 120 ? 12.425 49.093 32.738 1.00 30.78 108 ILE B N 1
ATOM 3164 C CA . ILE B 1 120 ? 12.715 47.678 32.928 1.00 29.56 108 ILE B CA 1
ATOM 3165 C C . ILE B 1 120 ? 11.506 46.839 32.552 1.00 29.97 108 ILE B C 1
ATOM 3166 O O . ILE B 1 120 ? 11.642 45.783 31.958 1.00 30.34 108 ILE B O 1
ATOM 3171 N N . GLY B 1 121 ? 10.320 47.298 32.916 1.00 31.54 109 GLY B N 1
ATOM 3172 C CA . GLY B 1 121 ? 9.096 46.528 32.684 1.00 31.37 109 GLY B CA 1
ATOM 3173 C C . GLY B 1 121 ? 8.972 45.254 33.532 1.00 32.20 109 GLY B C 1
ATOM 3174 O O . GLY B 1 121 ? 9.590 45.100 34.572 1.00 34.70 109 GLY B O 1
ATOM 3175 N N . GLN B 1 122 ? 8.161 44.335 33.057 1.00 33.59 110 GLN B N 1
ATOM 3176 C CA . GLN B 1 122 ? 7.913 43.073 33.715 1.00 34.00 110 GLN B CA 1
ATOM 3177 C C . GLN B 1 122 ? 9.101 42.148 33.520 1.00 31.72 110 GLN B C 1
ATOM 3178 O O . GLN B 1 122 ? 9.538 41.927 32.420 1.00 31.95 110 GLN B O 1
ATOM 3184 N N . GLY B 1 123 ? 9.574 41.564 34.588 1.00 30.51 111 GLY B N 1
ATOM 3185 C CA . GLY B 1 123 ? 10.740 40.667 34.504 1.00 31.91 111 GLY B CA 1
ATOM 3186 C C . GLY B 1 123 ? 11.314 40.113 35.787 1.00 31.86 111 GLY B C 1
ATOM 3187 O O . GLY B 1 123 ? 10.621 39.913 36.775 1.00 30.48 111 GLY B O 1
ATOM 3188 N N . VAL B 1 124 ? 12.628 39.893 35.778 1.00 31.56 112 VAL B N 1
ATOM 3189 C CA . VAL B 1 124 ? 13.219 39.098 36.813 1.00 31.79 112 VAL B CA 1
ATOM 3190 C C . VAL B 1 124 ? 14.573 39.734 37.164 1.00 33.02 112 VAL B C 1
ATOM 3191 O O . VAL B 1 124 ? 15.160 40.468 36.351 1.00 35.15 112 VAL B O 1
ATOM 3195 N N . LEU B 1 125 ? 15.051 39.373 38.344 1.00 33.09 113 LEU B N 1
ATOM 3196 C CA . LEU B 1 125 ? 16.367 39.729 38.865 1.00 34.01 113 LEU B CA 1
ATOM 3197 C C . LEU B 1 125 ? 17.163 38.466 39.163 1.00 33.25 113 LEU B C 1
ATOM 3198 O O . LEU B 1 125 ? 16.661 37.563 39.797 1.00 32.82 113 LEU B O 1
ATOM 3203 N N . ARG B 1 126 ? 18.393 38.438 38.644 1.00 34.88 114 ARG B N 1
ATOM 3204 C CA . ARG B 1 126 ? 19.398 37.381 38.839 1.00 35.32 114 ARG B CA 1
ATOM 3205 C C . ARG B 1 126 ? 20.622 37.912 39.579 1.00 34.90 114 ARG B C 1
ATOM 3206 O O . ARG B 1 126 ? 20.981 39.071 39.404 1.00 34.66 114 ARG B O 1
ATOM 3214 N N . VAL B 1 127 ? 21.171 37.088 40.476 1.00 32.10 115 VAL B N 1
ATOM 3215 C CA . VAL B 1 127 ? 22.431 37.337 41.106 1.00 31.34 115 VAL B CA 1
ATOM 3216 C C . VAL B 1 127 ? 23.286 36.120 40.815 1.00 31.51 115 VAL B C 1
ATOM 3217 O O . VAL B 1 127 ? 22.865 34.977 41.024 1.00 30.84 115 VAL B O 1
ATOM 3221 N N . VAL B 1 128 ? 24.438 36.387 40.210 1.00 32.43 116 VAL B N 1
ATOM 3222 C CA . VAL B 1 128 ? 25.450 35.368 39.820 1.00 32.04 116 VAL B CA 1
ATOM 3223 C C . VAL B 1 128 ? 26.599 35.590 40.757 1.00 32.30 116 VAL B C 1
ATOM 3224 O O . VAL B 1 128 ? 27.141 36.678 40.809 1.00 32.19 116 VAL B O 1
ATOM 3228 N N . ARG B 1 129 ? 26.892 34.580 41.549 1.00 33.11 117 ARG B N 1
ATOM 3229 C CA . ARG B 1 129 ? 28.069 34.525 42.399 1.00 33.64 117 ARG B CA 1
ATOM 3230 C C . ARG B 1 129 ? 29.150 33.558 41.838 1.00 33.41 117 ARG B C 1
ATOM 3231 O O . ARG B 1 129 ? 29.077 32.335 41.948 1.00 30.72 117 ARG B O 1
ATOM 3239 N N . ASP B 1 130 ? 30.197 34.180 41.335 1.00 35.50 118 ASP B N 1
ATOM 3240 C CA . ASP B 1 130 ? 31.324 33.513 40.710 1.00 37.71 118 ASP B CA 1
ATOM 3241 C C . ASP B 1 130 ? 32.522 33.538 41.687 1.00 38.23 118 ASP B C 1
ATOM 3242 O O . ASP B 1 130 ? 33.205 34.538 41.861 1.00 37.61 118 ASP B O 1
ATOM 3247 N N . LEU B 1 131 ? 32.698 32.416 42.351 1.00 40.16 119 LEU B N 1
ATOM 3248 C CA . LEU B 1 131 ? 33.548 32.242 43.521 1.00 43.91 119 LEU B CA 1
ATOM 3249 C C . LEU B 1 131 ? 34.648 31.227 43.273 1.00 44.40 119 LEU B C 1
ATOM 3250 O O . LEU B 1 131 ? 34.950 30.490 44.172 1.00 45.74 119 LEU B O 1
ATOM 3255 N N . GLY B 1 132 ? 35.194 31.149 42.061 1.00 44.56 120 GLY B N 1
ATOM 3256 C CA . GLY B 1 132 ? 36.187 30.141 41.730 1.00 44.50 120 GLY B CA 1
ATOM 3257 C C . GLY B 1 132 ? 35.781 28.664 41.737 1.00 45.26 120 GLY B C 1
ATOM 3258 O O . GLY B 1 132 ? 36.666 27.784 41.906 1.00 47.16 120 GLY B O 1
ATOM 3259 N N . LEU B 1 133 ? 34.497 28.324 41.585 1.00 42.70 121 LEU B N 1
ATOM 3260 C CA . LEU B 1 133 ? 34.138 26.884 41.338 1.00 41.72 121 LEU B CA 1
ATOM 3261 C C . LEU B 1 133 ? 33.895 26.723 39.856 1.00 39.98 121 LEU B C 1
ATOM 3262 O O . LEU B 1 133 ? 33.935 27.705 39.111 1.00 40.74 121 LEU B O 1
ATOM 3267 N N . LYS B 1 134 ? 33.652 25.513 39.386 1.00 39.39 122 LYS B N 1
ATOM 3268 C CA . LYS B 1 134 ? 33.636 25.295 37.915 1.00 39.18 122 LYS B CA 1
ATOM 3269 C C . LYS B 1 134 ? 32.553 26.120 37.215 1.00 38.31 122 LYS B C 1
ATOM 3270 O O . LYS B 1 134 ? 32.678 26.502 36.085 1.00 40.18 122 LYS B O 1
ATOM 3276 N N . THR B 1 135 ? 31.450 26.352 37.893 1.00 36.48 123 THR B N 1
ATOM 3277 C CA . THR B 1 135 ? 30.376 27.236 37.388 1.00 34.32 123 THR B CA 1
ATOM 3278 C C . THR B 1 135 ? 29.878 28.026 38.591 1.00 32.95 123 THR B C 1
ATOM 3279 O O . THR B 1 135 ? 30.064 27.592 39.710 1.00 35.01 123 THR B O 1
ATOM 3283 N N . PRO B 1 136 ? 29.289 29.183 38.366 1.00 32.67 124 PRO B N 1
ATOM 3284 C CA . PRO B 1 136 ? 28.831 30.079 39.447 1.00 33.18 124 PRO B CA 1
ATOM 3285 C C . PRO B 1 136 ? 27.452 29.714 40.049 1.00 32.56 124 PRO B C 1
ATOM 3286 O O . PRO B 1 136 ? 26.698 28.942 39.462 1.00 30.03 124 PRO B O 1
ATOM 3290 N N . PHE B 1 137 ? 27.186 30.206 41.267 1.00 31.55 125 PHE B N 1
ATOM 3291 C CA . PHE B 1 137 ? 25.889 30.061 41.875 1.00 30.32 125 PHE B CA 1
ATOM 3292 C C . PHE B 1 137 ? 25.060 31.079 41.194 1.00 31.70 125 PHE B C 1
ATOM 3293 O O . PHE B 1 137 ? 25.535 32.170 40.931 1.00 33.41 125 PHE B O 1
ATOM 3301 N N . VAL B 1 138 ? 23.866 30.731 40.781 1.00 32.50 126 VAL B N 1
ATOM 3302 C CA . VAL B 1 138 ? 22.944 31.715 40.169 1.00 32.65 126 VAL B CA 1
ATOM 3303 C C . VAL B 1 138 ? 21.602 31.580 40.904 1.00 33.97 126 VAL B C 1
ATOM 3304 O O . VAL B 1 138 ? 21.099 30.466 41.110 1.00 32.56 126 VAL B O 1
ATOM 3308 N N . SER B 1 139 ? 21.039 32.719 41.307 1.00 34.00 127 SER B N 1
ATOM 3309 C CA . SER B 1 139 ? 19.755 32.738 41.964 1.00 35.27 127 SER B CA 1
ATOM 3310 C C . SER B 1 139 ? 18.850 33.737 41.260 1.00 34.30 127 SER B C 1
ATOM 3311 O O . SER B 1 139 ? 19.252 34.867 41.052 1.00 36.88 127 SER B O 1
ATOM 3314 N N . GLN B 1 140 ? 17.635 33.328 40.877 1.00 31.62 128 GLN B N 1
ATOM 3315 C CA . GLN B 1 140 ? 16.712 34.216 40.196 1.00 30.60 128 GLN B CA 1
ATOM 3316 C C . GLN B 1 140 ? 15.394 34.386 40.943 1.00 30.45 128 GLN B C 1
ATOM 3317 O O . GLN B 1 140 ? 14.824 33.422 41.388 1.00 28.11 128 GLN B O 1
ATOM 3323 N N . VAL B 1 141 ? 14.942 35.645 41.050 1.00 29.80 129 VAL B N 1
ATOM 3324 C CA . VAL B 1 141 ? 13.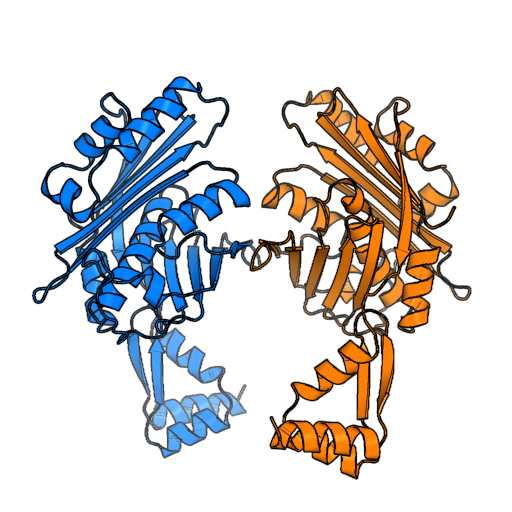681 35.974 41.679 1.00 30.16 129 VAL B CA 1
ATOM 3325 C C . VAL B 1 141 ? 12.845 36.901 40.786 1.00 29.52 129 VAL B C 1
ATOM 3326 O O . VAL B 1 141 ? 13.435 37.721 40.055 1.00 28.57 129 VAL B O 1
ATOM 3330 N N . PRO B 1 142 ? 11.514 36.850 40.892 1.00 28.44 130 PRO B N 1
ATOM 3331 C CA . PRO B 1 142 ? 10.680 37.816 40.173 1.00 29.89 130 PRO B CA 1
ATOM 3332 C C . PRO B 1 142 ? 10.907 39.229 40.684 1.00 30.48 130 PRO B C 1
ATOM 3333 O O . PRO B 1 142 ? 11.195 39.417 41.851 1.00 29.93 130 PRO B O 1
ATOM 3337 N N . LEU B 1 143 ? 10.799 40.216 39.806 1.00 32.23 131 LEU B N 1
ATOM 3338 C CA . LEU B 1 143 ? 10.921 41.602 40.267 1.00 31.98 131 LEU B CA 1
ATOM 3339 C C . LEU B 1 143 ? 9.775 41.942 41.255 1.00 32.39 131 LEU B C 1
ATOM 3340 O O . LEU B 1 143 ? 8.679 41.431 41.157 1.00 30.67 131 LEU B O 1
ATOM 3345 N N . VAL B 1 144 ? 10.069 42.770 42.241 1.00 36.18 132 VAL B N 1
ATOM 3346 C CA . VAL B 1 144 ? 9.077 43.298 43.172 1.00 38.15 132 VAL B CA 1
ATOM 3347 C C . VAL B 1 144 ? 8.440 44.607 42.644 1.00 38.45 132 VAL B C 1
ATOM 3348 O O . VAL B 1 144 ? 7.261 44.807 42.790 1.00 39.08 132 VAL B O 1
ATOM 3352 N N . SER B 1 145 ? 9.272 45.524 42.151 1.00 38.50 133 SER B N 1
ATOM 3353 C CA . SER B 1 145 ? 8.827 46.882 41.756 1.00 38.68 133 SER B CA 1
ATOM 3354 C C . SER B 1 145 ? 9.558 47.425 40.540 1.00 37.68 133 SER B C 1
ATOM 3355 O O . SER B 1 145 ? 9.100 48.342 39.915 1.00 39.79 133 SER B O 1
ATOM 3358 N N . GLY B 1 146 ? 10.703 46.866 40.209 1.00 36.55 134 GLY B N 1
ATOM 3359 C CA . GLY B 1 146 ? 11.535 47.391 39.104 1.00 36.25 134 GLY B CA 1
ATOM 3360 C C . GLY B 1 146 ? 12.285 48.709 39.327 1.00 35.42 134 GLY B C 1
ATOM 3361 O O . GLY B 1 146 ? 12.820 49.238 38.372 1.00 35.97 134 GLY B O 1
ATOM 3362 N N . GLU B 1 147 ? 12.293 49.216 40.571 1.00 34.08 135 GLU B N 1
ATOM 3363 C CA . GLU B 1 147 ? 13.066 50.354 41.042 1.00 35.68 135 GLU B CA 1
ATOM 3364 C C . GLU B 1 147 ? 14.496 49.987 41.424 1.00 34.87 135 GLU B C 1
ATOM 3365 O O . GLU B 1 147 ? 15.261 50.871 41.796 1.00 34.81 135 GLU B O 1
ATOM 3371 N N . ILE B 1 148 ? 14.807 48.686 41.387 1.00 34.66 136 ILE B N 1
ATOM 3372 C CA . ILE B 1 148 ? 16.161 48.070 41.619 1.00 33.47 136 ILE B CA 1
ATOM 3373 C C . ILE B 1 148 ? 16.478 47.893 43.129 1.00 34.19 136 ILE B C 1
ATOM 3374 O O . ILE B 1 148 ? 16.715 46.776 43.591 1.00 34.64 136 ILE B O 1
ATOM 3379 N N . ALA B 1 149 ? 16.475 48.982 43.888 1.00 33.90 137 ALA B N 1
ATOM 3380 C CA . ALA B 1 149 ? 16.739 48.891 45.330 1.00 33.62 137 ALA B CA 1
ATOM 3381 C C . ALA B 1 149 ? 15.898 47.811 45.975 1.00 33.67 137 ALA B C 1
ATOM 3382 O O . ALA B 1 149 ? 16.405 46.881 46.611 1.00 34.28 137 ALA B O 1
ATOM 3384 N N . GLU B 1 150 ? 14.584 47.948 45.828 1.00 33.28 138 GLU B N 1
ATOM 3385 C CA . GLU B 1 150 ? 13.695 47.059 46.575 1.00 35.18 138 GLU B CA 1
ATOM 3386 C C . GLU B 1 150 ? 13.751 45.642 45.988 1.00 33.07 138 GLU B C 1
ATOM 3387 O O . GLU B 1 150 ? 13.532 44.671 46.670 1.00 32.51 138 GLU B O 1
ATOM 3393 N N . ASP B 1 151 ? 13.963 45.558 44.677 1.00 32.99 139 ASP B N 1
ATOM 3394 C CA . ASP B 1 151 ? 14.115 44.277 44.045 1.00 32.71 139 ASP B CA 1
ATOM 3395 C C . ASP B 1 151 ? 15.301 43.496 44.650 1.00 33.20 139 ASP B C 1
ATOM 3396 O O . ASP B 1 151 ? 15.196 42.286 44.937 1.00 31.45 139 ASP B O 1
ATOM 3401 N N . LEU B 1 152 ? 16.406 44.210 44.840 1.00 33.62 140 LEU B N 1
ATOM 3402 C CA . LEU B 1 152 ? 17.629 43.632 45.404 1.00 34.36 140 LEU B CA 1
ATOM 3403 C C . LEU B 1 152 ? 17.483 43.259 46.881 1.00 33.44 140 LEU B C 1
ATOM 3404 O O . LEU B 1 152 ? 17.957 42.218 47.306 1.00 34.17 140 LEU B O 1
ATOM 3409 N N . ALA B 1 153 ? 16.815 44.110 47.658 1.00 33.16 141 ALA B N 1
ATOM 3410 C CA . ALA B 1 153 ? 16.477 43.749 49.059 1.00 34.16 141 ALA B CA 1
ATOM 3411 C C . ALA B 1 153 ? 15.630 42.480 49.150 1.00 35.23 141 ALA B C 1
ATOM 3412 O O . ALA B 1 153 ? 15.840 41.648 50.011 1.00 35.52 141 ALA B O 1
ATOM 3414 N N . TYR B 1 154 ? 14.672 42.330 48.237 1.00 36.34 142 TYR B N 1
ATOM 3415 C CA . TYR B 1 154 ? 13.889 41.091 48.135 1.00 35.96 142 TYR B CA 1
ATOM 3416 C C . TYR B 1 154 ? 14.739 39.850 47.816 1.00 34.99 142 TYR B C 1
ATOM 3417 O O . TYR B 1 154 ? 14.590 38.807 48.437 1.00 35.91 142 TYR B O 1
ATOM 3426 N N . TYR B 1 155 ? 15.634 39.967 46.846 1.00 34.74 143 TYR B N 1
ATOM 3427 C CA . TYR B 1 155 ? 16.605 38.883 46.564 1.00 33.38 143 TYR B CA 1
ATOM 3428 C C . TYR B 1 155 ? 17.295 38.461 47.911 1.00 34.59 143 TYR B C 1
ATOM 3429 O O . TYR B 1 155 ? 17.316 37.255 48.280 1.00 36.21 143 TYR B O 1
ATOM 3438 N N . PHE B 1 156 ? 17.801 39.439 48.665 1.00 32.80 144 PHE B N 1
ATOM 3439 C CA . PHE B 1 156 ? 18.578 39.116 49.849 1.00 32.46 144 PHE B CA 1
ATOM 3440 C C . PHE B 1 156 ? 17.691 38.441 50.865 1.00 32.09 144 PHE B C 1
ATOM 3441 O O . PHE B 1 156 ? 18.046 37.378 51.364 1.00 32.73 144 PHE B O 1
ATOM 3449 N N . ALA B 1 157 ? 16.512 39.006 51.124 1.00 32.09 145 ALA B N 1
ATOM 3450 C CA . ALA B 1 157 ? 15.567 38.380 52.065 1.00 33.17 145 ALA B CA 1
ATOM 3451 C C . ALA B 1 157 ? 15.182 36.946 51.700 1.00 35.29 145 ALA B C 1
ATOM 3452 O O . ALA B 1 157 ? 15.178 36.042 52.548 1.00 36.44 145 ALA B O 1
ATOM 3454 N N . VAL B 1 158 ? 14.849 36.731 50.445 1.00 37.15 146 VAL B N 1
ATOM 3455 C CA . VAL B 1 158 ? 14.402 35.418 50.011 1.00 39.52 146 VAL B CA 1
ATOM 3456 C C . VAL B 1 158 ? 15.517 34.412 49.658 1.00 39.76 146 VAL B C 1
ATOM 3457 O O . VAL B 1 158 ? 15.417 33.279 50.113 1.00 40.64 146 VAL B O 1
ATOM 3461 N N . SER B 1 159 ? 16.510 34.764 48.814 1.00 38.99 147 SER B N 1
ATOM 3462 C CA . SER B 1 159 ? 17.542 33.763 48.453 1.00 39.02 147 SER B CA 1
ATOM 3463 C C . SER B 1 159 ? 18.583 33.578 49.549 1.00 38.25 147 SER B C 1
ATOM 3464 O O . SER B 1 159 ? 19.004 32.469 49.776 1.00 40.18 147 SER B O 1
ATOM 3467 N N . GLU B 1 160 ? 19.000 34.648 50.202 1.00 36.76 148 GLU B N 1
ATOM 3468 C CA . GLU B 1 160 ? 20.092 34.565 51.179 1.00 35.12 148 GLU B CA 1
ATOM 3469 C C . GLU B 1 160 ? 19.645 34.562 52.635 1.00 33.48 148 GLU B C 1
ATOM 3470 O O . GLU B 1 160 ? 20.466 34.383 53.530 1.00 30.14 148 GLU B O 1
ATOM 3476 N N . GLN B 1 161 ? 18.358 34.800 52.840 1.00 32.35 149 GLN B N 1
ATOM 3477 C CA . GLN B 1 161 ? 17.766 34.867 54.158 1.00 33.42 149 GLN B CA 1
ATOM 3478 C C . GLN B 1 161 ? 18.403 35.950 55.002 1.00 32.33 149 GLN B C 1
ATOM 3479 O O . GLN B 1 161 ? 18.598 35.791 56.207 1.00 32.89 149 GLN B O 1
ATOM 3485 N N . ILE B 1 162 ? 18.728 37.049 54.342 1.00 31.81 150 ILE B N 1
ATOM 3486 C CA . ILE B 1 162 ? 19.274 38.236 54.983 1.00 31.03 150 ILE B CA 1
ATOM 3487 C C . ILE B 1 162 ? 18.297 39.400 54.773 1.00 32.22 150 ILE B C 1
ATOM 3488 O O . ILE B 1 162 ? 18.261 40.019 53.690 1.00 31.23 150 ILE B O 1
ATOM 3493 N N . PRO B 1 163 ? 17.489 39.684 55.791 1.00 32.29 151 PRO B N 1
ATOM 3494 C CA . PRO B 1 163 ? 16.604 40.850 55.741 1.00 33.43 151 PRO B CA 1
ATOM 3495 C C . PRO B 1 163 ? 17.411 42.121 55.468 1.00 34.10 151 PRO B C 1
ATOM 3496 O O . PRO B 1 163 ? 18.470 42.349 56.088 1.00 34.93 151 PRO B O 1
ATOM 3500 N N . SER B 1 164 ? 16.906 42.950 54.558 1.00 34.02 152 SER B N 1
ATOM 3501 C CA . SER B 1 164 ? 17.709 43.994 53.946 1.00 35.67 152 SER B CA 1
ATOM 3502 C C . SER B 1 164 ? 16.925 45.233 53.603 1.00 35.75 152 SER B C 1
ATOM 3503 O O . SER B 1 164 ? 15.748 45.185 53.233 1.00 35.41 152 SER B O 1
ATOM 3506 N N . ALA B 1 165 ? 17.609 46.359 53.655 1.00 36.19 153 ALA B N 1
ATOM 3507 C CA . ALA B 1 165 ? 17.052 47.602 53.131 1.00 35.42 153 ALA B CA 1
ATOM 3508 C C . ALA B 1 165 ? 18.114 48.193 52.256 1.00 35.74 153 ALA B C 1
ATOM 3509 O O . ALA B 1 165 ? 19.283 48.278 52.658 1.00 36.65 153 ALA B O 1
ATOM 3511 N N . PHE B 1 166 ? 17.747 48.517 51.023 1.00 35.85 154 PHE B N 1
ATOM 3512 C CA . PHE B 1 166 ? 18.661 49.277 50.143 1.00 36.18 154 PHE B CA 1
ATOM 3513 C C . PHE B 1 166 ? 17.981 50.580 49.860 1.00 36.43 154 PHE B C 1
ATOM 3514 O O . PHE B 1 166 ? 16.759 50.613 49.637 1.00 37.56 154 PHE B O 1
ATOM 3522 N N . SER B 1 167 ? 18.742 51.657 49.929 1.00 36.45 155 SER B N 1
ATOM 3523 C CA . SER B 1 167 ? 18.261 52.944 49.419 1.00 35.43 155 SER B CA 1
ATOM 3524 C C . SER B 1 167 ? 19.296 53.532 48.454 1.00 34.92 155 SER B C 1
ATOM 3525 O O . SER B 1 167 ? 20.447 53.633 48.817 1.00 33.27 155 SER B O 1
ATOM 3528 N N . ILE B 1 168 ? 18.864 53.905 47.247 1.00 35.86 156 ILE B N 1
ATOM 3529 C CA . ILE B 1 168 ? 19.753 54.177 46.119 1.00 35.93 156 ILE B CA 1
ATOM 3530 C C . ILE B 1 168 ? 19.214 55.306 45.251 1.00 36.48 156 ILE B C 1
ATOM 3531 O O . ILE B 1 168 ? 18.003 55.345 44.961 1.00 38.61 156 ILE B O 1
ATOM 3536 N N . GLY B 1 169 ? 20.097 56.191 44.787 1.00 35.25 157 GLY B N 1
ATOM 3537 C CA . GLY B 1 169 ? 19.668 57.418 44.071 1.00 33.40 157 GLY B CA 1
ATOM 3538 C C . GLY B 1 169 ? 20.737 57.929 43.133 1.00 33.44 157 GLY B C 1
ATOM 3539 O O . GLY B 1 169 ? 21.924 57.948 43.497 1.00 34.30 157 GLY B O 1
ATOM 3540 N N . VAL B 1 170 ? 20.345 58.239 41.903 1.00 33.22 158 VAL B N 1
ATOM 3541 C CA . VAL B 1 170 ? 21.169 58.910 40.922 1.00 33.55 158 VAL B CA 1
ATOM 3542 C C . VAL B 1 170 ? 20.542 60.248 40.468 1.00 34.39 158 VAL B C 1
ATOM 3543 O O . VAL B 1 170 ? 19.415 60.321 40.003 1.00 34.76 158 VAL B O 1
ATOM 3547 N N . LEU B 1 171 ? 21.309 61.307 40.604 1.00 35.06 159 LEU B N 1
ATOM 3548 C CA . LEU B 1 171 ? 20.924 62.599 40.117 1.00 34.67 159 LEU B CA 1
ATOM 3549 C C . LEU B 1 171 ? 21.917 63.009 39.035 1.00 35.55 159 LEU B C 1
ATOM 3550 O O . LEU B 1 171 ? 23.112 63.154 39.299 1.00 35.12 159 LEU B O 1
ATOM 3555 N N . VAL B 1 172 ? 21.374 63.223 37.841 1.00 35.48 160 VAL B N 1
ATOM 3556 C CA . VAL B 1 172 ? 22.092 63.551 36.626 1.00 36.34 160 VAL B CA 1
ATOM 3557 C C . VAL B 1 172 ? 21.415 64.746 35.893 1.00 37.97 160 VAL B C 1
ATOM 3558 O O . VAL B 1 172 ? 20.168 64.815 35.801 1.00 38.22 160 VAL B O 1
ATOM 3562 N N . ASP B 1 173 ? 22.235 65.671 35.374 1.00 38.48 161 ASP B N 1
ATOM 3563 C CA . ASP B 1 173 ? 21.765 66.740 34.481 1.00 38.40 161 ASP B CA 1
ATOM 3564 C C . ASP B 1 173 ? 22.761 66.934 33.328 1.00 38.25 161 ASP B C 1
ATOM 3565 O O . ASP B 1 173 ? 23.605 66.074 33.088 1.00 37.39 161 ASP B O 1
ATOM 3570 N N . SER B 1 174 ? 22.667 68.065 32.620 1.00 38.18 162 SER B N 1
ATOM 3571 C CA . SER B 1 174 ? 23.432 68.270 31.393 1.00 37.92 162 SER B CA 1
ATOM 3572 C C . SER B 1 174 ? 24.950 68.372 31.635 1.00 38.52 162 SER B C 1
ATOM 3573 O O . SER B 1 174 ? 25.744 68.098 30.741 1.00 38.77 162 SER B O 1
ATOM 3576 N N . ASP B 1 175 ? 25.355 68.749 32.843 1.00 38.71 163 ASP B N 1
ATOM 3577 C CA . ASP B 1 175 ? 26.775 68.712 33.214 1.00 39.00 163 ASP B CA 1
ATOM 3578 C C . ASP B 1 175 ? 27.240 67.310 33.719 1.00 38.19 163 ASP B C 1
ATOM 3579 O O . ASP B 1 175 ? 28.375 67.143 34.111 1.00 38.09 163 ASP B O 1
ATOM 3584 N N . GLY B 1 176 ? 26.347 66.327 33.711 1.00 36.75 164 GLY B N 1
ATOM 3585 C CA . GLY B 1 176 ? 26.684 64.952 34.077 1.00 35.12 164 GLY B CA 1
ATOM 3586 C C . GLY B 1 176 ? 26.136 64.508 35.418 1.00 33.44 164 GLY B C 1
ATOM 3587 O O . GLY B 1 176 ? 25.205 65.090 35.957 1.00 31.94 164 GLY B O 1
ATOM 3588 N N . VAL B 1 177 ? 26.692 63.421 35.940 1.00 33.02 165 VAL B N 1
ATOM 3589 C CA . VAL B 1 177 ? 26.141 62.816 37.151 1.00 31.91 165 VAL B CA 1
ATOM 3590 C C . VAL B 1 177 ? 26.579 63.694 38.341 1.00 32.37 165 VAL B C 1
ATOM 3591 O O . VAL B 1 177 ? 27.774 63.950 38.504 1.00 32.19 165 VAL B O 1
ATOM 3595 N N . LYS B 1 178 ? 25.594 64.119 39.137 1.00 32.81 166 LYS B N 1
ATOM 3596 C CA . LYS B 1 178 ? 25.777 64.969 40.337 1.00 34.01 166 LYS B CA 1
ATOM 3597 C C . LYS B 1 178 ? 25.771 64.179 41.662 1.00 33.27 166 LYS B C 1
ATOM 3598 O O . LYS B 1 178 ? 26.498 64.503 42.609 1.00 33.29 166 LYS B O 1
ATOM 3604 N N . ILE B 1 179 ? 24.954 63.144 41.703 1.00 33.51 167 ILE B N 1
ATOM 3605 C CA . ILE B 1 179 ? 24.898 62.228 42.831 1.00 34.68 167 ILE B CA 1
ATOM 3606 C C . ILE B 1 179 ? 24.667 60.834 42.287 1.00 34.46 167 ILE B C 1
ATOM 3607 O O . ILE B 1 179 ? 23.862 60.633 41.375 1.00 33.95 167 ILE B O 1
ATOM 3612 N N . ALA B 1 180 ? 25.392 59.888 42.857 1.00 33.45 168 ALA B N 1
ATOM 3613 C CA . ALA B 1 180 ? 25.192 58.494 42.605 1.00 33.60 168 ALA B CA 1
ATOM 3614 C C . ALA B 1 180 ? 25.698 57.760 43.839 1.00 35.03 168 ALA B C 1
ATOM 3615 O O . ALA B 1 180 ? 26.903 57.562 44.042 1.00 35.14 168 ALA B O 1
ATOM 3617 N N . GLY B 1 181 ? 24.756 57.460 44.720 1.00 35.51 169 GLY B N 1
ATOM 3618 C CA . GLY B 1 181 ? 25.070 56.859 45.996 1.00 36.04 169 GLY B CA 1
ATOM 3619 C C . GLY B 1 181 ? 23.931 56.080 46.580 1.00 35.19 169 GLY B C 1
ATOM 3620 O O . GLY B 1 181 ? 22.860 56.043 46.036 1.00 34.79 169 GLY B O 1
ATOM 3621 N N . GLY B 1 182 ? 24.198 55.435 47.703 1.00 34.93 170 GLY B N 1
ATOM 3622 C CA . GLY B 1 182 ? 23.156 54.785 48.455 1.00 34.04 170 GLY B CA 1
ATOM 3623 C C . GLY B 1 182 ? 23.673 54.068 49.678 1.00 33.16 170 GLY B C 1
ATOM 3624 O O . GLY B 1 182 ? 24.836 54.187 50.039 1.00 32.55 170 GLY B O 1
ATOM 3625 N N . PHE B 1 183 ? 22.800 53.302 50.303 1.00 33.09 171 PHE B N 1
ATOM 3626 C CA . PHE B 1 183 ? 23.204 52.496 51.461 1.00 34.59 171 PHE B CA 1
ATOM 3627 C C . PHE B 1 183 ? 22.504 51.170 51.492 1.00 35.06 171 PHE B C 1
ATOM 3628 O O . PHE B 1 183 ? 21.484 50.967 50.821 1.00 35.34 171 PHE B O 1
ATOM 3636 N N . ALA B 1 184 ? 23.072 50.274 52.280 1.00 36.22 172 ALA B N 1
ATOM 3637 C CA . ALA B 1 184 ? 22.497 48.959 52.502 1.00 37.01 172 ALA B CA 1
ATOM 3638 C C . ALA B 1 184 ? 22.641 48.594 53.962 1.00 37.20 172 ALA B C 1
ATOM 3639 O O . ALA B 1 184 ? 23.735 48.738 54.536 1.00 37.81 172 ALA B O 1
ATOM 3641 N N . VAL B 1 185 ? 21.511 48.204 54.570 1.00 36.11 173 VAL B N 1
ATOM 3642 C CA . VAL B 1 185 ? 21.475 47.714 55.930 1.00 35.03 173 VAL B CA 1
ATOM 3643 C C . VAL B 1 185 ? 20.874 46.323 55.887 1.00 34.44 173 VAL B C 1
ATOM 3644 O O . VAL B 1 185 ? 19.802 46.115 55.295 1.00 36.30 173 VAL B O 1
ATOM 3648 N N . GLN B 1 186 ? 21.587 45.379 56.501 1.00 32.91 174 GLN B N 1
ATOM 3649 C CA . GLN B 1 186 ? 21.262 43.949 56.435 1.00 32.35 174 GLN B CA 1
ATOM 3650 C C . GLN B 1 186 ? 21.401 43.265 57.784 1.00 33.28 174 GLN B C 1
ATOM 3651 O O . GLN B 1 186 ? 22.371 43.472 58.515 1.00 32.94 174 GLN B O 1
ATOM 3657 N N . ILE B 1 187 ? 20.400 42.453 58.108 1.00 34.31 175 ILE B N 1
ATOM 3658 C CA . ILE B 1 187 ? 20.403 41.672 59.324 1.00 33.99 175 ILE B CA 1
ATOM 3659 C C . ILE B 1 187 ? 21.006 40.324 59.004 1.00 33.69 175 ILE B C 1
ATOM 3660 O O . ILE B 1 187 ? 20.435 39.524 58.245 1.00 35.17 175 ILE B O 1
ATOM 3665 N N . ILE B 1 188 ? 22.208 40.112 59.499 1.00 32.20 176 ILE B N 1
ATOM 3666 C CA . ILE B 1 188 ? 22.909 38.857 59.245 1.00 33.28 176 ILE B CA 1
ATOM 3667 C C . ILE B 1 188 ? 22.738 37.869 60.404 1.00 33.14 176 ILE B C 1
ATOM 3668 O O . ILE B 1 188 ? 23.105 36.703 60.295 1.00 34.15 176 ILE B O 1
ATOM 3673 N N . ASP B 1 189 ? 22.132 38.317 61.486 1.00 33.16 177 ASP B N 1
ATOM 3674 C CA . ASP B 1 189 ? 21.811 37.415 62.584 1.00 33.28 177 ASP B CA 1
ATOM 3675 C C . ASP B 1 189 ? 20.428 37.756 63.142 1.00 34.37 177 ASP B C 1
ATOM 3676 O O . ASP B 1 189 ? 20.261 38.651 64.002 1.00 34.82 177 ASP B O 1
ATOM 3681 N N . ARG B 1 190 ? 19.461 36.975 62.671 1.00 35.22 178 ARG B N 1
ATOM 3682 C CA . ARG B 1 190 ? 18.061 37.187 62.938 1.00 36.15 178 ARG B CA 1
ATOM 3683 C C . ARG B 1 190 ? 17.602 37.023 64.358 1.00 37.30 178 ARG B C 1
ATOM 3684 O O . ARG B 1 190 ? 16.417 37.141 64.614 1.00 38.66 178 ARG B O 1
ATOM 3692 N N . THR B 1 191 ? 18.509 36.763 65.293 1.00 38.43 179 THR B N 1
ATOM 3693 C CA . THR B 1 191 ? 18.159 36.785 66.727 1.00 38.27 179 THR B CA 1
ATOM 3694 C C . THR B 1 191 ? 18.264 38.218 67.259 1.00 39.19 179 THR B C 1
ATOM 3695 O O . THR B 1 191 ? 18.097 38.455 68.451 1.00 39.45 179 THR B O 1
ATOM 3699 N N . LEU B 1 192 ? 18.511 39.176 66.361 1.00 39.93 180 LEU B N 1
ATOM 3700 C CA . LEU B 1 192 ? 18.506 40.595 66.717 1.00 39.91 180 LEU B CA 1
ATOM 3701 C C . LEU B 1 192 ? 17.173 41.013 67.378 1.00 41.67 180 LEU B C 1
ATOM 3702 O O . LEU B 1 192 ? 16.096 40.745 66.852 1.00 42.06 180 LEU B O 1
ATOM 3707 N N . GLU B 1 193 ? 17.259 41.691 68.515 1.00 43.66 181 GLU B N 1
ATOM 3708 C CA . GLU B 1 193 ? 16.070 42.181 69.223 1.00 45.23 181 GLU B CA 1
ATOM 3709 C C . GLU B 1 193 ? 15.108 42.932 68.289 1.00 45.58 181 GLU B C 1
ATOM 3710 O O . GLU B 1 193 ? 15.547 43.775 67.492 1.00 44.56 181 GLU B O 1
ATOM 3716 N N . GLN B 1 194 ? 13.809 42.630 68.427 1.00 45.96 182 GLN B N 1
ATOM 3717 C CA . GLN B 1 194 ? 12.743 43.158 67.546 1.00 46.46 182 GLN B CA 1
ATOM 3718 C C . GLN B 1 194 ? 12.610 44.671 67.612 1.00 46.22 182 GLN B C 1
ATOM 3719 O O . GLN B 1 194 ? 12.200 45.302 66.623 1.00 45.77 182 GLN B O 1
ATOM 3725 N N . GLU B 1 195 ? 12.948 45.250 68.764 1.00 45.88 183 GLU B N 1
ATOM 3726 C CA . GLU B 1 195 ? 12.919 46.708 68.913 1.00 46.27 183 GLU B CA 1
ATOM 3727 C C . GLU B 1 195 ? 14.077 47.396 68.168 1.00 45.25 183 GLU B C 1
ATOM 3728 O O . GLU B 1 195 ? 13.897 48.498 67.632 1.00 45.30 183 GLU B O 1
ATOM 3734 N N . LYS B 1 196 ? 15.241 46.742 68.090 1.00 43.70 184 LYS B N 1
ATOM 3735 C CA . LYS B 1 196 ? 16.304 47.227 67.214 1.00 42.15 184 LYS B CA 1
ATOM 3736 C C . LYS B 1 196 ? 15.852 47.119 65.746 1.00 41.03 184 LYS B C 1
ATOM 3737 O O . LYS B 1 196 ? 16.033 48.044 64.986 1.00 39.09 184 LYS B O 1
ATOM 3743 N N . VAL B 1 197 ? 15.237 45.994 65.389 1.00 40.60 185 VAL B N 1
ATOM 3744 C CA . VAL B 1 197 ? 14.666 45.779 64.049 1.00 41.17 185 VAL B CA 1
ATOM 3745 C C . VAL B 1 197 ? 13.684 46.913 63.695 1.00 41.28 185 VAL B C 1
ATOM 3746 O O . VAL B 1 197 ? 13.830 47.614 62.680 1.00 39.57 185 VAL B O 1
ATOM 3750 N N . GLU B 1 198 ? 12.707 47.107 64.576 1.00 42.38 186 GLU B N 1
ATOM 3751 C CA . GLU B 1 198 ? 11.652 48.109 64.391 1.00 43.30 186 GLU B CA 1
ATOM 3752 C C . GLU B 1 198 ? 12.169 49.527 64.274 1.00 42.76 186 GLU B C 1
ATOM 3753 O O . GLU B 1 198 ? 11.694 50.291 63.439 1.00 42.82 186 GLU B O 1
ATOM 3759 N N . MET B 1 199 ? 13.136 49.860 65.118 1.00 42.34 187 MET B N 1
ATOM 3760 C CA . MET B 1 199 ? 13.739 51.187 65.140 1.00 42.36 187 MET B CA 1
ATOM 3761 C C . MET B 1 199 ? 14.555 51.448 63.871 1.00 42.34 187 MET B C 1
ATOM 3762 O O . MET B 1 199 ? 14.501 52.537 63.303 1.00 42.57 187 MET B O 1
ATOM 3767 N N . ILE B 1 200 ? 15.328 50.461 63.445 1.00 42.86 188 ILE B N 1
ATOM 3768 C CA . ILE B 1 200 ? 16.064 50.551 62.177 1.00 43.24 188 ILE B CA 1
ATOM 3769 C C . ILE B 1 200 ? 15.088 50.762 61.034 1.00 43.03 188 ILE B C 1
ATOM 3770 O O . ILE B 1 200 ? 15.243 51.694 60.246 1.00 43.17 188 ILE B O 1
ATOM 3775 N N . GLU B 1 201 ? 14.091 49.889 60.947 1.00 43.08 189 GLU B N 1
ATOM 3776 C CA . GLU B 1 201 ? 13.033 50.030 59.951 1.00 43.92 189 GLU B CA 1
ATOM 3777 C C . GLU B 1 201 ? 12.470 51.464 59.911 1.00 42.94 189 GLU B C 1
ATOM 3778 O O . GLU B 1 201 ? 12.398 52.096 58.853 1.00 42.50 189 GLU B O 1
ATOM 3784 N N . LYS B 1 202 ? 12.064 51.960 61.079 1.00 41.71 190 LYS B N 1
ATOM 3785 C CA . LYS B 1 202 ? 11.424 53.273 61.185 1.00 40.84 190 LYS B CA 1
ATOM 3786 C C . LYS B 1 202 ? 12.322 54.420 60.745 1.00 39.76 190 LYS B C 1
ATOM 3787 O O . LYS B 1 202 ? 11.881 55.306 60.011 1.00 39.79 190 LYS B O 1
ATOM 3793 N N . ASN B 1 203 ? 13.558 54.411 61.253 1.00 39.15 191 ASN B N 1
ATOM 3794 C CA . ASN B 1 203 ? 14.581 55.428 60.947 1.00 37.99 191 ASN B CA 1
ATOM 3795 C C . ASN B 1 203 ? 14.892 55.502 59.435 1.00 37.39 191 ASN B C 1
ATOM 3796 O O . ASN B 1 203 ? 15.012 56.595 58.872 1.00 36.35 191 ASN B O 1
ATOM 3801 N N . ILE B 1 204 ? 15.018 54.346 58.789 1.00 38.33 192 ILE B N 1
ATOM 3802 C CA . ILE B 1 204 ? 15.221 54.306 57.312 1.00 38.86 192 ILE B CA 1
ATOM 3803 C C . ILE B 1 204 ? 13.992 54.838 56.559 1.00 41.10 192 ILE B C 1
ATOM 3804 O O . ILE B 1 204 ? 14.109 55.681 55.659 1.00 41.90 192 ILE B O 1
ATOM 3809 N N . LYS B 1 205 ? 12.818 54.309 56.887 1.00 43.18 193 LYS B N 1
ATOM 3810 C CA . LYS B 1 205 ? 11.597 54.731 56.210 1.00 44.94 193 LYS B CA 1
ATOM 3811 C C . LYS B 1 205 ? 11.451 56.250 56.324 1.00 43.90 193 LYS B C 1
ATOM 3812 O O . LYS B 1 205 ? 10.949 56.877 55.407 1.00 43.50 193 LYS B O 1
ATOM 3818 N N . ASN B 1 206 ? 11.899 56.824 57.443 1.00 42.48 194 ASN B N 1
ATOM 3819 C CA . ASN B 1 206 ? 11.836 58.267 57.651 1.00 42.05 194 ASN B CA 1
ATOM 3820 C C . ASN B 1 206 ? 12.796 59.138 56.834 1.00 41.38 194 ASN B C 1
ATOM 3821 O O . ASN B 1 206 ? 12.626 60.356 56.778 1.00 40.79 194 ASN B O 1
ATOM 3826 N N . LEU B 1 207 ? 13.827 58.539 56.253 1.00 40.85 195 LEU B N 1
ATOM 3827 C CA . LEU B 1 207 ? 14.865 59.304 55.560 1.00 39.90 195 LEU B CA 1
ATOM 3828 C C . LEU B 1 207 ? 14.343 59.809 54.225 1.00 39.68 195 LEU B C 1
ATOM 3829 O O . LEU B 1 207 ? 13.515 59.159 53.592 1.00 40.70 195 LEU B O 1
ATOM 3834 N N . PRO B 1 208 ? 14.833 60.963 53.786 1.00 38.72 196 PRO B N 1
ATOM 3835 C CA . PRO B 1 208 ? 14.541 61.442 52.435 1.00 37.81 196 PRO B CA 1
ATOM 3836 C C . PRO B 1 208 ? 15.245 60.563 51.410 1.00 37.80 196 PRO B C 1
ATOM 3837 O O . PRO B 1 208 ? 16.262 59.940 51.721 1.00 37.20 196 PRO B O 1
ATOM 3841 N N . SER B 1 209 ? 14.769 60.591 50.183 1.00 38.36 197 SER B N 1
ATOM 3842 C CA . SER B 1 209 ? 15.445 59.860 49.095 1.00 39.60 197 SER B CA 1
ATOM 3843 C C . SER B 1 209 ? 16.911 60.293 48.953 1.00 39.06 197 SER B C 1
ATOM 3844 O O . SER B 1 209 ? 17.292 61.394 49.350 1.00 38.88 197 SER B O 1
ATOM 3847 N N . ILE B 1 210 ? 17.730 59.407 48.409 1.00 39.73 198 ILE B N 1
ATOM 3848 C CA . ILE B 1 210 ? 19.178 59.663 48.333 1.00 40.41 198 ILE B CA 1
ATOM 3849 C C . ILE B 1 210 ? 19.543 61.030 47.682 1.00 40.88 198 ILE B C 1
ATOM 3850 O O . ILE B 1 210 ? 20.419 61.738 48.169 1.00 39.86 198 ILE B O 1
ATOM 3855 N N . SER B 1 211 ? 18.873 61.371 46.580 1.00 42.44 199 SER B N 1
ATOM 3856 C CA . SER B 1 211 ? 19.141 62.607 45.836 1.00 44.09 199 SER B CA 1
ATOM 3857 C C . SER B 1 211 ? 19.080 63.804 46.767 1.00 43.87 199 SER B C 1
ATOM 3858 O O . SER B 1 211 ? 19.891 64.721 46.669 1.00 44.25 199 SER B O 1
ATOM 3861 N N . LYS B 1 212 ? 18.133 63.767 47.694 1.00 42.97 200 LYS B N 1
ATOM 3862 C CA . LYS B 1 212 ? 17.983 64.839 48.657 1.00 43.20 200 LYS B CA 1
ATOM 3863 C C . LYS B 1 212 ? 18.889 64.608 49.890 1.00 42.92 200 LYS B C 1
ATOM 3864 O O . LYS B 1 212 ? 19.627 65.509 50.327 1.00 41.80 200 LYS B O 1
ATOM 3870 N N . LEU B 1 213 ? 18.834 63.400 50.445 1.00 42.67 201 LEU B N 1
ATOM 3871 C CA . LEU B 1 213 ? 19.627 63.095 51.652 1.00 42.81 201 LEU B CA 1
ATOM 3872 C C . LEU B 1 213 ? 21.135 63.356 51.483 1.00 42.53 201 LEU B C 1
ATOM 3873 O O . LEU B 1 213 ? 21.785 63.913 52.364 1.00 41.59 201 LEU B O 1
ATOM 3878 N N . PHE B 1 214 ? 21.684 62.962 50.344 1.00 43.15 202 PHE B N 1
ATOM 3879 C CA . PHE B 1 214 ? 23.146 63.096 50.132 1.00 43.50 202 PHE B CA 1
ATOM 3880 C C . PHE B 1 214 ? 23.633 64.544 49.878 1.00 45.01 202 PHE B C 1
ATOM 3881 O O . PHE B 1 214 ? 24.821 64.855 50.090 1.00 45.44 202 PHE B O 1
ATOM 3889 N N . GLN B 1 215 ? 22.723 65.432 49.482 1.00 46.59 203 GLN B N 1
ATOM 3890 C CA . GLN B 1 215 ? 23.015 66.891 49.491 1.00 48.05 203 GLN B CA 1
ATOM 3891 C C . GLN B 1 215 ? 23.003 67.530 50.902 1.00 48.43 203 GLN B C 1
ATOM 3892 O O . GLN B 1 215 ? 23.469 68.645 51.087 1.00 48.71 203 GLN B O 1
ATOM 3898 N N . GLU B 1 216 ? 22.469 66.821 51.893 1.00 49.04 204 GLU B N 1
ATOM 3899 C CA . GLU B 1 216 ? 22.219 67.393 53.226 1.00 48.81 204 GLU B CA 1
ATOM 3900 C C . GLU B 1 216 ? 23.071 66.774 54.294 1.00 47.44 204 GLU B C 1
ATOM 3901 O O . GLU B 1 216 ? 23.232 67.367 55.347 1.00 47.43 204 GLU B O 1
ATOM 3907 N N . ALA B 1 217 ? 23.545 65.549 54.076 1.00 45.86 205 ALA B N 1
ATOM 3908 C CA . ALA B 1 217 ? 24.207 64.812 55.158 1.00 44.26 205 ALA B CA 1
ATOM 3909 C C . ALA B 1 217 ? 25.429 64.041 54.660 1.00 42.96 205 ALA B C 1
ATOM 3910 O O . ALA B 1 217 ? 25.430 63.491 53.552 1.00 41.46 205 ALA B O 1
ATOM 3912 N N . GLU B 1 218 ? 26.465 64.025 55.492 1.00 42.13 206 GLU B N 1
ATOM 3913 C CA . GLU B 1 218 ? 27.661 63.199 55.271 1.00 42.16 206 GLU B CA 1
ATOM 3914 C C . GLU B 1 218 ? 27.292 61.741 55.480 1.00 40.10 206 GLU B C 1
ATOM 3915 O O . GLU B 1 218 ? 26.385 61.458 56.253 1.00 39.60 206 GLU B O 1
ATOM 3921 N N . PRO B 1 219 ? 28.006 60.808 54.847 1.00 38.53 207 PRO B N 1
ATOM 3922 C CA . PRO B 1 219 ? 27.741 59.379 55.045 1.00 37.51 207 PRO B CA 1
ATOM 3923 C C . PRO B 1 219 ? 27.648 58.903 56.513 1.00 36.89 207 PRO B C 1
ATOM 3924 O O . PRO B 1 219 ? 26.781 58.128 56.854 1.00 36.35 207 PRO B O 1
ATOM 3928 N N . LEU B 1 220 ? 28.502 59.401 57.385 1.00 36.82 208 LEU B N 1
ATOM 3929 C CA . LEU B 1 220 ? 28.491 58.921 58.762 1.00 37.39 208 LEU B CA 1
ATOM 3930 C C . LEU B 1 220 ? 27.315 59.460 59.573 1.00 36.87 208 LEU B C 1
ATOM 3931 O O . LEU B 1 220 ? 26.859 58.815 60.522 1.00 36.17 208 LEU B O 1
ATOM 3936 N N . ASP B 1 221 ? 26.876 60.667 59.232 1.00 36.49 209 ASP B N 1
ATOM 3937 C CA . ASP B 1 221 ? 25.700 61.241 59.843 1.00 37.06 209 ASP B CA 1
ATOM 3938 C C . ASP B 1 221 ? 24.442 60.559 59.300 1.00 36.36 209 ASP B C 1
ATOM 3939 O O . ASP B 1 221 ? 23.509 60.301 60.041 1.00 38.14 209 ASP B O 1
ATOM 3944 N N . VAL B 1 222 ? 24.405 60.231 58.023 1.00 34.95 210 VAL B N 1
ATOM 3945 C CA . VAL B 1 222 ? 23.307 59.414 57.526 1.00 34.10 210 VAL B CA 1
ATOM 3946 C C . VAL B 1 222 ? 23.167 58.105 58.327 1.00 33.61 210 VAL B C 1
ATOM 3947 O O . VAL B 1 222 ? 22.055 57.669 58.646 1.00 33.70 210 VAL B O 1
ATOM 3951 N N . LEU B 1 223 ? 24.296 57.449 58.577 1.00 33.03 211 LEU B N 1
ATOM 3952 C CA . LEU B 1 223 ? 24.279 56.193 59.325 1.00 32.65 211 LEU B CA 1
ATOM 3953 C C . LEU B 1 223 ? 23.780 56.416 60.774 1.00 33.21 211 LEU B C 1
ATOM 3954 O O . LEU B 1 223 ? 23.054 55.573 61.320 1.00 33.29 211 LEU B O 1
ATOM 3959 N N . GLU B 1 224 ? 24.180 57.531 61.396 1.00 33.87 212 GLU B N 1
ATOM 3960 C CA . GLU B 1 224 ? 23.758 57.821 62.770 1.00 33.43 212 GLU B CA 1
ATOM 3961 C C . GLU B 1 224 ? 22.249 57.884 62.855 1.00 34.82 212 GLU B C 1
ATOM 3962 O O . GLU B 1 224 ? 21.643 57.374 63.798 1.00 34.91 212 GLU B O 1
ATOM 3968 N N . ARG B 1 225 ? 21.658 58.512 61.841 1.00 36.58 213 ARG B N 1
ATOM 3969 C CA . ARG B 1 225 ? 20.227 58.587 61.692 1.00 37.20 213 ARG B CA 1
ATOM 3970 C C . ARG B 1 225 ? 19.592 57.202 61.576 1.00 35.98 213 ARG B C 1
ATOM 3971 O O . ARG B 1 225 ? 18.553 56.951 62.177 1.00 35.55 213 ARG B O 1
ATOM 3979 N N . ILE B 1 226 ? 20.205 56.292 60.822 1.00 33.99 214 ILE B N 1
ATOM 3980 C CA . ILE B 1 226 ? 19.636 54.951 60.707 1.00 33.01 214 ILE B CA 1
ATOM 3981 C C . ILE B 1 226 ? 19.634 54.196 62.065 1.00 33.02 214 ILE B C 1
ATOM 3982 O O . ILE B 1 226 ? 18.644 53.556 62.452 1.00 32.24 214 ILE B O 1
ATOM 3987 N N . PHE B 1 227 ? 20.733 54.282 62.791 1.00 32.84 215 PHE B N 1
ATOM 3988 C CA . PHE B 1 227 ? 20.914 53.408 63.944 1.00 33.35 215 PHE B CA 1
ATOM 3989 C C . PHE B 1 227 ? 20.524 54.005 65.258 1.00 33.77 215 PHE B C 1
ATOM 3990 O O . PHE B 1 227 ? 20.588 53.313 66.273 1.00 34.73 215 PHE B O 1
ATOM 3998 N N . GLY B 1 228 ? 20.145 55.287 65.242 1.00 34.73 216 GLY B N 1
ATOM 3999 C CA . GLY B 1 228 ? 19.691 56.002 66.449 1.00 35.06 216 GLY B CA 1
ATOM 4000 C C . GLY B 1 228 ? 20.814 56.432 67.375 1.00 35.86 216 GLY B C 1
ATOM 4001 O O . GLY B 1 228 ? 20.575 57.101 68.370 1.00 35.84 216 GLY B O 1
ATOM 4002 N N . GLU B 1 229 ? 22.035 56.021 67.046 1.00 36.59 217 GLU B N 1
ATOM 4003 C CA . GLU B 1 229 ? 23.253 56.409 67.759 1.00 36.21 217 GLU B CA 1
ATOM 4004 C C . GLU B 1 229 ? 24.332 56.428 66.681 1.00 35.90 217 GLU B C 1
ATOM 4005 O O . GLU B 1 229 ? 24.087 55.921 65.565 1.00 36.03 217 GLU B O 1
ATOM 4011 N N . LYS B 1 230 ? 25.492 57.006 66.981 1.00 34.98 218 LYS B N 1
ATOM 4012 C CA . LYS B 1 230 ? 26.633 57.025 66.050 1.00 35.01 218 LYS B CA 1
ATOM 4013 C C . LYS B 1 230 ? 27.191 55.622 65.881 1.00 34.70 218 LYS B C 1
ATOM 4014 O O . LYS B 1 230 ? 27.161 54.819 66.810 1.00 34.17 218 LYS B O 1
ATOM 4020 N N . VAL B 1 231 ? 27.689 55.312 64.686 1.00 35.25 219 VAL B N 1
ATOM 4021 C CA . VAL B 1 231 ? 28.315 54.001 64.494 1.00 35.65 219 VAL B CA 1
ATOM 4022 C C . VAL B 1 231 ? 29.684 53.962 65.170 1.00 36.11 219 VAL B C 1
ATOM 4023 O O . VAL B 1 231 ? 30.181 54.988 65.649 1.00 35.22 219 VAL B O 1
ATOM 4027 N N . GLY B 1 232 ? 30.263 52.769 65.247 1.00 37.10 220 GLY B N 1
ATOM 4028 C CA . GLY B 1 232 ? 31.544 52.575 65.909 1.00 38.16 220 GLY B CA 1
ATOM 4029 C C . GLY B 1 232 ? 32.591 52.522 64.829 1.00 39.65 220 GLY B C 1
ATOM 4030 O O . GLY B 1 232 ? 32.802 53.508 64.118 1.00 40.75 220 GLY B O 1
ATOM 4031 N N . PHE B 1 233 ? 33.217 51.362 64.667 1.00 40.61 221 PHE B N 1
ATOM 4032 C CA . PHE B 1 233 ? 34.246 51.205 63.652 1.00 40.60 221 PHE B CA 1
ATOM 4033 C C . PHE B 1 233 ? 33.680 51.093 62.224 1.00 40.23 221 PHE B C 1
ATOM 4034 O O . PHE B 1 233 ? 32.763 50.307 61.928 1.00 40.31 221 PHE B O 1
ATOM 4042 N N . VAL B 1 234 ? 34.291 51.890 61.354 1.00 38.62 222 VAL B N 1
ATOM 4043 C CA . VAL B 1 234 ? 34.020 51.942 59.969 1.00 37.47 222 VAL B CA 1
ATOM 4044 C C . VAL B 1 234 ? 35.309 51.781 59.176 1.00 35.94 222 VAL B C 1
ATOM 4045 O O . VAL B 1 234 ? 36.309 52.466 59.438 1.00 35.53 222 VAL B O 1
ATOM 4049 N N . GLU B 1 235 ? 35.238 50.901 58.173 1.00 34.76 223 GLU B N 1
ATOM 4050 C CA . GLU B 1 235 ? 36.249 50.722 57.138 1.00 33.38 223 GLU B CA 1
ATOM 4051 C C . GLU B 1 235 ? 35.811 51.426 55.858 1.00 31.87 223 GLU B C 1
ATOM 4052 O O . GLU B 1 235 ? 34.638 51.635 55.665 1.00 29.06 223 GLU B O 1
ATOM 4058 N N . THR B 1 236 ? 36.785 51.849 55.055 1.00 31.87 224 THR B N 1
ATOM 4059 C CA . THR B 1 236 ? 36.521 52.534 53.755 1.00 33.77 224 THR B CA 1
ATOM 4060 C C . THR B 1 236 ? 37.266 51.888 52.604 1.00 32.89 224 THR B C 1
ATOM 4061 O O . THR B 1 236 ? 38.302 51.260 52.802 1.00 32.53 224 THR B O 1
ATOM 4065 N N . ALA B 1 237 ? 36.780 52.063 51.391 1.00 32.99 225 ALA B N 1
ATOM 4066 C CA . ALA B 1 237 ? 37.556 51.657 50.240 1.00 33.05 225 ALA B CA 1
ATOM 4067 C C . ALA B 1 237 ? 37.163 52.505 49.050 1.00 34.74 225 ALA B C 1
ATOM 4068 O O . ALA B 1 237 ? 36.114 53.123 49.024 1.00 36.19 225 ALA B O 1
ATOM 4070 N N . GLU B 1 238 ? 38.005 52.489 48.040 1.00 36.35 226 GLU B N 1
ATOM 4071 C CA . GLU B 1 238 ? 37.787 53.252 46.823 1.00 37.12 226 GLU B CA 1
ATOM 4072 C C . GLU B 1 238 ? 37.111 52.330 45.801 1.00 36.17 226 GLU B C 1
ATOM 4073 O O . GLU B 1 238 ? 37.594 51.213 45.529 1.00 36.34 226 GLU B O 1
ATOM 4079 N N . ILE B 1 239 ? 35.965 52.764 45.306 1.00 34.57 227 ILE B N 1
ATOM 4080 C CA . ILE B 1 239 ? 35.238 52.018 44.239 1.00 34.69 227 ILE B CA 1
ATOM 4081 C C . ILE B 1 239 ? 35.745 52.539 42.913 1.00 35.08 227 ILE B C 1
ATOM 4082 O O . ILE B 1 239 ? 35.825 53.757 42.724 1.00 35.77 227 ILE B O 1
ATOM 4087 N N . LYS B 1 240 ? 36.114 51.647 42.000 1.00 34.64 228 LYS B N 1
ATOM 4088 C CA . LYS B 1 240 ? 36.528 52.101 40.676 1.00 34.37 228 LYS B CA 1
ATOM 4089 C C . LYS B 1 240 ? 35.812 51.349 39.570 1.00 32.93 228 LYS B C 1
ATOM 4090 O O . LYS B 1 240 ? 35.566 50.169 39.689 1.00 31.32 228 LYS B O 1
ATOM 4096 N N . TYR B 1 241 ? 35.506 52.056 38.481 1.00 30.34 229 TYR B N 1
ATOM 4097 C CA . TYR B 1 241 ? 35.079 51.417 37.255 1.00 30.42 229 TYR B CA 1
ATOM 4098 C C . TYR B 1 241 ? 36.286 50.703 36.674 1.00 31.89 229 TYR B C 1
ATOM 4099 O O . TYR B 1 241 ? 37.338 51.299 36.482 1.00 32.45 229 TYR B O 1
ATOM 4108 N N . LYS B 1 242 ? 36.150 49.408 36.411 1.00 32.62 230 LYS B N 1
ATOM 4109 C CA . LYS B 1 242 ? 37.261 48.649 35.854 1.00 32.24 230 LYS B CA 1
ATOM 4110 C C . LYS B 1 242 ? 36.767 47.446 35.067 1.00 31.47 230 LYS B C 1
ATOM 4111 O O . LYS B 1 242 ? 35.873 46.760 35.476 1.00 32.82 230 LYS B O 1
ATOM 4117 N N . CYS B 1 243 ? 37.416 47.202 33.943 1.00 30.21 231 CYS B N 1
ATOM 4118 C CA . CYS B 1 243 ? 37.174 46.059 33.092 1.00 30.40 231 CYS B CA 1
ATOM 4119 C C . CYS B 1 243 ? 38.533 45.313 32.909 1.00 31.24 231 CYS B C 1
ATOM 4120 O O . CYS B 1 243 ? 39.593 45.884 33.069 1.00 31.77 231 CYS B O 1
ATOM 4123 N N . ASP B 1 244 ? 38.474 44.026 32.591 1.00 33.23 232 ASP B N 1
ATOM 4124 C CA . ASP B 1 244 ? 39.624 43.203 32.340 1.00 34.78 232 ASP B CA 1
ATOM 4125 C C . ASP B 1 244 ? 39.821 42.936 30.841 1.00 36.18 232 ASP B C 1
ATOM 4126 O O . ASP B 1 244 ? 40.699 42.126 30.440 1.00 38.91 232 ASP B O 1
ATOM 4131 N N . CYS B 1 245 ? 39.029 43.559 29.970 1.00 37.89 233 CYS B N 1
ATOM 4132 C CA . CYS B 1 245 ? 39.310 43.368 28.534 1.00 38.66 233 CYS B CA 1
ATOM 4133 C C . CYS B 1 245 ? 40.691 43.923 28.138 1.00 39.69 233 CYS B C 1
ATOM 4134 O O . CYS B 1 245 ? 41.270 44.772 28.808 1.00 39.22 233 CYS B O 1
ATOM 4137 N N . ASN B 1 246 ? 41.226 43.362 27.059 1.00 40.08 234 ASN B N 1
ATOM 4138 C CA . ASN B 1 246 ? 42.450 43.809 26.412 1.00 39.79 234 ASN B CA 1
ATOM 4139 C C . ASN B 1 246 ? 42.458 43.244 24.989 1.00 39.35 234 ASN B C 1
ATOM 4140 O O . ASN B 1 246 ? 41.531 42.524 24.575 1.00 39.15 234 ASN B O 1
ATOM 4145 N N . ARG B 1 247 ? 43.512 43.567 24.248 1.00 37.84 235 ARG B N 1
ATOM 4146 C CA . ARG B 1 247 ? 43.541 43.263 22.815 1.00 38.32 235 ARG B CA 1
ATOM 4147 C C . ARG B 1 247 ? 43.748 41.788 22.579 1.00 38.38 235 ARG B C 1
ATOM 4148 O O . ARG B 1 247 ? 43.197 41.203 21.659 1.00 39.60 235 ARG B O 1
ATOM 4156 N N . GLU B 1 248 ? 44.541 41.172 23.427 1.00 38.90 236 GLU B N 1
ATOM 4157 C CA . GLU B 1 248 ? 44.715 39.738 23.335 1.00 39.90 236 GLU B CA 1
ATOM 4158 C C . GLU B 1 248 ? 43.356 39.029 23.406 1.00 40.24 236 GLU B C 1
ATOM 4159 O O . GLU B 1 248 ? 43.066 38.140 22.587 1.00 39.54 236 GLU B O 1
ATOM 4165 N N . LYS B 1 249 ? 42.524 39.470 24.355 1.00 41.02 237 LYS B N 1
ATOM 4166 C CA . LYS B 1 249 ? 41.181 38.911 24.556 1.00 41.44 237 LYS B CA 1
ATOM 4167 C C . LYS B 1 249 ? 40.261 39.199 23.384 1.00 41.68 237 LYS B C 1
ATOM 4168 O O . LYS B 1 249 ? 39.433 38.370 23.037 1.00 42.09 237 LYS B O 1
ATOM 4174 N N . ALA B 1 250 ? 40.381 40.385 22.803 1.00 41.79 238 ALA B N 1
ATOM 4175 C CA . ALA B 1 250 ? 39.618 40.706 21.601 1.00 42.71 238 ALA B CA 1
ATOM 4176 C C . ALA B 1 250 ? 40.000 39.763 20.440 1.00 41.68 238 ALA B C 1
ATOM 4177 O O . ALA B 1 250 ? 39.161 39.222 19.766 1.00 43.16 238 ALA B O 1
ATOM 4179 N N . LYS B 1 251 ? 41.281 39.576 20.236 1.00 42.31 239 LYS B N 1
ATOM 4180 C CA . LYS B 1 251 ? 41.761 38.675 19.198 1.00 44.47 239 LYS B CA 1
ATOM 4181 C C . LYS B 1 251 ? 41.211 37.236 19.422 1.00 44.20 239 LYS B C 1
ATOM 4182 O O . LYS B 1 251 ? 40.811 36.553 18.474 1.00 44.46 239 LYS B O 1
ATOM 4188 N N . ASN B 1 252 ? 41.168 36.786 20.671 1.00 43.69 240 ASN B N 1
ATOM 4189 C CA . ASN B 1 252 ? 40.590 35.477 20.986 1.00 44.39 240 ASN B CA 1
ATOM 4190 C C . ASN B 1 252 ? 39.094 35.426 20.706 1.00 44.63 240 ASN B C 1
ATOM 4191 O O . ASN B 1 252 ? 38.536 34.377 20.290 1.00 43.01 240 ASN B O 1
ATOM 4196 N N . ALA B 1 253 ? 38.440 36.553 20.947 1.00 44.58 241 ALA B N 1
ATOM 4197 C CA . ALA B 1 253 ? 37.017 36.641 20.662 1.00 46.00 241 ALA B CA 1
ATOM 4198 C C . ALA B 1 253 ? 36.765 36.386 19.183 1.00 46.25 241 ALA B C 1
ATOM 4199 O O . ALA B 1 253 ? 35.754 35.804 18.823 1.00 47.66 241 ALA B O 1
ATOM 4201 N N . LEU B 1 254 ? 37.687 36.831 18.335 1.00 46.76 242 LEU B N 1
ATOM 4202 C CA . LEU B 1 254 ? 37.538 36.682 16.903 1.00 46.35 242 LEU B CA 1
ATOM 4203 C C . LEU B 1 254 ? 37.927 35.294 16.439 1.00 47.20 242 LEU B C 1
ATOM 4204 O O . LEU B 1 254 ? 37.431 34.818 15.433 1.00 47.15 242 LEU B O 1
ATOM 4209 N N . LEU B 1 255 ? 38.849 34.673 17.156 1.00 48.15 243 LEU B N 1
ATOM 4210 C CA . LEU B 1 255 ? 39.275 33.326 16.855 1.00 49.20 243 LEU B CA 1
ATOM 4211 C C . LEU B 1 255 ? 38.212 32.249 17.111 1.00 49.72 243 LEU B C 1
ATOM 4212 O O . LEU B 1 255 ? 38.293 31.176 16.551 1.00 50.36 243 LEU B O 1
ATOM 4217 N N . VAL B 1 256 ? 37.244 32.531 17.962 1.00 50.66 244 VAL B N 1
ATOM 4218 C CA . VAL B 1 256 ? 36.109 31.634 18.173 1.00 51.35 244 VAL B CA 1
ATOM 4219 C C . VAL B 1 256 ? 35.033 31.728 17.082 1.00 51.39 244 VAL B C 1
ATOM 4220 O O . VAL B 1 256 ? 34.211 30.822 16.939 1.00 51.88 244 VAL B O 1
ATOM 4224 N N . LEU B 1 257 ? 35.038 32.817 16.316 1.00 51.53 245 LEU B N 1
ATOM 4225 C CA . LEU B 1 257 ? 34.095 33.000 15.223 1.00 51.31 245 LEU B CA 1
ATOM 4226 C C . LEU B 1 257 ? 34.337 32.019 14.079 1.00 52.16 245 LEU B C 1
ATOM 4227 O O . LEU B 1 257 ? 35.464 31.592 13.849 1.00 52.05 245 LEU B O 1
ATOM 4232 N N . ASP B 1 258 ? 33.271 31.696 13.351 1.00 53.08 246 ASP B N 1
ATOM 4233 C CA . ASP B 1 258 ? 33.369 30.869 12.160 1.00 53.94 246 ASP B CA 1
ATOM 4234 C C . ASP B 1 258 ? 34.342 31.484 11.157 1.00 53.90 246 ASP B C 1
ATOM 4235 O O . ASP B 1 258 ? 34.453 32.688 11.074 1.00 53.93 246 ASP B O 1
ATOM 4240 N N . LYS B 1 259 ? 35.047 30.635 10.414 1.00 54.35 247 LYS B N 1
ATOM 4241 C CA . LYS B 1 259 ? 35.890 31.058 9.286 1.00 54.40 247 LYS B CA 1
ATOM 4242 C C . LYS B 1 259 ? 35.153 32.062 8.371 1.00 55.34 247 LYS B C 1
ATOM 4243 O O . LYS B 1 259 ? 35.718 33.069 7.965 1.00 55.29 247 LYS B O 1
ATOM 4246 N N . LYS B 1 260 ? 33.890 31.775 8.057 1.00 56.05 248 LYS B N 1
ATOM 4247 C CA . LYS B 1 260 ? 33.089 32.606 7.145 1.00 56.04 248 LYS B CA 1
ATOM 4248 C C . LYS B 1 260 ? 32.937 34.041 7.647 1.00 55.77 248 LYS B C 1
ATOM 4249 O O . LYS B 1 260 ? 33.028 34.985 6.854 1.00 55.29 248 LYS B O 1
ATOM 4251 N N . GLU B 1 261 ? 32.687 34.202 8.948 1.00 55.76 249 GLU B N 1
ATOM 4252 C CA . GLU B 1 261 ? 32.586 35.558 9.554 1.00 56.11 249 GLU B CA 1
ATOM 4253 C C . GLU B 1 261 ? 33.885 36.334 9.388 1.00 54.94 249 GLU B C 1
ATOM 4254 O O . GLU B 1 261 ? 33.884 37.506 9.025 1.00 55.33 249 GLU B O 1
ATOM 4260 N N . LEU B 1 262 ? 34.993 35.658 9.645 1.00 53.48 250 LEU B N 1
ATOM 4261 C CA . LEU B 1 262 ? 36.315 36.272 9.555 1.00 52.11 250 LEU B CA 1
ATOM 4262 C C . LEU B 1 262 ? 36.708 36.623 8.124 1.00 51.28 250 LEU B C 1
ATOM 4263 O O . LEU B 1 262 ? 37.423 37.602 7.906 1.00 50.27 250 LEU B O 1
ATOM 4268 N N . GLU B 1 263 ? 36.239 35.814 7.171 1.00 50.62 251 GLU B N 1
ATOM 4269 C CA . GLU B 1 263 ? 36.409 36.074 5.728 1.00 50.06 251 GLU B CA 1
ATOM 4270 C C . GLU B 1 263 ? 35.666 37.335 5.326 1.00 49.06 251 GLU B C 1
ATOM 4271 O O . GLU B 1 263 ? 36.196 38.170 4.584 1.00 48.94 251 GLU B O 1
ATOM 4277 N N . ASP B 1 264 ? 34.429 37.446 5.812 1.00 47.96 252 ASP B N 1
ATOM 4278 C CA . ASP B 1 264 ? 33.559 38.585 5.508 1.00 47.80 252 ASP B CA 1
ATOM 4279 C C . ASP B 1 264 ? 34.117 39.925 6.016 1.00 46.96 252 ASP B C 1
ATOM 4280 O O . ASP B 1 264 ? 34.069 40.943 5.306 1.00 45.84 252 ASP B O 1
ATOM 4285 N N . MET B 1 265 ? 34.658 39.905 7.236 1.00 46.61 253 MET B N 1
ATOM 4286 C CA . MET B 1 265 ? 35.432 41.045 7.761 1.00 46.57 253 MET B CA 1
ATOM 4287 C C . MET B 1 265 ? 36.658 41.367 6.889 1.00 46.55 253 MET B C 1
ATOM 4288 O O . MET B 1 265 ? 36.931 42.524 6.611 1.00 45.50 253 MET B O 1
ATOM 4293 N N . ARG B 1 266 ? 37.384 40.321 6.488 1.00 47.58 254 ARG B N 1
ATOM 4294 C CA . ARG B 1 266 ? 38.591 40.445 5.662 1.00 48.34 254 ARG B CA 1
ATOM 4295 C C . ARG B 1 266 ? 38.286 41.084 4.303 1.00 49.60 254 ARG B C 1
ATOM 4296 O O . ARG B 1 266 ? 39.081 41.899 3.813 1.00 49.92 254 ARG B O 1
ATOM 4299 N N . LYS B 1 267 ? 37.152 40.735 3.697 1.00 50.47 255 LYS B N 1
ATOM 4300 C CA . LYS B 1 267 ? 36.749 41.434 2.483 1.00 51.69 255 LYS B CA 1
ATOM 4301 C C . LYS B 1 267 ? 36.173 42.822 2.788 1.00 51.70 255 LYS B C 1
ATOM 4302 O O . LYS B 1 267 ? 36.294 43.736 1.983 1.00 52.02 255 LYS B O 1
ATOM 4308 N N . GLU B 1 268 ? 35.600 42.990 3.973 1.00 51.91 256 GLU B N 1
ATOM 4309 C CA . GLU B 1 268 ? 35.160 44.314 4.412 1.00 52.04 256 GLU B CA 1
ATOM 4310 C C . GLU B 1 268 ? 36.349 45.282 4.606 1.00 51.44 256 GLU B C 1
ATOM 4311 O O . GLU B 1 268 ? 36.187 46.510 4.592 1.00 51.40 256 GLU B O 1
ATOM 4317 N N . GLY B 1 269 ? 37.546 44.729 4.759 1.00 50.70 257 GLY B N 1
ATOM 4318 C CA . GLY B 1 269 ? 38.733 45.536 4.991 1.00 50.57 257 GLY B CA 1
ATOM 4319 C C . GLY B 1 269 ? 39.138 45.657 6.460 1.00 50.73 257 GLY B C 1
ATOM 4320 O O . GLY B 1 269 ? 40.251 46.086 6.745 1.00 50.90 257 GLY B O 1
ATOM 4321 N N . LYS B 1 270 ? 38.239 45.296 7.388 1.00 50.91 258 LYS B N 1
ATOM 4322 C CA . LYS B 1 270 ? 38.486 45.392 8.828 1.00 50.92 258 LYS B CA 1
ATOM 4323 C C . LYS B 1 270 ? 37.500 44.559 9.658 1.00 50.68 258 LYS B C 1
ATOM 4324 O O . LYS B 1 270 ? 36.389 44.259 9.206 1.00 51.16 258 LYS B O 1
ATOM 4330 N N . GLY B 1 271 ? 37.932 44.202 10.871 1.00 49.79 259 GLY B N 1
ATOM 4331 C CA . GLY B 1 271 ? 37.082 43.568 11.874 1.00 49.82 259 GLY B CA 1
ATOM 4332 C C . GLY B 1 271 ? 37.098 44.356 13.178 1.00 49.38 259 GLY B C 1
ATOM 4333 O O . GLY B 1 271 ? 38.153 44.868 13.586 1.00 49.77 259 GLY B O 1
ATOM 4334 N N . GLU B 1 272 ? 35.943 44.444 13.833 1.00 48.20 260 GLU B N 1
ATOM 4335 C CA . GLU B 1 272 ? 35.823 45.177 15.087 1.00 48.52 260 GLU B CA 1
ATOM 4336 C C . GLU B 1 272 ? 35.177 44.304 16.169 1.00 48.18 260 GLU B C 1
ATOM 4337 O O . GLU B 1 272 ? 34.215 43.611 15.893 1.00 49.03 260 GLU B O 1
ATOM 4343 N N . VAL B 1 273 ? 35.758 44.355 17.366 1.00 47.25 261 VAL B N 1
ATOM 4344 C CA . VAL B 1 273 ? 35.215 43.823 18.611 1.00 46.83 261 VAL B CA 1
ATOM 4345 C C . VAL B 1 273 ? 35.042 45.010 19.563 1.00 44.57 261 VAL B C 1
ATOM 4346 O O . VAL B 1 273 ? 35.966 45.809 19.744 1.00 43.42 261 VAL B O 1
ATOM 4350 N N . VAL B 1 274 ? 33.852 45.105 20.155 1.00 42.31 262 VAL B N 1
ATOM 4351 C CA . VAL B 1 274 ? 33.507 46.140 21.130 1.00 40.64 262 VAL B CA 1
ATOM 4352 C C . VAL B 1 274 ? 33.252 45.354 22.448 1.00 40.49 262 VAL B C 1
ATOM 4353 O O . VAL B 1 274 ? 32.471 44.435 22.496 1.00 40.18 262 VAL B O 1
ATOM 4357 N N . CYS B 1 275 ? 33.977 45.677 23.494 1.00 40.25 263 CYS B N 1
ATOM 4358 C CA . CYS B 1 275 ? 33.714 45.113 24.798 1.00 39.79 263 CYS B CA 1
ATOM 4359 C C . CYS B 1 275 ? 32.382 45.607 25.304 1.00 38.66 263 CYS B C 1
ATOM 4360 O O . CYS B 1 275 ? 32.200 46.815 25.453 1.00 39.40 263 CYS B O 1
ATOM 4363 N N . LYS B 1 276 ? 31.447 44.699 25.570 1.00 37.26 264 LYS B N 1
ATOM 4364 C CA . LYS B 1 276 ? 30.135 45.165 26.074 1.00 36.66 264 LYS B CA 1
ATOM 4365 C C . LYS B 1 276 ? 30.178 45.903 27.435 1.00 35.45 264 LYS B C 1
ATOM 4366 O O . LYS B 1 276 ? 29.278 46.679 27.775 1.00 35.66 264 LYS B O 1
ATOM 4372 N N . TRP B 1 277 ? 31.184 45.603 28.242 1.00 34.75 265 TRP B N 1
ATOM 4373 C CA . TRP B 1 277 ? 31.245 46.105 29.609 1.00 34.72 265 TRP B CA 1
ATOM 4374 C C . TRP B 1 277 ? 31.753 47.537 29.694 1.00 35.73 265 TRP B C 1
ATOM 4375 O O . TRP B 1 277 ? 31.325 48.297 30.569 1.00 37.60 265 TRP B O 1
ATOM 4386 N N . CYS B 1 278 ? 32.672 47.915 28.810 1.00 35.64 266 CYS B N 1
ATOM 4387 C CA . CYS B 1 278 ? 33.268 49.229 28.909 1.00 36.36 266 CYS B CA 1
ATOM 4388 C C . CYS B 1 278 ? 33.219 49.966 27.555 1.00 36.63 266 CYS B C 1
ATOM 4389 O O . CYS B 1 278 ? 33.634 51.120 27.470 1.00 36.30 266 CYS B O 1
ATOM 4392 N N . ASN B 1 279 ? 32.645 49.324 26.536 1.00 36.27 267 ASN B N 1
ATOM 4393 C CA . ASN B 1 279 ? 32.512 49.929 25.226 1.00 36.27 267 ASN B CA 1
ATOM 4394 C C . ASN B 1 279 ? 33.858 50.272 24.567 1.00 37.68 267 ASN B C 1
ATOM 4395 O O . ASN B 1 279 ? 33.940 51.139 23.715 1.00 38.42 267 ASN B O 1
ATOM 4400 N N . THR B 1 280 ? 34.908 49.557 24.929 1.00 38.91 268 THR B N 1
ATOM 4401 C CA . THR B 1 280 ? 36.183 49.707 24.242 1.00 38.84 268 THR B CA 1
ATOM 4402 C C . THR B 1 280 ? 36.083 48.930 22.952 1.00 39.32 268 THR B C 1
ATOM 4403 O O . THR B 1 280 ? 35.655 47.782 22.972 1.00 38.29 268 THR B O 1
ATOM 4407 N N . ARG B 1 281 ? 36.500 49.601 21.862 1.00 38.08 269 ARG B N 1
ATOM 4408 C CA . ARG B 1 281 ? 36.562 49.062 20.530 1.00 38.85 269 ARG B CA 1
ATOM 4409 C C . ARG B 1 281 ? 37.995 48.647 20.133 1.00 38.69 269 ARG B C 1
ATOM 4410 O O . ARG B 1 281 ? 38.941 49.368 20.359 1.00 39.07 269 ARG B O 1
ATOM 4418 N N . TYR B 1 282 ? 38.074 47.499 19.470 1.00 38.50 270 TYR B N 1
ATOM 4419 C CA . TYR B 1 282 ? 39.284 46.862 19.036 1.00 37.98 270 TYR B CA 1
ATOM 4420 C C . TYR B 1 282 ? 39.165 46.609 17.541 1.00 39.05 270 TYR B C 1
ATOM 4421 O O . TYR B 1 282 ? 38.294 45.823 17.111 1.00 40.21 270 TYR B O 1
ATOM 4430 N N . VAL B 1 283 ? 40.009 47.295 16.768 1.00 36.72 271 VAL B N 1
ATOM 4431 C CA . VAL B 1 283 ? 39.939 47.277 15.328 1.00 35.86 271 VAL B CA 1
ATOM 4432 C C . VAL B 1 283 ? 41.115 46.473 14.800 1.00 37.08 271 VAL B C 1
ATOM 4433 O O . VAL B 1 283 ? 42.249 46.705 15.200 1.00 36.76 271 VAL B O 1
ATOM 4437 N N . PHE B 1 284 ? 40.819 45.548 13.885 1.00 38.32 272 PHE B N 1
ATOM 4438 C CA . PHE B 1 284 ? 41.807 44.661 13.284 1.00 38.23 272 PHE B CA 1
ATOM 4439 C C . PHE B 1 284 ? 41.881 44.877 11.760 1.00 38.65 272 PHE B C 1
ATOM 4440 O O . PHE B 1 284 ? 40.855 44.964 11.075 1.00 38.53 272 PHE B O 1
ATOM 4448 N N . SER B 1 285 ? 43.106 44.944 11.240 1.00 39.13 273 SER B N 1
ATOM 4449 C CA . SER B 1 285 ? 43.350 45.176 9.834 1.00 39.27 273 SER B CA 1
ATOM 4450 C C . SER B 1 285 ? 43.15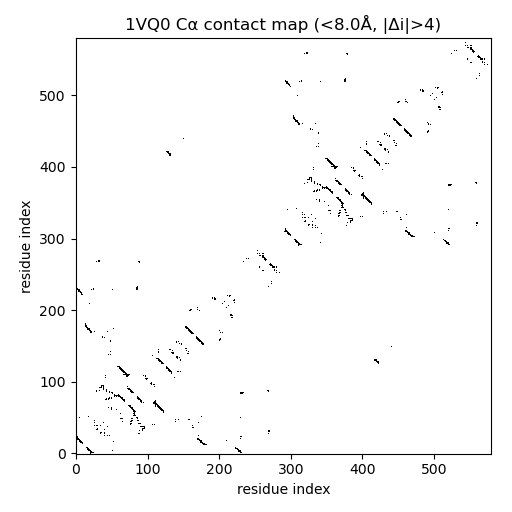4 43.897 9.016 1.00 39.92 273 SER B C 1
ATOM 4451 O O . SER B 1 285 ? 43.045 42.801 9.584 1.00 37.35 273 SER B O 1
ATOM 4454 N N . GLU B 1 286 ? 43.136 44.080 7.687 1.00 40.64 274 GLU B N 1
ATOM 4455 C CA . GLU B 1 286 ? 43.074 42.975 6.731 1.00 42.54 274 GLU B CA 1
ATOM 4456 C C . GLU B 1 286 ? 44.174 41.948 6.966 1.00 43.19 274 GLU B C 1
ATOM 4457 O O . GLU B 1 286 ? 43.916 40.764 6.943 1.00 43.66 274 GLU B O 1
ATOM 4463 N N . GLU B 1 287 ? 45.392 42.415 7.209 1.00 44.86 275 GLU B N 1
ATOM 4464 C CA . GLU B 1 287 ? 46.518 41.529 7.473 1.00 46.08 275 GLU B CA 1
ATOM 4465 C C . GLU B 1 287 ? 46.321 40.744 8.737 1.00 45.73 275 GLU B C 1
ATOM 4466 O O . GLU B 1 287 ? 46.516 39.547 8.732 1.00 46.59 275 GLU B O 1
ATOM 4472 N N . GLU B 1 288 ? 45.914 41.414 9.806 1.00 45.82 276 GLU B N 1
ATOM 4473 C CA . GLU B 1 288 ? 45.659 40.765 11.092 1.00 45.23 276 GLU B CA 1
ATOM 4474 C C . GLU B 1 288 ? 44.577 39.687 10.968 1.00 45.03 276 GLU B C 1
ATOM 4475 O O . GLU B 1 288 ? 44.664 38.658 11.628 1.00 44.86 276 GLU B O 1
ATOM 4481 N N . LEU B 1 289 ? 43.569 39.932 10.129 1.00 45.01 277 LEU B N 1
ATOM 4482 C CA . LEU B 1 289 ? 42.497 38.969 9.886 1.00 44.77 277 LEU B CA 1
ATOM 4483 C C . LEU B 1 289 ? 43.023 37.808 9.082 1.00 45.08 277 LEU B C 1
ATOM 4484 O O . LEU B 1 289 ? 42.722 36.658 9.394 1.00 44.50 277 LEU B O 1
ATOM 4489 N N . GLU B 1 290 ? 43.819 38.107 8.055 1.00 46.17 278 GLU B N 1
ATOM 4490 C CA . GLU B 1 290 ? 44.525 37.068 7.275 1.00 46.64 278 GLU B CA 1
ATOM 4491 C C . GLU B 1 290 ? 45.346 36.150 8.208 1.00 46.57 278 GLU B C 1
ATOM 4492 O O . GLU B 1 290 ? 45.320 34.941 8.080 1.00 45.84 278 GLU B O 1
ATOM 4498 N N . GLU B 1 291 ? 46.036 36.747 9.171 1.00 47.06 279 GLU B N 1
ATOM 4499 C CA . GLU B 1 291 ? 46.802 36.005 10.175 1.00 47.84 279 GLU B CA 1
ATOM 4500 C C . GLU B 1 291 ? 45.923 35.074 10.991 1.00 47.45 279 GLU B C 1
ATOM 4501 O O . GLU B 1 291 ? 46.286 33.953 11.245 1.00 47.32 279 GLU B O 1
ATOM 4507 N N . LEU B 1 292 ? 44.785 35.562 11.450 1.00 47.77 280 LEU B N 1
ATOM 4508 C CA . LEU B 1 292 ? 43.890 34.740 12.278 1.00 47.88 280 LEU B CA 1
ATOM 4509 C C . LEU B 1 292 ? 43.265 33.569 11.467 1.00 49.07 280 LEU B C 1
ATOM 4510 O O . LEU B 1 292 ? 43.035 32.493 12.006 1.00 47.09 280 LEU B O 1
ATOM 4515 N N . LEU B 1 293 ? 42.966 33.838 10.193 1.00 51.01 281 LEU B N 1
ATOM 4516 C CA . LEU B 1 293 ? 42.412 32.872 9.261 1.00 52.96 281 LEU B CA 1
ATOM 4517 C C . LEU B 1 293 ? 43.463 31.802 8.990 1.00 54.67 281 LEU B C 1
ATOM 4518 O O . LEU B 1 293 ? 43.181 30.616 9.074 1.00 55.19 281 LEU B O 1
ATOM 4523 N N . LYS B 1 294 ? 44.676 32.234 8.663 1.00 56.61 282 LYS B N 1
ATOM 4524 C CA . LYS B 1 294 ? 45.802 31.325 8.444 1.00 58.13 282 LYS B CA 1
ATOM 4525 C C . LYS B 1 294 ? 45.999 30.428 9.662 1.00 58.69 282 LYS B C 1
ATOM 4526 O O . LYS B 1 294 ? 46.279 29.254 9.531 1.00 58.77 282 LYS B O 1
ATOM 4532 N N . PHE B 1 295 ? 45.835 30.995 10.848 1.00 59.61 283 PHE B N 1
ATOM 4533 C CA . PHE B 1 295 ? 45.921 30.238 12.103 1.00 60.57 283 PHE B CA 1
ATOM 4534 C C . PHE B 1 295 ? 44.795 29.199 12.230 1.00 59.99 283 PHE B C 1
ATOM 4535 O O . PHE B 1 295 ? 45.037 28.066 12.641 1.00 60.22 283 PHE B O 1
ATOM 4543 N N . LYS B 1 296 ? 43.581 29.590 11.850 1.00 59.32 284 LYS B N 1
ATOM 4544 C CA . LYS B 1 296 ? 42.412 28.688 11.811 1.00 58.69 284 LYS B CA 1
ATOM 4545 C C . LYS B 1 296 ? 42.623 27.407 10.967 1.00 58.37 284 LYS B C 1
ATOM 4546 O O . LYS B 1 296 ? 42.128 26.328 11.317 1.00 58.24 284 LYS B O 1
ATOM 4552 N N . VAL B 1 297 ? 43.339 27.539 9.852 1.00 57.72 285 VAL B N 1
ATOM 4553 C CA . VAL B 1 297 ? 43.610 26.403 8.942 1.00 56.63 285 VAL B CA 1
ATOM 4554 C C . VAL B 1 297 ? 44.752 25.520 9.492 1.00 57.38 285 VAL B C 1
ATOM 4555 O O . VAL B 1 297 ? 44.634 24.294 9.556 1.00 56.99 285 VAL B O 1
ATOM 4559 N N . ASP B 1 298 ? 45.833 26.183 9.909 1.00 57.95 286 ASP B N 1
ATOM 4560 C CA . ASP B 1 298 ? 47.015 25.553 10.522 1.00 57.80 286 ASP B CA 1
ATOM 4561 C C . ASP B 1 298 ? 46.700 24.849 11.859 1.00 57.47 286 ASP B C 1
ATOM 4562 O O . ASP B 1 298 ? 47.312 23.823 12.185 1.00 57.43 286 ASP B O 1
ATOM 4567 N N . ASP B 1 299 ? 45.759 25.408 12.624 1.00 56.52 287 ASP B N 1
ATOM 4568 C CA . ASP B 1 299 ? 45.217 24.739 13.815 1.00 55.40 287 ASP B CA 1
ATOM 4569 C C . ASP B 1 299 ? 44.079 23.790 13.416 1.00 54.93 287 ASP B C 1
ATOM 4570 O O . ASP B 1 299 ? 44.268 22.584 13.351 1.00 53.49 287 ASP B O 1
#

Solvent-accessible surface area: 27999 Å² total; per-residue (Å²): 115,50,31,36,0,41,33,13,44,21,40,131,127,44,0,35,0,0,0,0,48,1,81,94,4,1,40,59,0,50,89,107,19,54,12,22,100,6,0,0,5,0,0,0,36,0,0,0,0,0,0,0,3,3,28,54,26,46,148,165,0,88,3,15,0,11,1,68,16,115,9,59,0,135,85,0,6,0,15,0,14,27,111,42,14,1,20,0,35,12,38,38,45,131,5,145,63,109,100,54,188,183,39,131,66,36,1,30,28,0,2,18,103,21,16,0,42,2,34,66,56,52,74,95,182,43,39,34,28,18,28,2,10,31,67,46,2,68,0,16,94,1,0,13,57,8,4,46,65,26,35,52,22,44,28,28,17,26,19,7,13,71,13,60,98,118,0,10,65,7,2,0,0,1,0,6,0,22,76,50,138,106,8,111,122,75,76,20,101,47,8,107,140,32,29,182,108,26,30,76,2,31,114,0,8,125,104,12,111,10,82,71,0,0,59,105,0,0,55,85,154,23,51,165,35,84,69,18,70,0,107,19,132,28,59,37,64,100,129,100,5,23,77,41,4,43,122,44,95,60,64,77,0,82,80,42,18,159,134,31,109,1,68,30,63,17,118,32,7,62,47,134,26,73,6,53,87,57,54,0,97,98,26,26,143,102,54,127,115,141,112,50,34,40,0,43,32,14,43,22,39,132,131,45,0,36,0,0,0,0,50,0,80,91,5,2,40,58,1,48,92,105,20,56,13,23,95,6,0,0,4,0,0,1,35,0,0,0,0,0,0,0,4,3,27,55,22,49,144,158,1,90,3,13,0,12,1,68,16,118,9,58,0,137,83,0,6,0,15,0,16,27,104,41,18,1,20,0,35,12,38,39,45,128,4,145,61,109,99,53,189,185,38,130,62,36,1,32,28,0,2,18,106,21,16,0,42,2,33,67,56,48,72,94,180,44,40,35,29,18,29,2,10,32,67,44,3,66,0,15,95,1,0,12,57,8,4,48,66,27,35,5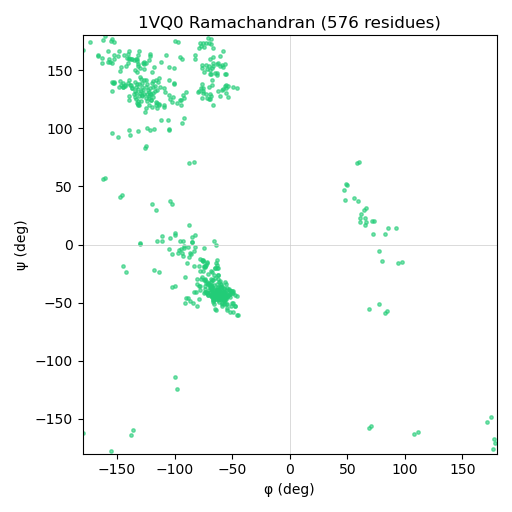2,23,44,28,29,18,26,19,8,14,68,13,60,95,121,0,9,64,8,2,0,0,1,0,5,0,21,75,52,136,104,10,103,122,131,71,21,103,48,9,111,138,30,29,181,105,26,31,78,2,31,113,0,7,128,103,13,110,10,85,70,0,0,59,105,0,0,56,88,155,22,55,161,30,81,70,18,69,0,108,18,133,27,58,37,64,100,120,100,5,86,73,43,4,41,119,44,98,66,65,79,0,80,80,42,18,158,137,31,107,1,68,29,63,16,119,32,8,63,45,134,26,71,2,54,84,125,57,0,90,90,9,25,132,120,59,126,119,140

Sequence (580 aa):
HHHMIYYGTMFDHKVRFSIVRMREVVEEARNRHALSYLATVVLGRALIGAALVTPWLAEKERWTLDIEGNGPIRRVVAQSTSEFTVRGYVANPKVELPLNEKGKFDVAGAIGQGVLRVVRDLGLKTPFVSQVPLVSGEIAEDLAYYFAVSEQIPSAFSIGVLVDSDGVKIAGGFAVQIIDRTLEQEKVEMIEKNIKNLPSISKLFQEAEPLDVLERIFGEKVGFVETAEIKYKCDCNREKAKNALLVLDKKELEDMRKEGKGEVVCKWCNTRYVFSEEELEELLKFKVDDHHHMIYYGTMFDHKVRFSIVRMREVVEEARNRHALSYLATVVLGRALIGAALVTPWLAEKERWTLDIEGNGPIRRVVAQSTSEFTVRGYVANPKVELPLNEKGKFDVAGAIGQGVLRVVRDLGLKTPFVSQVPLVSGEIAEDLAYYFAVSEQIPSAFSIGVLVDSDGVKIAGGFAVQIIDRTLEQEKVEMIEKNIKNLPSISKLFQEAEPLDVLERIFGEKVGFVETAEIKYKCDCNREKAKNALLVLDKKELEDMRKEGKGEVVCKWCNTRYVFSEEELEELLKFKVDD

Organism: Thermotoga maritima (strain ATCC 43589 / DSM 3109 / JCM 10099 / NBRC 100826 / MSB8) (NCBI:txid243274)

B-factor: mean 38.66, std 8.51, range [19.45, 72.97]

Radius of gyration: 27.86 Å; Cα contacts (8 Å, |Δi|>4): 1276; chains: 2; bounding box: 56×76×67 Å

Foldseek 3Di:
DQQKKKWDADDVRQKIKIKGRHQVALQLLCVLLVADPLLSWLQLQLQQLQLRCLCPADAFKKKKKWQAADAQQGIWMKIATVQQEIWIFTPDRHDDDAAPPVRHRPQLNRRDWTKIKMWIDHPDPGTDIDIDTADRRSNQVSSQVCCCPVVVKRKGKAWGWDADPVGTDTGIIMMMTRNHVVPDVVQVVQLVVLVVPDDHCVVRVVPDDPQVSVCSNRVHGDDDMDMDGYHHDDDDDQVVVLVVVLPDDLVVLVVQLVVQWDWDADRTRRDIDIDGNVRSVVSSVVNVVD/DQFKKKWDADDVRQKIKIKHRHQVALQLQCVLLVADPLLSWLQLQLQQLQLRCLCVADAFKKKKKWQAADAQQGIWIKIATVQQEIWIFTPDRHDDDAAPPVRHRPQLNNRDWTKIKIWIDDPDPGTDIDIDGADRRSNQVRSQVCCCPVVVKRKGKAWDWDADPVGTDTGIIMMMIRNHVVPDVVQVVQLVVLVVPDDHCVVRVVPDDPQVSVCSNRVHGDDDMDMDGYHHDDPDDQVVVLVVVLPDDLVVLVVQLVVQWDWDAPRTRRDIDIDGNVRSVVSSVVNVVD

Nearest PDB structures (foldseek):
  1vq0-assembly1_B  TM=1.003E+00  e=5.141E-62  Thermotoga maritima
  1vzy-assembly1_A  TM=9.211E-01  e=3.060E-34  Bacillus subtilis subsp. subtilis str. 168
  3m7m-assembly1_X  TM=8.546E-01  e=1.093E-14  Escherichia coli K-12
  1hw7-assembly1_A-2  TM=6.661E-01  e=7.626E-16  Escherichia coli
  1i7f-assembly1_A-2  TM=6.887E-01  e=1.230E-14  Escherichia coli

CATH classification: 3.55.30.10 (+1 more: 3.90.1280.10)

InterPro domains:
  IPR000397 Heat shock protein Hsp33 [MF_00117] (1-284)
  IPR000397 Heat shock protein Hsp33 [PF01430] (4-273)
  IPR000397 Heat shock protein Hsp33 [PIRSF005261] (9-282)
  IPR000397 Heat shock protein Hsp33 [PTHR30111] (5-283)
  IPR000397 Heat shock protein Hsp33 [cd00498] (2-273)
  IPR016153 Heat shock protein Hsp33, N-terminal [G3DSA:3.55.30.10] (1-230)
  IPR016153 Heat shock protein Hsp33, N-terminal [SSF64397] (2-236)
  IPR016154 Heat shock protein Hsp33, C-terminal [G3DSA:3.90.1280.10] (231-290)
  IPR016154 Heat shock protein Hsp33, C-terminal [SSF118352] (227-282)

Secondary structure (DSSP, 8-state):
--SEEEEEEETTTTEEEEEEE-HHHHHHHHHHHT--HHHHHHHHHHHHHHHHHGGGPPTT-EEEEEEEESSTT-EEEEEEETTSEEEEEES-TT------TTSS--HHHHH-SEEEEEEEE-SSSS-EEEEEE-SSSSSHHHHHHHIIIII---EEEEEEEEEETTEEEEEEEEEEEES-TTS-HHHHHHHHHHHHTSPPHHHHTTT--HHHHHHHHHSS-----EEEE-EE-----HHHHHHHHHTS-HHHHHHHHHHT-EEEE-TTT--EEEE-HHHHHHHHHHHHH-/--SEEEEEEETTTTEEEEEEE-HHHHHHHHHHHT--HHHHHHHHHHHHHHHHHGGGPPTT-EEEEEEEESSTT-EEEEEEETTSEEEEEES-TT------TTSS--HHHHH-SEEEEEEEE-SSSS-EEEEEE-SSSSSHHHHHHHIIIII---EEEEEEEEEETTEEEEEEEEEEEES-TTS-HHHHHHHHHHHHTSPPHHHHHHH--HHHHHHHHHSS-----EEEE-EE-----HHHHHHHHHTS-HHHHHHHHHHTEEEEE-TTT--EEEEEHHHHHHHHHHHHH-